Protein AF-A0A8S3ZJU1-F1 (afdb_monomer_lite)

Foldseek 3Di:
DDDDDDDDPDDDPPDPPPPDPDPDDFDDACQVPDDDPVVQDPDDDDPLVDDDPPVDDDPDPVDDQFAQLLLLVCCVPPVSVVSVVVSVVVVVVPDPDAAADEAEFAQQGNRLNVLLSVLVVCCVVVVVHAYHYEHEDQLDDPDPDPLSLLSRLLSNLVSCLRVLVSHLAYEYFYQFQARHPDTHDGNDAPQFAFDSNDPLRGVLVVVQQVVQLCVLQVDPPNRDGPCVVSCQLCPLNQRYWWKWKRVQQAAAVLAAPLCSLCVCPLHDSTDIRHHQFDPPFQFQEKEKGKEQHAQVRHHHDDDVPDDPDCSVPDNGVQSSVVVSCCVNRPNHHYHYHYYNFFDFQDPPHHQGGAQQQELDAYGHPDGHDPRRGRGGGIMMMMIGSALSVLSVLVVSLVSLVPDDVVVVVVNVVSPDDPVNSVVSSVSSVVSSVSRDDPD

Secondary structure (DSSP, 8-state):
----------------------SS------TTT--SGGGG--S---GGG----TT--TT-SSS----HHHHHHHHHSHHHHHHHHHHHHHHHHT-TT--EEEEEEESSSTHHHHHHHHHHHHHHHTTTSEEEEEEE--SS----SHHHHHHHHHHHHHHHHHHHHH-SEEEEE-SBS--SSSPPPBPP-TTB---TT-HHHHHHHHHHHHHHHTGGGG-SSSPPPHHHHHHHHTGGG--B-EEEEESS--PBTT--HHHHHHHTTTS-SSEE-STT--S-S--SEEEEEEES--GGGS-----TT----GGGT--SHHHHHHHHHHHHSTTSEEEEEEESSPEE--TTS---B-TTB-TTS-B-SSPPPTTS---EE-EEEEEEE-TTHHHHHHHHHHHHTT--GGG-HHHHHTT--HHHHHHHHHHHHHHHHTS----

InterPro domains:
  IPR029209 DML1/Misato, tubulin domain [PF14881] (32-218)
  IPR036525 Tubulin/FtsZ, GTPase domain superfamily [G3DSA:3.40.50.1440] (5-237)
  IPR036525 Tubulin/FtsZ, GTPase domain superfamily [SSF52490] (35-218)
  IPR049942 DML1/Misato [PTHR13391] (22-437)

Organism: NCBI:txid100452

pLDDT: mean 87.65, std 16.27, range [26.28, 98.44]

Structure (mmCIF, N/CA/C/O backbone):
data_AF-A0A8S3ZJU1-F1
#
_entry.id   AF-A0A8S3ZJU1-F1
#
loop_
_atom_site.group_PDB
_atom_site.id
_atom_site.type_symbol
_atom_site.label_atom_id
_atom_site.label_alt_id
_atom_site.label_comp_id
_atom_site.label_asym_id
_atom_site.label_entity_id
_atom_site.label_seq_id
_atom_site.pdbx_PDB_ins_code
_atom_site.Cartn_x
_atom_site.Cartn_y
_atom_site.Cartn_z
_atom_site.occupancy
_atom_site.B_iso_or_equiv
_atom_site.auth_seq_id
_atom_site.auth_comp_id
_atom_site.auth_asym_id
_atom_site.auth_atom_id
_atom_site.pdbx_PDB_model_num
ATOM 1 N N . MET A 1 1 ? -56.621 -40.190 -38.533 1.00 34.19 1 MET A N 1
ATOM 2 C CA . MET A 1 1 ? -56.560 -40.111 -40.003 1.00 34.19 1 MET A CA 1
ATOM 3 C C . MET A 1 1 ? -56.691 -38.649 -40.370 1.00 34.19 1 MET A C 1
ATOM 5 O O . MET A 1 1 ? -57.555 -37.989 -39.811 1.00 34.19 1 MET A O 1
ATOM 9 N N . ASP A 1 2 ? -55.789 -38.217 -41.243 1.00 29.23 2 ASP A N 1
ATOM 10 C CA . ASP A 1 2 ? -55.799 -36.991 -42.048 1.00 29.23 2 ASP A CA 1
ATOM 11 C C . ASP A 1 2 ? -55.378 -35.654 -41.414 1.00 29.23 2 ASP A C 1
ATOM 13 O O . ASP A 1 2 ? -56.169 -34.872 -40.898 1.00 29.23 2 ASP A O 1
ATOM 17 N N . VAL A 1 3 ? -54.052 -35.453 -41.483 1.00 34.19 3 VAL A N 1
ATOM 18 C CA . VAL A 1 3 ? -53.332 -34.366 -42.184 1.00 34.19 3 VAL A CA 1
ATOM 19 C C . VAL A 1 3 ? -54.030 -33.004 -42.253 1.00 34.19 3 VAL A C 1
ATOM 21 O O . VAL A 1 3 ? -55.010 -32.840 -42.977 1.00 34.19 3 VAL A O 1
ATOM 24 N N . ARG A 1 4 ? -53.409 -31.988 -41.638 1.00 29.52 4 ARG A N 1
ATOM 25 C CA . ARG A 1 4 ? -53.426 -30.616 -42.162 1.00 29.52 4 ARG A CA 1
ATOM 26 C C . ARG A 1 4 ? -52.050 -29.968 -42.061 1.00 29.52 4 ARG A C 1
ATOM 28 O O . ARG A 1 4 ? -51.385 -30.055 -41.033 1.00 29.52 4 ARG A O 1
ATOM 35 N N . ASP A 1 5 ? -51.695 -29.390 -43.198 1.00 30.09 5 ASP A N 1
ATOM 36 C CA . ASP A 1 5 ? -50.454 -28.743 -43.586 1.00 30.09 5 ASP A CA 1
ATOM 37 C C . ASP A 1 5 ? -50.082 -27.516 -42.755 1.00 30.09 5 ASP A C 1
ATOM 39 O O . ASP A 1 5 ? -50.897 -26.933 -42.038 1.00 30.09 5 ASP A O 1
ATOM 43 N N . GLY A 1 6 ? -48.804 -27.165 -42.894 1.00 30.20 6 GLY A N 1
ATOM 44 C CA . GLY A 1 6 ? -48.125 -26.090 -42.198 1.00 30.20 6 GLY A CA 1
ATOM 45 C C . GLY A 1 6 ? -48.643 -24.694 -42.520 1.00 30.20 6 GLY A C 1
ATOM 46 O O . GLY A 1 6 ? -49.123 -24.417 -43.615 1.00 30.20 6 GLY A O 1
ATOM 47 N N . ASP A 1 7 ? -48.399 -23.800 -41.570 1.00 26.48 7 ASP A N 1
ATOM 48 C CA . ASP A 1 7 ? -47.959 -22.450 -41.888 1.00 26.48 7 ASP A CA 1
ATOM 49 C C . ASP A 1 7 ? -46.951 -22.021 -40.812 1.00 26.48 7 ASP A C 1
ATOM 51 O O . ASP A 1 7 ? -47.300 -21.767 -39.660 1.00 26.48 7 ASP A O 1
ATOM 55 N N . ASN A 1 8 ? -45.668 -22.071 -41.174 1.00 27.52 8 ASN A N 1
ATOM 56 C CA . ASN A 1 8 ? -44.560 -21.556 -40.376 1.00 27.52 8 ASN A CA 1
ATOM 57 C C . ASN A 1 8 ? -44.421 -20.072 -40.724 1.00 27.52 8 ASN A C 1
ATOM 59 O O . ASN A 1 8 ? -43.712 -19.708 -41.664 1.00 27.52 8 ASN A O 1
ATOM 63 N N . THR A 1 9 ? -45.087 -19.207 -39.967 1.00 30.17 9 THR A N 1
ATOM 64 C CA . THR A 1 9 ? -44.798 -17.774 -39.987 1.00 30.17 9 THR A CA 1
ATOM 65 C C . THR A 1 9 ? -43.478 -17.521 -39.266 1.00 30.17 9 THR A C 1
ATOM 67 O O . THR A 1 9 ? -43.378 -17.637 -38.048 1.00 30.17 9 THR A O 1
ATOM 70 N N . LEU A 1 10 ? -42.459 -17.209 -40.065 1.00 29.44 10 LEU A N 1
ATOM 71 C CA . LEU A 1 10 ? -41.170 -16.663 -39.656 1.00 29.44 10 LEU A CA 1
ATOM 72 C C . LEU A 1 10 ? -41.383 -15.309 -38.961 1.00 29.44 10 LEU A C 1
ATOM 74 O O . LEU A 1 10 ? -41.590 -14.299 -39.633 1.00 29.44 10 LEU A O 1
ATOM 78 N N . GLU A 1 11 ? -41.299 -15.278 -37.633 1.00 28.47 11 GLU A N 1
ATOM 79 C CA . GLU A 1 11 ? -40.957 -14.052 -36.912 1.00 28.47 11 GLU A CA 1
ATOM 80 C C . GLU A 1 11 ? -39.438 -13.879 -36.983 1.00 28.47 11 GLU A C 1
ATOM 82 O O . GLU A 1 11 ? -38.651 -14.698 -36.511 1.00 28.47 11 GLU A O 1
ATOM 87 N N . THR A 1 12 ? -39.032 -12.834 -37.694 1.00 26.28 12 THR A N 1
ATOM 88 C CA . THR A 1 12 ? -37.651 -12.396 -37.847 1.00 26.28 12 THR A CA 1
ATOM 89 C C . THR A 1 12 ? -37.145 -11.823 -36.529 1.00 26.28 12 THR A C 1
ATOM 91 O O . THR A 1 12 ? -37.463 -10.682 -36.196 1.00 26.28 12 THR A O 1
ATOM 94 N N . ASP A 1 13 ? -36.337 -12.603 -35.817 1.00 27.33 13 ASP A N 1
ATOM 95 C CA . ASP A 1 13 ? -35.527 -12.145 -34.689 1.00 27.33 13 ASP A CA 1
ATOM 96 C C . ASP A 1 13 ? -34.444 -11.188 -35.215 1.00 27.33 13 ASP A C 1
ATOM 98 O O . ASP A 1 13 ? -33.410 -11.588 -35.762 1.00 27.33 13 ASP A O 1
ATOM 102 N N . SER A 1 14 ? -34.723 -9.889 -35.132 1.00 31.02 14 SER A N 1
ATOM 103 C CA . SER A 1 14 ? -33.787 -8.822 -35.464 1.00 31.02 14 SER A CA 1
ATOM 104 C C . SER A 1 14 ? -32.974 -8.443 -34.228 1.00 31.02 14 SER A C 1
ATOM 106 O O . SER A 1 14 ? -33.186 -7.383 -33.658 1.00 31.02 14 SER A O 1
ATOM 108 N N . ASP A 1 15 ? -32.047 -9.310 -33.833 1.00 29.92 15 ASP A N 1
ATOM 109 C CA . ASP A 1 15 ? -30.919 -8.956 -32.962 1.00 29.92 15 ASP A CA 1
ATOM 110 C C . ASP A 1 15 ? -29.701 -9.809 -33.340 1.00 29.92 15 ASP A C 1
ATOM 112 O O . ASP A 1 15 ? -29.100 -10.547 -32.557 1.00 29.92 15 ASP A O 1
ATOM 116 N N . ALA A 1 16 ? -29.316 -9.703 -34.613 1.00 28.62 16 ALA A N 1
ATOM 117 C CA . ALA A 1 16 ? -28.013 -10.151 -35.067 1.00 28.62 16 ALA A CA 1
ATOM 118 C C . ALA A 1 16 ? -26.953 -9.193 -34.503 1.00 28.62 16 ALA A C 1
ATOM 120 O O . ALA A 1 16 ? -26.563 -8.221 -35.150 1.00 28.62 16 ALA A O 1
ATOM 121 N N . LYS A 1 17 ? -26.473 -9.476 -33.284 1.00 32.22 17 LYS A N 1
ATOM 122 C CA . LYS A 1 17 ? -25.153 -9.017 -32.844 1.00 32.22 17 LYS A CA 1
ATOM 123 C C . LYS A 1 17 ? -24.172 -9.390 -33.950 1.00 32.22 17 LYS A C 1
ATOM 125 O O . LYS A 1 17 ? -24.018 -10.566 -34.271 1.00 32.22 17 LYS A O 1
ATOM 130 N N . THR A 1 18 ? -23.556 -8.387 -34.561 1.00 30.31 18 THR A N 1
ATOM 131 C CA . THR A 1 18 ? -22.530 -8.558 -35.587 1.00 30.31 18 THR A CA 1
ATOM 132 C C . THR A 1 18 ? -21.325 -9.256 -34.956 1.00 30.31 18 THR A C 1
ATOM 134 O O . THR A 1 18 ? -20.409 -8.619 -34.444 1.00 30.31 18 THR A O 1
ATOM 137 N N . GLU A 1 19 ? -21.353 -10.586 -34.922 1.00 35.31 19 GLU A N 1
ATOM 138 C CA . GLU A 1 19 ? -20.250 -11.417 -34.459 1.00 35.31 19 GLU A CA 1
ATOM 139 C C . GLU A 1 19 ? -19.181 -11.482 -35.552 1.00 35.31 19 GLU A C 1
ATOM 141 O O . GLU A 1 19 ? -19.088 -12.437 -36.328 1.00 35.31 19 GLU A O 1
ATOM 146 N N . GLU A 1 20 ? -18.340 -10.451 -35.622 1.00 29.80 20 GLU A N 1
ATOM 147 C CA . GLU A 1 20 ? -17.077 -10.568 -36.338 1.00 29.80 20 GLU A CA 1
ATOM 148 C C . GLU A 1 20 ? -16.160 -11.534 -35.578 1.00 29.80 20 GLU A C 1
ATOM 150 O O . GLU A 1 20 ? -15.638 -11.248 -34.497 1.00 29.80 20 GLU A O 1
ATOM 155 N N . LYS A 1 21 ? -15.945 -12.718 -36.161 1.00 33.91 21 LYS A N 1
ATOM 156 C CA . LYS A 1 21 ? -14.878 -13.638 -35.756 1.00 33.91 21 LYS A CA 1
ATOM 157 C C . LYS A 1 21 ? -13.521 -13.009 -36.080 1.00 33.91 21 LYS A C 1
ATOM 159 O O . LYS A 1 21 ? -12.959 -13.243 -37.147 1.00 33.91 21 LYS A O 1
ATOM 164 N N . VAL A 1 22 ? -12.979 -12.236 -35.145 1.00 35.62 22 VAL A N 1
ATOM 165 C CA . VAL A 1 22 ? -11.602 -11.741 -35.214 1.00 35.62 22 VAL A CA 1
ATOM 166 C C . VAL A 1 22 ? -10.658 -12.855 -34.753 1.00 35.62 22 VAL A C 1
ATOM 168 O O . VAL A 1 22 ? -10.740 -13.330 -33.621 1.00 35.62 22 VAL A O 1
ATOM 171 N N . PHE A 1 23 ? -9.751 -13.293 -35.630 1.00 32.16 23 PHE A N 1
ATOM 172 C CA . PHE A 1 23 ? -8.583 -14.085 -35.237 1.00 32.16 23 PHE A CA 1
ATOM 173 C C . PHE A 1 23 ? -7.698 -13.221 -34.317 1.00 32.16 23 PHE A C 1
ATOM 175 O O . PHE A 1 23 ? -6.916 -12.401 -34.788 1.00 32.16 23 PHE A O 1
ATOM 182 N N . GLY A 1 24 ? -7.855 -13.373 -33.000 1.00 50.09 24 GLY A N 1
ATOM 183 C CA . GLY A 1 24 ? -7.121 -12.627 -31.973 1.00 50.09 24 GLY A CA 1
ATOM 184 C C . GLY A 1 24 ? -7.689 -12.875 -30.571 1.00 50.09 24 GLY A C 1
ATOM 185 O O . GLY A 1 24 ? -8.814 -13.355 -30.431 1.00 50.09 24 GLY A O 1
ATOM 186 N N . LYS A 1 25 ? -6.911 -12.586 -29.514 1.00 54.81 25 LYS A N 1
ATOM 187 C CA . LYS A 1 25 ? -7.426 -12.605 -28.129 1.00 54.81 25 LYS A CA 1
ATOM 188 C C . LYS A 1 25 ? -8.605 -11.627 -28.035 1.00 54.81 25 LYS A C 1
ATOM 190 O O . LYS A 1 25 ? -8.494 -10.499 -28.505 1.00 54.81 25 LYS A O 1
ATOM 195 N N . ARG A 1 26 ? -9.724 -12.058 -27.444 1.00 56.28 26 ARG A N 1
ATOM 196 C CA . ARG A 1 26 ? -10.916 -11.216 -27.254 1.00 56.28 26 ARG A CA 1
ATOM 197 C C . ARG A 1 26 ? -10.573 -10.010 -26.372 1.00 56.28 26 ARG A C 1
ATOM 199 O O . ARG A 1 26 ? -10.012 -10.188 -25.293 1.00 56.28 26 ARG A O 1
ATOM 206 N N . PHE A 1 27 ? -10.914 -8.813 -26.841 1.00 62.38 27 PHE A N 1
ATOM 207 C CA . PHE A 1 27 ? -10.835 -7.574 -26.071 1.00 62.38 27 PHE A CA 1
ATOM 208 C C . PHE A 1 27 ? -12.109 -7.453 -25.225 1.00 62.38 27 PHE A C 1
ATOM 210 O O . PHE A 1 27 ? -13.202 -7.372 -25.783 1.00 62.38 27 PHE A O 1
ATOM 217 N N . TYR A 1 28 ? -11.980 -7.498 -23.898 1.00 67.69 28 TYR A N 1
ATOM 218 C CA . TYR A 1 28 ? -13.099 -7.344 -22.966 1.00 67.69 28 TYR A CA 1
ATOM 219 C C . TYR A 1 28 ? -12.982 -5.975 -22.295 1.00 67.69 28 TYR A C 1
ATOM 221 O O . TYR A 1 28 ? -12.012 -5.730 -21.583 1.00 67.69 28 TYR A O 1
ATOM 229 N N . ASN A 1 29 ? -13.953 -5.089 -22.522 1.00 74.31 29 ASN A N 1
ATOM 230 C CA . ASN A 1 29 ? -14.052 -3.839 -21.775 1.00 74.31 29 ASN A CA 1
ATOM 231 C C . ASN A 1 29 ? -14.938 -4.078 -20.548 1.00 74.31 29 ASN A C 1
ATOM 233 O O . ASN A 1 29 ? -16.151 -4.170 -20.692 1.00 74.31 29 ASN A O 1
ATOM 237 N N . LEU A 1 30 ? -14.316 -4.241 -19.379 1.00 81.62 30 LEU A N 1
ATOM 238 C CA . LEU A 1 30 ? -15.014 -4.542 -18.125 1.00 81.62 30 LEU A CA 1
ATOM 239 C C . LEU A 1 30 ? -15.370 -3.281 -17.322 1.00 81.62 30 LEU A C 1
ATOM 241 O O . LEU A 1 30 ? -16.033 -3.386 -16.293 1.00 81.62 30 LEU A O 1
ATOM 245 N N . ASP A 1 31 ? -14.958 -2.096 -17.781 1.00 81.12 31 ASP A N 1
ATOM 246 C CA . ASP A 1 31 ? -15.059 -0.848 -17.016 1.00 81.12 31 ASP A CA 1
ATOM 247 C C . ASP A 1 31 ? -16.513 -0.472 -16.672 1.00 81.12 31 ASP A C 1
ATOM 249 O O . ASP A 1 31 ? -16.750 0.194 -15.666 1.00 81.12 31 ASP A O 1
ATOM 253 N N . SER A 1 32 ? -17.490 -0.894 -17.487 1.00 79.00 32 SER A N 1
ATOM 254 C CA . SER A 1 32 ? -18.924 -0.656 -17.258 1.00 79.00 32 SER A CA 1
ATOM 255 C C . SER A 1 32 ? -19.634 -1.745 -16.455 1.00 79.00 32 SER A C 1
ATOM 257 O O . SER A 1 32 ? -20.727 -1.498 -15.948 1.00 79.00 32 SER A O 1
ATOM 259 N N . ASP A 1 33 ? -19.046 -2.937 -16.369 1.00 83.19 33 ASP A N 1
ATOM 260 C CA . ASP A 1 33 ? -19.747 -4.144 -15.916 1.00 83.19 33 ASP A CA 1
ATOM 261 C C . ASP A 1 33 ? -19.362 -4.536 -14.484 1.00 83.19 33 ASP A C 1
ATOM 263 O O . ASP A 1 33 ? -20.084 -5.286 -13.831 1.00 83.19 33 ASP A O 1
ATOM 267 N N . ILE A 1 34 ? -18.236 -4.020 -13.985 1.00 86.00 34 ILE A N 1
ATOM 268 C CA . ILE A 1 34 ? -17.722 -4.324 -12.650 1.00 86.00 34 ILE A CA 1
ATOM 269 C C . ILE A 1 34 ? -18.419 -3.462 -11.599 1.00 86.00 34 ILE A C 1
ATOM 271 O O . ILE A 1 34 ? -18.393 -2.232 -11.665 1.00 86.00 34 ILE A O 1
ATOM 275 N N . GLN A 1 35 ? -18.977 -4.118 -10.583 1.00 81.31 35 GLN A N 1
ATOM 276 C CA . GLN A 1 35 ? -19.575 -3.464 -9.419 1.00 81.31 35 GLN A CA 1
ATOM 277 C C . GLN A 1 35 ? -18.837 -3.802 -8.128 1.00 81.31 35 GLN A C 1
ATOM 279 O O . GLN A 1 35 ? -18.709 -2.948 -7.252 1.00 81.31 35 GLN A O 1
ATOM 284 N N . VAL A 1 36 ? -18.347 -5.035 -8.003 1.00 86.12 36 VAL A N 1
ATOM 285 C CA . VAL A 1 36 ? -17.678 -5.529 -6.799 1.00 86.12 36 VAL A CA 1
ATOM 286 C C . VAL A 1 36 ? -16.350 -6.195 -7.139 1.00 86.12 36 VAL A C 1
ATOM 288 O O . VAL A 1 36 ? -16.117 -6.661 -8.252 1.00 86.12 36 VAL A O 1
ATOM 291 N N . TRP A 1 37 ? -15.460 -6.276 -6.150 1.00 87.00 37 TRP A N 1
ATOM 292 C CA . TRP A 1 37 ? -14.127 -6.862 -6.324 1.00 87.00 37 TRP A CA 1
ATOM 293 C C . TRP A 1 37 ? -14.156 -8.330 -6.781 1.00 87.00 37 TRP A C 1
ATOM 295 O O . TRP A 1 37 ? -13.221 -8.798 -7.432 1.00 87.00 37 TRP A O 1
ATOM 305 N N . SER A 1 38 ? -15.232 -9.062 -6.470 1.00 88.44 38 SER A N 1
ATOM 306 C CA . SER A 1 38 ? -15.401 -10.454 -6.887 1.00 88.44 38 SER A CA 1
ATOM 307 C C . SER A 1 38 ? -15.644 -10.612 -8.390 1.00 88.44 38 SER A C 1
ATOM 309 O O . SER A 1 38 ? -15.405 -11.698 -8.909 1.00 88.44 38 SER A O 1
ATOM 311 N N . ASP A 1 39 ? -16.062 -9.558 -9.099 1.00 87.94 39 ASP A N 1
ATOM 312 C CA . ASP A 1 39 ? -16.382 -9.626 -10.535 1.00 87.94 39 ASP A CA 1
ATOM 313 C C . ASP A 1 39 ? -15.129 -9.814 -11.404 1.00 87.94 39 ASP A C 1
ATOM 315 O O . ASP A 1 39 ? -15.183 -10.429 -12.468 1.00 87.94 39 ASP A O 1
ATOM 319 N N . PHE A 1 40 ? -13.980 -9.314 -10.940 1.00 86.75 40 PHE A N 1
ATOM 320 C CA . PHE A 1 40 ? -12.687 -9.435 -11.625 1.00 86.75 40 PHE A CA 1
ATOM 321 C C . PHE A 1 40 ? -11.709 -10.375 -10.907 1.00 86.75 40 PHE A C 1
ATOM 323 O O . PHE A 1 40 ? -10.530 -10.455 -11.267 1.00 86.75 40 PHE A O 1
ATOM 330 N N . LEU A 1 41 ? -12.188 -11.128 -9.916 1.00 87.62 41 LEU A N 1
ATOM 331 C CA . LEU A 1 41 ? -11.404 -12.157 -9.251 1.00 87.62 41 LEU A CA 1
ATOM 332 C C . LEU A 1 41 ? -11.292 -13.400 -10.148 1.00 87.62 41 LEU A C 1
ATOM 334 O O . LEU A 1 41 ? -12.278 -14.072 -10.433 1.00 87.62 41 LEU A O 1
ATOM 338 N N . GLN A 1 42 ? -10.070 -13.758 -10.547 1.00 83.12 42 GLN A N 1
ATOM 339 C CA . GLN A 1 42 ? -9.811 -15.015 -11.267 1.00 83.12 42 GLN A CA 1
ATOM 340 C C . GLN A 1 42 ? -9.378 -16.169 -10.360 1.00 83.12 42 GLN A C 1
ATOM 342 O O . GLN A 1 42 ? -9.479 -17.334 -10.746 1.00 83.12 42 GLN A O 1
ATOM 347 N N . THR A 1 43 ? -8.868 -15.863 -9.169 1.00 86.38 43 THR A N 1
ATOM 348 C CA . THR A 1 43 ? -8.296 -16.870 -8.275 1.00 86.38 43 THR A CA 1
ATOM 349 C C . THR A 1 43 ? -9.395 -17.584 -7.498 1.00 86.38 43 THR A C 1
ATOM 351 O O . THR A 1 43 ? -10.167 -16.957 -6.777 1.00 86.38 43 THR A O 1
ATOM 354 N N . GLY A 1 44 ? -9.434 -18.914 -7.596 1.00 86.69 44 GLY A N 1
ATOM 355 C CA . GLY A 1 44 ? -10.259 -19.741 -6.720 1.00 86.69 44 GLY A CA 1
ATOM 356 C C . GLY A 1 44 ? -9.648 -19.811 -5.323 1.00 86.69 44 GLY A C 1
ATOM 357 O O . GLY A 1 44 ? -8.584 -20.402 -5.144 1.00 86.69 44 GLY A O 1
ATOM 358 N N . PHE A 1 45 ? -10.308 -19.206 -4.340 1.00 90.38 45 PHE A N 1
ATOM 359 C CA . PHE A 1 45 ? -9.887 -19.269 -2.942 1.00 90.38 45 PHE A CA 1
ATOM 360 C C . PHE A 1 45 ? -10.257 -20.605 -2.292 1.00 90.38 45 PHE A C 1
ATOM 362 O O . PHE A 1 45 ? -11.260 -21.234 -2.635 1.00 90.38 45 PHE A O 1
ATOM 369 N N . HIS A 1 46 ? -9.457 -21.027 -1.312 1.00 93.00 46 HIS A N 1
ATOM 370 C CA . HIS A 1 46 ? -9.800 -22.176 -0.485 1.00 93.00 46 HIS A CA 1
ATOM 371 C C . HIS A 1 46 ? -11.013 -21.822 0.400 1.00 93.00 46 HIS A C 1
ATOM 373 O O . HIS A 1 46 ? -11.051 -20.722 0.946 1.00 93.00 46 HIS A O 1
ATOM 379 N N . PRO A 1 47 ? -11.989 -22.717 0.637 1.00 90.25 47 PRO A N 1
ATOM 380 C CA . PRO A 1 47 ? -13.167 -22.377 1.444 1.00 90.25 47 PRO A CA 1
ATOM 381 C C . PRO A 1 47 ? -12.834 -21.859 2.852 1.00 90.25 47 PRO A C 1
ATOM 383 O O . PRO A 1 47 ? -13.527 -20.991 3.364 1.00 90.25 47 PRO A O 1
ATOM 386 N N . ARG A 1 48 ? -11.737 -22.345 3.455 1.00 91.62 48 ARG A N 1
ATOM 387 C CA . ARG A 1 48 ? -11.238 -21.871 4.764 1.00 91.62 48 ARG A CA 1
ATOM 388 C C . ARG A 1 48 ? -10.555 -20.500 4.733 1.00 91.62 48 ARG A C 1
ATOM 390 O O . ARG A 1 48 ? -10.335 -19.927 5.788 1.00 91.62 48 ARG A O 1
ATOM 397 N N . SER A 1 49 ? -10.189 -19.976 3.561 1.00 91.38 49 SER A N 1
ATOM 398 C CA . SER A 1 49 ? -9.611 -18.628 3.465 1.00 91.38 49 SER A CA 1
ATOM 399 C C . SER A 1 49 ? -10.675 -17.533 3.374 1.00 91.38 49 SER A C 1
ATOM 401 O O . SER A 1 49 ? -10.329 -16.360 3.440 1.00 91.38 49 SER A O 1
ATOM 403 N N . ILE A 1 50 ? -11.953 -17.892 3.204 1.00 92.31 50 ILE A N 1
ATOM 404 C CA . ILE A 1 50 ? -13.070 -16.944 3.185 1.00 92.31 50 ILE A CA 1
ATOM 405 C C . ILE A 1 50 ? -13.845 -17.091 4.493 1.00 92.31 50 ILE A C 1
ATOM 407 O O . ILE A 1 50 ? -14.418 -18.142 4.771 1.00 92.31 50 ILE A O 1
ATOM 411 N N . HIS A 1 51 ? -13.906 -16.014 5.269 1.00 91.75 51 HIS A N 1
ATOM 412 C CA . HIS A 1 51 ? -14.748 -15.923 6.455 1.00 91.75 51 HIS A CA 1
ATOM 413 C C . HIS A 1 51 ? -15.827 -14.861 6.222 1.00 91.75 51 HIS A C 1
ATOM 415 O O . HIS A 1 51 ? -15.514 -13.707 5.934 1.00 91.75 51 HIS A O 1
ATOM 421 N N . LEU A 1 52 ? -17.098 -15.264 6.297 1.00 91.50 52 LEU A N 1
ATOM 422 C CA . LEU A 1 52 ? -18.242 -14.391 6.036 1.00 91.50 52 LEU A CA 1
ATOM 423 C C . LEU A 1 52 ? -18.865 -13.921 7.352 1.00 91.50 52 LEU A C 1
ATOM 425 O O . LEU A 1 52 ? -19.372 -14.739 8.118 1.00 91.50 52 LEU A O 1
ATOM 429 N N . LEU A 1 53 ? -18.907 -12.605 7.553 1.00 89.69 53 LEU A N 1
ATOM 430 C CA . LEU A 1 53 ? -19.642 -11.980 8.651 1.00 89.69 53 LEU A CA 1
ATOM 431 C C . LEU A 1 53 ? -21.137 -11.958 8.315 1.00 89.69 53 LEU A C 1
ATOM 433 O O . LEU A 1 53 ? -21.595 -11.112 7.553 1.00 89.69 53 LEU A O 1
ATOM 437 N N . GLN A 1 54 ? -21.891 -12.918 8.847 1.00 85.00 54 GLN A N 1
ATOM 438 C CA . GLN A 1 54 ? -23.298 -13.128 8.476 1.00 85.00 54 GLN A CA 1
ATOM 439 C C . GLN A 1 54 ? -24.237 -12.020 8.972 1.00 85.00 54 GLN A C 1
ATOM 441 O O . GLN A 1 54 ? -25.276 -11.790 8.358 1.00 85.00 54 GLN A O 1
ATOM 446 N N . ASP A 1 55 ? -23.859 -11.324 10.043 1.00 85.12 55 ASP A N 1
ATOM 447 C CA . ASP A 1 55 ? -24.697 -10.308 10.690 1.00 85.12 55 ASP A CA 1
ATOM 448 C C . ASP A 1 55 ? -24.646 -8.936 9.996 1.00 85.12 55 ASP A C 1
ATOM 450 O O . ASP A 1 55 ? -25.363 -8.016 10.392 1.00 85.12 55 ASP A O 1
ATOM 454 N N . TYR A 1 56 ? -23.809 -8.781 8.961 1.00 85.69 56 TYR A N 1
ATOM 455 C CA . TYR A 1 56 ? -23.618 -7.516 8.254 1.00 85.69 56 TYR A CA 1
ATOM 456 C C . TYR A 1 56 ? -23.835 -7.676 6.752 1.00 85.69 56 TYR A C 1
ATOM 458 O O . TYR A 1 56 ? -23.228 -8.515 6.087 1.00 85.69 56 TYR A O 1
ATOM 466 N N . HIS A 1 57 ? -24.675 -6.805 6.196 1.00 83.38 57 HIS A N 1
ATOM 467 C CA . HIS A 1 57 ? -24.913 -6.728 4.760 1.00 83.38 57 HIS A CA 1
ATOM 468 C C . HIS A 1 57 ? -24.073 -5.622 4.118 1.00 83.38 57 HIS A C 1
ATOM 470 O O . HIS A 1 57 ? -23.883 -4.542 4.683 1.00 83.38 57 HIS A O 1
ATOM 476 N N . HIS A 1 58 ? -23.598 -5.881 2.898 1.00 81.12 58 HIS A N 1
ATOM 477 C CA . HIS A 1 58 ? -22.837 -4.906 2.125 1.00 81.12 58 HIS A CA 1
ATOM 478 C C . HIS A 1 58 ? -23.671 -3.641 1.869 1.00 81.12 58 HIS A C 1
ATOM 480 O O . HIS A 1 58 ? -24.783 -3.728 1.351 1.00 81.12 58 HIS A O 1
ATOM 486 N N . ASN A 1 59 ? -23.127 -2.475 2.235 1.00 75.69 59 ASN A N 1
ATOM 487 C CA . ASN A 1 59 ? -23.759 -1.158 2.087 1.00 75.69 59 ASN A CA 1
ATOM 488 C C . ASN A 1 59 ? -25.179 -1.055 2.681 1.00 75.69 59 ASN A C 1
ATOM 490 O O . ASN A 1 59 ? -26.029 -0.348 2.138 1.00 75.69 59 ASN A O 1
ATOM 494 N N . HIS A 1 60 ? -25.447 -1.742 3.798 1.00 79.62 60 HIS A N 1
ATOM 495 C CA . HIS A 1 60 ? -26.734 -1.620 4.481 1.00 79.62 60 HIS A CA 1
ATOM 496 C C . HIS A 1 60 ? -26.903 -0.213 5.090 1.00 79.62 60 HIS A C 1
ATOM 498 O O . HIS A 1 60 ? -26.071 0.184 5.910 1.00 79.62 60 HIS A O 1
ATOM 504 N N . PRO A 1 61 ? -27.970 0.538 4.754 1.00 76.88 61 PRO A N 1
ATOM 505 C CA . PRO A 1 61 ? -28.134 1.924 5.202 1.00 76.88 61 PRO A CA 1
ATOM 506 C C . PRO A 1 61 ? -28.337 2.044 6.719 1.00 76.88 61 PRO A C 1
ATOM 508 O O . PRO A 1 61 ? -27.813 2.967 7.335 1.00 76.88 61 PRO A O 1
ATOM 511 N N . ASP A 1 62 ? -29.055 1.094 7.327 1.00 75.31 62 ASP A N 1
ATOM 512 C CA . ASP A 1 62 ? -29.445 1.182 8.744 1.00 75.31 62 ASP A CA 1
ATOM 513 C C . ASP A 1 62 ? -28.458 0.510 9.717 1.00 75.31 62 ASP A C 1
ATOM 515 O O . ASP A 1 62 ? -28.542 0.721 10.923 1.00 75.31 62 ASP A O 1
ATOM 519 N N . GLN A 1 63 ? -27.516 -0.297 9.212 1.00 79.56 63 GLN A N 1
ATOM 520 C CA . GLN A 1 63 ? -26.523 -1.011 10.029 1.00 79.56 63 GLN A CA 1
ATOM 521 C C . GLN A 1 63 ? -25.158 -0.997 9.324 1.00 79.56 63 GLN A C 1
ATOM 523 O O . GLN A 1 63 ? -24.684 -2.030 8.842 1.00 79.56 63 GLN A O 1
ATOM 528 N N . PRO A 1 64 ? -24.529 0.184 9.199 1.00 84.25 64 PRO A N 1
ATOM 529 C CA . PRO A 1 64 ? -23.259 0.303 8.506 1.00 84.25 64 PRO A CA 1
ATOM 530 C C . PRO A 1 64 ? -22.126 -0.341 9.315 1.00 84.25 64 PRO A C 1
ATOM 532 O O . PRO A 1 64 ? -21.958 -0.086 10.507 1.00 84.25 64 PRO A O 1
ATOM 535 N N . PHE A 1 65 ? -21.288 -1.136 8.649 1.00 91.62 65 PHE A N 1
ATOM 536 C CA . PHE A 1 65 ? -20.065 -1.692 9.235 1.00 91.62 65 PHE A CA 1
ATOM 537 C C . PHE A 1 65 ? -18.901 -0.697 9.092 1.00 91.62 65 PHE A C 1
ATOM 539 O O . PHE A 1 65 ? -17.948 -0.903 8.340 1.00 91.62 65 PHE A O 1
ATOM 546 N N . ASN A 1 66 ? -19.016 0.455 9.758 1.00 91.69 66 ASN A N 1
ATOM 547 C CA . ASN A 1 66 ? -18.147 1.609 9.517 1.00 91.69 66 ASN A CA 1
ATOM 548 C C . ASN A 1 66 ? -17.411 2.146 10.750 1.00 91.69 66 ASN A C 1
ATOM 550 O O . ASN A 1 66 ? -16.636 3.077 10.578 1.00 91.69 66 ASN A O 1
ATOM 554 N N . ILE A 1 67 ? -17.609 1.608 11.955 1.00 95.44 67 ILE A N 1
ATOM 555 C CA . ILE A 1 67 ? -16.936 2.071 13.182 1.00 95.44 67 ILE A CA 1
ATOM 556 C C . ILE A 1 67 ? -15.930 1.028 13.672 1.00 95.44 67 ILE A C 1
ATOM 558 O O . ILE A 1 67 ? -16.280 -0.137 13.831 1.00 95.44 67 ILE A O 1
ATOM 562 N N . PHE A 1 68 ? -14.700 1.454 13.964 1.00 96.56 68 PHE A N 1
ATOM 563 C CA . PHE A 1 68 ? -13.596 0.591 14.401 1.00 96.56 68 PHE A CA 1
ATOM 564 C C . PHE A 1 68 ? -13.975 -0.366 15.548 1.00 96.56 68 PHE A C 1
ATOM 566 O O . PHE A 1 68 ? -13.790 -1.574 15.416 1.00 96.56 68 PHE A O 1
ATOM 573 N N . GLY A 1 69 ? -14.579 0.145 16.627 1.00 95.69 69 GLY A N 1
ATOM 574 C CA . GLY A 1 69 ? -14.951 -0.672 17.792 1.00 95.69 69 GLY A CA 1
ATOM 575 C C . GLY A 1 69 ? -15.962 -1.783 17.476 1.00 95.69 69 GLY A C 1
ATOM 576 O O . GLY A 1 69 ? -15.877 -2.873 18.031 1.00 95.69 69 GLY A O 1
ATOM 577 N N . VAL A 1 70 ? -16.852 -1.579 16.495 1.00 94.88 70 VAL A N 1
ATOM 578 C CA . VAL A 1 70 ? -17.790 -2.625 16.041 1.00 94.88 70 VAL A CA 1
ATOM 579 C C . VAL A 1 70 ? -17.027 -3.813 15.447 1.00 94.88 70 VAL A C 1
ATOM 581 O O . VAL A 1 70 ? -17.391 -4.962 15.678 1.00 94.88 70 VAL A O 1
ATOM 584 N N . GLY A 1 71 ? -15.924 -3.558 14.737 1.00 94.56 71 GLY A N 1
ATOM 585 C CA . GLY A 1 71 ? -15.048 -4.617 14.236 1.00 94.56 71 GLY A CA 1
ATOM 586 C C . GLY A 1 71 ? -14.390 -5.433 15.348 1.00 94.56 71 GLY A C 1
ATOM 587 O O . GLY A 1 71 ? -14.337 -6.656 15.260 1.00 94.56 71 GLY A O 1
ATOM 588 N N . GLN A 1 72 ? -13.951 -4.782 16.428 1.00 94.62 72 GLN A N 1
ATOM 589 C CA . GLN A 1 72 ? -13.396 -5.481 17.595 1.00 94.62 72 GLN A CA 1
ATOM 590 C C . GLN A 1 72 ? -14.459 -6.304 18.335 1.00 94.62 72 GLN A C 1
ATOM 592 O O . GLN A 1 72 ? -14.178 -7.404 18.813 1.00 94.62 72 GLN A O 1
ATOM 597 N N . GLN A 1 73 ? -15.698 -5.808 18.403 1.00 93.75 73 GLN A N 1
ATOM 598 C CA . GLN A 1 73 ? -16.818 -6.541 18.998 1.00 93.75 73 GLN A CA 1
ATOM 599 C C . GLN A 1 73 ? -17.125 -7.837 18.237 1.00 93.75 73 GLN A C 1
ATOM 601 O O . GLN A 1 73 ? -17.377 -8.859 18.872 1.00 93.75 73 GLN A O 1
ATOM 606 N N . VAL A 1 74 ? -17.027 -7.834 16.901 1.00 92.44 74 VAL A N 1
ATOM 607 C CA . VAL A 1 74 ? -17.164 -9.058 16.086 1.00 92.44 74 VAL A CA 1
ATOM 608 C C . VAL A 1 74 ? -16.129 -10.108 16.492 1.00 92.44 74 VAL A C 1
ATOM 610 O O . VAL A 1 74 ? -16.472 -11.272 16.679 1.00 92.44 74 VAL A O 1
ATOM 613 N N . CYS A 1 75 ? -14.876 -9.698 16.694 1.00 92.00 75 CYS A N 1
ATOM 614 C CA . CYS A 1 75 ? -13.810 -10.591 17.153 1.00 92.00 75 CYS A CA 1
ATOM 615 C C . CYS A 1 75 ? -13.912 -10.957 18.644 1.00 92.00 75 CYS A C 1
ATOM 617 O O . CYS A 1 75 ? -13.252 -11.892 19.083 1.00 92.00 75 CYS A O 1
ATOM 619 N N . SER A 1 76 ? -14.738 -10.253 19.423 1.00 91.56 76 SER A N 1
ATOM 620 C CA . SER A 1 76 ? -15.004 -10.586 20.828 1.00 91.56 76 SER A CA 1
ATOM 621 C C . SER A 1 76 ? -16.029 -11.718 20.976 1.00 91.56 76 SER A C 1
ATOM 623 O O . SER A 1 76 ? -16.077 -12.369 22.023 1.00 91.56 76 SER A O 1
ATOM 625 N N . ASP A 1 77 ? -16.844 -11.990 19.946 1.00 93.25 77 ASP A N 1
ATOM 626 C CA . ASP A 1 77 ? -17.661 -13.203 19.913 1.00 93.25 77 ASP A CA 1
ATOM 627 C C . ASP A 1 77 ? -16.757 -14.420 19.716 1.00 93.25 77 ASP A C 1
ATOM 629 O O . ASP A 1 77 ? -16.230 -14.678 18.632 1.00 93.25 77 ASP A O 1
ATOM 633 N N . LYS A 1 78 ? -16.647 -15.217 20.780 1.00 92.56 78 LYS A N 1
ATOM 634 C CA . LYS A 1 78 ? -15.852 -16.439 20.804 1.00 92.56 78 LYS A CA 1
ATOM 635 C C . LYS A 1 78 ? -16.159 -17.375 19.633 1.00 92.56 78 LYS A C 1
ATOM 637 O O . LYS A 1 78 ? -15.247 -17.993 19.105 1.00 92.56 78 LYS A O 1
ATOM 642 N N . ARG A 1 79 ? -17.417 -17.478 19.192 1.00 91.31 79 ARG A N 1
ATOM 643 C CA . ARG A 1 79 ? -17.769 -18.377 18.080 1.00 91.31 79 ARG A CA 1
ATOM 644 C C . ARG A 1 79 ? -17.158 -17.929 16.759 1.00 91.31 79 ARG A C 1
ATOM 646 O O . ARG A 1 79 ? -16.714 -18.775 15.990 1.00 91.31 79 ARG A O 1
ATOM 653 N N . GLN A 1 80 ? -17.170 -16.625 16.491 1.00 91.19 80 GLN A N 1
ATOM 654 C CA . GLN A 1 80 ? -16.558 -16.066 15.286 1.00 91.19 80 GLN A CA 1
ATOM 655 C C . GLN A 1 80 ? -15.038 -16.148 15.381 1.00 91.19 80 GLN A C 1
ATOM 657 O O . GLN A 1 80 ? -14.377 -16.573 14.434 1.00 91.19 80 GLN A O 1
ATOM 662 N N . TRP A 1 81 ? -14.499 -15.806 16.551 1.00 94.62 81 TRP A N 1
ATOM 663 C CA . TRP A 1 81 ? -13.069 -15.828 16.799 1.00 94.62 81 TRP A CA 1
ATOM 664 C C . TRP A 1 81 ? -12.457 -17.222 16.658 1.00 94.62 81 TRP A C 1
ATOM 666 O O . TRP A 1 81 ? -11.480 -17.364 15.926 1.00 94.62 81 TRP A O 1
ATOM 676 N N . ASP A 1 82 ? -13.065 -18.251 17.261 1.00 95.00 82 ASP A N 1
ATOM 677 C CA . ASP A 1 82 ? -12.579 -19.637 17.188 1.00 95.00 82 ASP A CA 1
ATOM 678 C C . ASP A 1 82 ? -12.407 -20.079 15.714 1.00 95.00 82 ASP A C 1
ATOM 680 O O . ASP A 1 82 ? -11.421 -20.722 15.360 1.00 95.00 82 ASP A O 1
ATOM 684 N N . ILE A 1 83 ? -13.313 -19.666 14.814 1.00 93.94 83 ILE A N 1
ATOM 685 C CA . ILE A 1 83 ? -13.227 -19.972 13.375 1.00 93.94 83 ILE A CA 1
ATOM 686 C C . ILE A 1 83 ? -12.060 -19.233 12.706 1.00 93.94 83 ILE A C 1
ATOM 688 O O . ILE A 1 83 ? -11.348 -19.814 11.885 1.00 93.94 83 ILE A O 1
ATOM 692 N N . ILE A 1 84 ? -11.889 -17.941 12.998 1.00 93.88 84 ILE A N 1
ATOM 693 C CA . ILE A 1 84 ? -10.804 -17.126 12.431 1.00 93.88 84 ILE A CA 1
ATOM 694 C C . ILE A 1 84 ? -9.451 -17.685 12.881 1.00 93.88 84 ILE A C 1
ATOM 696 O O . ILE A 1 84 ? -8.569 -17.906 12.048 1.00 93.88 84 ILE A O 1
ATOM 700 N N . GLU A 1 85 ? -9.319 -17.967 14.175 1.00 95.31 85 GLU A N 1
ATOM 701 C CA . GLU A 1 85 ? -8.128 -18.537 14.794 1.00 95.31 85 GLU A CA 1
ATOM 702 C C . GLU A 1 85 ? -7.759 -19.887 14.169 1.00 95.31 85 GLU A C 1
ATOM 704 O O . GLU A 1 85 ? -6.633 -20.067 13.697 1.00 95.31 85 GLU A O 1
ATOM 709 N N . ASP A 1 86 ? -8.717 -20.815 14.092 1.00 95.94 86 ASP A N 1
ATOM 710 C CA . ASP A 1 86 ? -8.494 -22.144 13.522 1.00 95.94 86 ASP A CA 1
ATOM 711 C C . ASP A 1 86 ? -8.085 -22.078 12.045 1.00 95.94 86 ASP A C 1
ATOM 713 O O . ASP A 1 86 ? -7.221 -22.839 11.605 1.00 95.94 86 ASP A O 1
ATOM 717 N N . ASN A 1 87 ? -8.651 -21.149 11.269 1.00 95.75 87 ASN A N 1
ATOM 718 C CA . ASN A 1 87 ? -8.271 -20.963 9.869 1.00 95.75 87 ASN A CA 1
ATOM 719 C C . ASN A 1 87 ? -6.848 -20.404 9.726 1.00 95.75 87 ASN A C 1
ATOM 721 O O . ASN A 1 87 ? -6.097 -20.875 8.869 1.00 95.75 87 ASN A O 1
ATOM 725 N N . ILE A 1 88 ? -6.455 -19.432 10.557 1.00 95.94 88 ILE A N 1
ATOM 726 C CA . ILE A 1 88 ? -5.085 -18.892 10.562 1.00 95.94 88 ILE A CA 1
ATOM 727 C C . ILE A 1 88 ? -4.093 -19.992 10.944 1.00 95.94 88 ILE A C 1
ATOM 729 O O . ILE A 1 88 ? -3.103 -20.197 10.237 1.00 95.94 88 ILE A O 1
ATOM 733 N N . ARG A 1 89 ? -4.379 -20.729 12.024 1.00 96.06 89 ARG A N 1
ATOM 734 C CA . ARG A 1 89 ? -3.554 -21.846 12.494 1.00 96.06 89 ARG A CA 1
ATOM 735 C C . ARG A 1 89 ? -3.404 -22.912 11.415 1.00 96.06 89 ARG A C 1
ATOM 737 O O . ARG A 1 89 ? -2.284 -23.321 11.133 1.00 96.06 89 ARG A O 1
ATOM 744 N N . TYR A 1 90 ? -4.500 -23.279 10.752 1.00 96.31 90 TYR A N 1
ATOM 745 C CA . TYR A 1 90 ? -4.485 -24.248 9.661 1.00 96.31 90 TYR A CA 1
ATOM 746 C C . TYR A 1 90 ? -3.479 -23.871 8.563 1.00 96.31 90 TYR A C 1
ATOM 748 O O . TYR A 1 90 ? -2.629 -24.680 8.211 1.00 96.31 90 TYR A O 1
ATOM 756 N N . PHE A 1 91 ? -3.511 -22.636 8.050 1.00 95.81 91 PHE A N 1
ATOM 757 C CA . PHE A 1 91 ? -2.557 -22.224 7.010 1.00 95.81 91 PHE A CA 1
ATOM 758 C C . PHE A 1 91 ? -1.126 -22.057 7.533 1.00 95.81 91 PHE A C 1
ATOM 760 O O . PHE A 1 91 ? -0.173 -22.282 6.785 1.00 95.81 91 PHE A O 1
ATOM 767 N N . ALA A 1 92 ? -0.958 -21.672 8.798 1.00 96.12 92 ALA A N 1
ATOM 768 C CA . ALA A 1 92 ? 0.356 -21.565 9.420 1.00 96.12 92 ALA A CA 1
ATOM 769 C C . ALA A 1 92 ? 1.028 -22.938 9.601 1.00 96.12 92 ALA A C 1
ATOM 771 O O . ALA A 1 92 ? 2.233 -23.050 9.385 1.00 96.12 92 ALA A O 1
ATOM 772 N N . GLU A 1 93 ? 0.262 -23.970 9.963 1.00 95.56 93 GLU A N 1
ATOM 773 C CA . GLU A 1 93 ? 0.742 -25.345 10.164 1.00 95.56 93 GLU A CA 1
ATOM 774 C C . GLU A 1 93 ? 1.073 -26.064 8.848 1.00 95.56 93 GLU A C 1
ATOM 776 O O . GLU A 1 93 ? 1.987 -26.884 8.817 1.00 95.56 93 GLU A O 1
ATOM 781 N N . GLU A 1 94 ? 0.399 -25.716 7.747 1.00 95.75 94 GLU A N 1
ATOM 782 C CA . GLU A 1 94 ? 0.713 -26.233 6.404 1.00 95.75 94 GLU A CA 1
ATOM 783 C C . GLU A 1 94 ? 2.026 -25.659 5.826 1.00 95.75 94 GLU A C 1
ATOM 785 O O . GLU A 1 94 ? 2.511 -26.115 4.790 1.00 95.75 94 GLU A O 1
ATOM 790 N N . CYS A 1 95 ? 2.620 -24.645 6.466 1.00 95.31 95 CYS A N 1
ATOM 791 C CA . CYS A 1 95 ? 3.882 -24.055 6.028 1.00 95.31 95 CYS A CA 1
ATOM 792 C C . CYS A 1 95 ? 5.089 -24.791 6.631 1.00 95.31 95 CYS A C 1
ATOM 794 O O . CYS A 1 95 ? 5.311 -24.719 7.837 1.00 95.31 95 CYS A O 1
ATOM 796 N N . ASP A 1 96 ? 5.977 -25.339 5.791 1.00 93.94 96 ASP A N 1
ATOM 797 C CA . ASP A 1 96 ? 7.263 -25.900 6.254 1.00 93.94 96 ASP A CA 1
ATOM 798 C C . ASP A 1 96 ? 8.115 -24.859 7.005 1.00 93.94 96 ASP A C 1
ATOM 800 O O . ASP A 1 96 ? 8.709 -25.128 8.050 1.00 93.94 96 ASP A O 1
ATOM 804 N N . PHE A 1 97 ? 8.179 -23.639 6.457 1.00 90.88 97 PHE A N 1
ATOM 805 C CA . PHE A 1 97 ? 8.947 -22.523 7.009 1.00 90.88 97 PHE A CA 1
ATOM 806 C C . PHE A 1 97 ? 8.176 -21.210 6.884 1.00 90.88 97 PHE A C 1
ATOM 808 O O . PHE A 1 97 ? 8.429 -20.394 5.994 1.00 90.88 97 PHE A O 1
ATOM 815 N N . LEU A 1 98 ? 7.253 -20.977 7.817 1.00 95.50 98 LEU A N 1
ATOM 816 C CA . LEU A 1 98 ? 6.522 -19.715 7.897 1.00 95.50 98 LEU A CA 1
ATOM 817 C C . LEU A 1 98 ? 7.485 -18.536 8.133 1.00 95.50 98 LEU A C 1
ATOM 819 O O . LEU A 1 98 ? 8.142 -18.462 9.179 1.00 95.50 98 LEU A O 1
ATOM 823 N N . GLN A 1 99 ? 7.561 -17.608 7.172 1.00 94.50 99 GLN A N 1
ATOM 824 C CA . GLN A 1 99 ? 8.381 -16.391 7.281 1.00 94.50 99 GLN A CA 1
ATOM 825 C C . GLN A 1 99 ? 7.664 -15.251 8.012 1.00 94.50 99 GLN A C 1
ATOM 827 O O . GLN A 1 99 ? 8.292 -14.486 8.744 1.00 94.50 99 GLN A O 1
ATOM 832 N N . GLY A 1 100 ? 6.360 -15.122 7.792 1.00 96.19 100 GLY A N 1
ATOM 833 C CA . GLY A 1 100 ? 5.587 -13.968 8.215 1.00 96.19 100 GLY A CA 1
ATOM 834 C C . GLY A 1 100 ? 4.248 -13.886 7.507 1.00 96.19 100 GLY A C 1
ATOM 835 O O . GLY A 1 100 ? 3.887 -14.766 6.727 1.00 96.19 100 GLY A O 1
ATOM 836 N N . PHE A 1 101 ? 3.545 -12.797 7.777 1.00 97.75 101 PHE A N 1
ATOM 837 C CA . PHE A 1 101 ? 2.216 -12.504 7.274 1.00 97.75 101 PHE A CA 1
ATOM 838 C C . PHE A 1 101 ? 2.264 -11.202 6.477 1.00 97.75 101 PHE A C 1
ATOM 840 O O . PHE A 1 101 ? 2.855 -10.214 6.921 1.00 97.75 101 PHE A O 1
ATOM 847 N N . GLN A 1 102 ? 1.636 -11.208 5.303 1.00 97.19 102 GLN A N 1
ATOM 848 C CA . GLN A 1 102 ? 1.299 -9.993 4.565 1.00 97.19 102 GLN A CA 1
ATOM 849 C C . GLN A 1 102 ? -0.179 -9.710 4.816 1.00 97.19 102 GLN A C 1
ATOM 851 O O . GLN A 1 102 ? -1.021 -10.540 4.479 1.00 97.19 102 GLN A O 1
ATOM 856 N N . ILE A 1 103 ? -0.489 -8.573 5.433 1.00 97.62 103 ILE A N 1
ATOM 857 C CA . ILE A 1 103 ? -1.851 -8.216 5.828 1.00 97.62 103 ILE A CA 1
ATOM 858 C C . ILE A 1 103 ? -2.297 -7.050 4.958 1.00 97.62 103 ILE A C 1
ATOM 860 O O . ILE A 1 103 ? -1.715 -5.976 5.035 1.00 97.62 103 ILE A O 1
ATOM 864 N N . LEU A 1 104 ? -3.321 -7.245 4.132 1.00 97.56 104 LEU A N 1
ATOM 865 C CA . LEU A 1 104 ? -4.010 -6.145 3.460 1.00 97.56 104 LEU A CA 1
ATOM 866 C C . LEU A 1 104 ? -5.254 -5.823 4.283 1.00 97.56 104 LEU A C 1
ATOM 868 O O . LEU A 1 104 ? -6.047 -6.721 4.559 1.00 97.56 104 LEU A O 1
ATOM 872 N N . LEU A 1 105 ? -5.401 -4.567 4.696 1.00 96.56 105 LEU A N 1
ATOM 873 C CA . LEU A 1 105 ? -6.500 -4.148 5.559 1.00 96.56 105 LEU A CA 1
ATOM 874 C C . LEU A 1 105 ? -7.066 -2.790 5.148 1.00 96.56 105 LEU A C 1
ATOM 876 O O . LEU A 1 105 ? -6.329 -1.883 4.759 1.00 96.56 105 LEU A O 1
ATOM 880 N N . ASP A 1 106 ? -8.374 -2.641 5.313 1.00 94.69 106 ASP A N 1
ATOM 881 C CA . ASP A 1 106 ? -9.041 -1.347 5.263 1.00 94.69 106 ASP A CA 1
ATOM 882 C C . ASP A 1 106 ? -8.856 -0.648 6.610 1.00 94.69 106 ASP A C 1
ATOM 884 O O . ASP A 1 106 ? -9.306 -1.130 7.646 1.00 94.69 106 ASP A O 1
ATOM 888 N N . ASN A 1 107 ? -8.206 0.511 6.619 1.00 94.19 107 ASN A N 1
ATOM 889 C CA . ASN A 1 107 ? -7.952 1.269 7.851 1.00 94.19 107 ASN A CA 1
ATOM 890 C C . ASN A 1 107 ? -9.019 2.334 8.155 1.00 94.19 107 ASN A C 1
ATOM 892 O O . ASN A 1 107 ? -8.892 3.075 9.124 1.00 94.19 107 ASN A O 1
ATOM 896 N N . TYR A 1 108 ? -10.043 2.467 7.314 1.00 94.31 108 TYR A N 1
ATOM 897 C CA . TYR A 1 108 ? -10.967 3.603 7.331 1.00 94.31 108 TYR A CA 1
ATOM 898 C C . TYR A 1 108 ? -12.387 3.258 7.806 1.00 94.31 108 TYR A C 1
ATOM 900 O O . TYR A 1 108 ? -13.214 4.159 7.957 1.00 94.31 108 TYR A O 1
ATOM 908 N N . ASN A 1 109 ? -12.685 1.984 8.055 1.00 94.38 109 ASN A N 1
ATOM 909 C CA . ASN A 1 109 ? -14.003 1.476 8.446 1.00 94.38 109 ASN A CA 1
ATOM 910 C C . ASN A 1 109 ? -13.870 0.454 9.601 1.00 94.38 109 ASN A C 1
ATOM 912 O O . ASN A 1 109 ? -12.815 0.357 10.231 1.00 94.38 109 ASN A O 1
ATOM 916 N N . ALA A 1 110 ? -14.931 -0.307 9.892 1.00 95.50 110 ALA A N 1
ATOM 917 C CA . ALA A 1 110 ? -14.921 -1.294 10.973 1.00 95.50 110 ALA A CA 1
ATOM 918 C C . ALA A 1 110 ? -13.963 -2.477 10.727 1.00 95.50 110 ALA A C 1
ATOM 920 O O . ALA A 1 110 ? -13.503 -3.086 11.692 1.00 95.50 110 ALA A O 1
ATOM 921 N N . PHE A 1 111 ? -13.583 -2.776 9.478 1.00 95.62 111 PHE A N 1
ATOM 922 C CA . PHE A 1 111 ? -12.583 -3.813 9.197 1.00 95.62 111 PHE A CA 1
ATOM 923 C C . PHE A 1 111 ? -11.208 -3.476 9.783 1.00 95.62 111 PHE A C 1
ATOM 925 O O . PHE A 1 111 ? -10.454 -4.396 10.085 1.00 95.62 111 PHE A O 1
ATOM 932 N N . GLY A 1 112 ? -10.910 -2.198 10.042 1.00 96.44 112 GLY A N 1
ATOM 933 C CA . GLY A 1 112 ? -9.712 -1.804 10.785 1.00 96.44 112 GLY A CA 1
ATOM 934 C C . GLY A 1 112 ? -9.685 -2.386 12.203 1.00 96.44 112 GLY A C 1
ATOM 935 O O . GLY A 1 112 ? -8.630 -2.801 12.674 1.00 96.44 112 GLY A O 1
ATOM 936 N N . GLY A 1 113 ? -10.848 -2.497 12.856 1.00 96.50 113 GLY A N 1
ATOM 937 C CA . GLY A 1 113 ? -10.980 -3.122 14.175 1.00 96.50 113 GLY A CA 1
ATOM 938 C C . GLY A 1 113 ? -10.78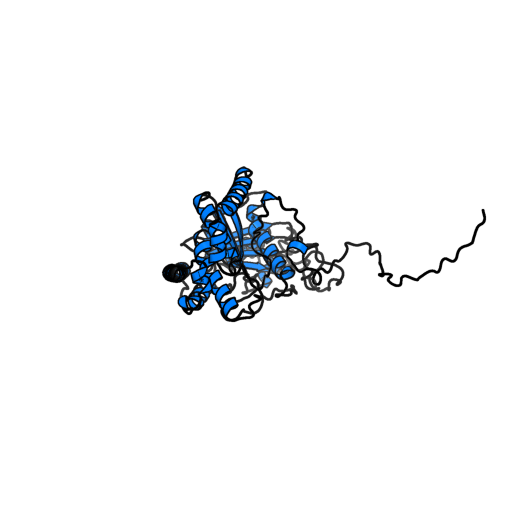7 -4.636 14.131 1.00 96.50 113 GLY A C 1
ATOM 939 O O . GLY A 1 113 ? -10.068 -5.187 14.960 1.00 96.50 113 GLY A O 1
ATOM 940 N N . VAL A 1 114 ? -11.348 -5.298 13.112 1.00 96.38 114 VAL A N 1
ATOM 941 C CA . VAL A 1 114 ? -11.112 -6.733 12.861 1.00 96.38 114 VAL A CA 1
ATOM 942 C C . VAL A 1 114 ? -9.624 -6.989 12.610 1.00 96.38 114 VAL A C 1
ATOM 944 O O . VAL A 1 114 ? -9.033 -7.895 13.196 1.00 96.38 114 VAL A O 1
ATOM 947 N N . ALA A 1 115 ? -8.996 -6.163 11.768 1.00 97.44 115 ALA A N 1
ATOM 948 C CA . ALA A 1 115 ? -7.574 -6.254 11.465 1.00 97.44 115 ALA A CA 1
ATOM 949 C C . ALA A 1 115 ? -6.708 -6.040 12.712 1.00 97.44 115 ALA A C 1
ATOM 951 O O . ALA A 1 115 ? -5.720 -6.751 12.875 1.00 97.44 115 ALA A O 1
ATOM 952 N N . ALA A 1 116 ? -7.090 -5.124 13.608 1.00 97.81 116 ALA A N 1
ATOM 953 C CA . ALA A 1 116 ? -6.404 -4.916 14.880 1.00 97.81 116 ALA A CA 1
ATOM 954 C C . ALA A 1 116 ? -6.470 -6.164 15.774 1.00 97.81 116 ALA A C 1
ATOM 956 O O . ALA A 1 116 ? -5.435 -6.612 16.257 1.00 97.81 116 ALA A O 1
ATOM 957 N N . SER A 1 117 ? -7.647 -6.779 15.935 1.00 97.31 117 SER A N 1
ATOM 958 C CA . SER A 1 117 ? -7.790 -8.021 16.711 1.00 97.31 117 SER A CA 1
ATOM 959 C C . SER A 1 117 ? -6.970 -9.175 16.123 1.00 97.31 117 SER A C 1
ATOM 961 O O . SER A 1 117 ? -6.284 -9.885 16.856 1.00 97.31 117 SER A O 1
ATOM 963 N N . VAL A 1 118 ? -6.978 -9.337 14.795 1.00 97.38 118 VAL A N 1
ATOM 964 C CA . VAL A 1 118 ? -6.158 -10.354 14.118 1.00 97.38 118 VAL A CA 1
ATOM 965 C C . VAL A 1 118 ? -4.664 -10.064 14.281 1.00 97.38 118 VAL A C 1
ATOM 967 O O . VAL A 1 118 ? -3.896 -10.978 14.562 1.00 97.38 118 VAL A O 1
ATOM 970 N N . LEU A 1 119 ? -4.226 -8.813 14.128 1.00 98.00 119 LEU A N 1
ATOM 971 C CA . LEU A 1 119 ? -2.817 -8.443 14.276 1.00 98.00 119 LEU A CA 1
ATOM 972 C C . LEU A 1 119 ? -2.306 -8.637 15.704 1.00 98.00 119 LEU A C 1
ATOM 974 O O . LEU A 1 119 ? -1.195 -9.140 15.849 1.00 98.00 119 LEU A O 1
ATOM 978 N N . SER A 1 120 ? -3.116 -8.312 16.713 1.00 97.50 120 SER A N 1
ATOM 979 C CA . SER A 1 120 ? -2.809 -8.561 18.125 1.00 97.50 120 SER A CA 1
ATOM 980 C C . SER A 1 120 ? -2.637 -10.060 18.403 1.00 97.50 120 SER A C 1
ATOM 982 O O . SER A 1 120 ? -1.631 -10.488 18.968 1.00 97.50 120 SER A O 1
ATOM 984 N N . TYR A 1 121 ? -3.535 -10.900 17.884 1.00 97.75 121 TYR A N 1
ATOM 985 C CA . TYR A 1 121 ? -3.362 -12.352 17.955 1.00 97.75 121 TYR A CA 1
ATOM 986 C C . TYR A 1 121 ? -2.073 -12.827 17.268 1.00 97.75 121 TYR A C 1
ATOM 988 O O . TYR A 1 121 ? -1.312 -13.624 17.818 1.00 97.75 121 TYR A O 1
ATOM 996 N N . LEU A 1 122 ? -1.787 -12.312 16.066 1.00 97.88 122 LEU A N 1
ATOM 997 C CA . LEU A 1 122 ? -0.572 -12.662 15.334 1.00 97.88 122 LEU A CA 1
ATOM 998 C C . LEU A 1 122 ? 0.703 -12.168 16.034 1.00 97.88 122 LEU A C 1
ATOM 1000 O O . LEU A 1 122 ? 1.758 -12.785 15.871 1.00 97.88 122 LEU A O 1
ATOM 1004 N N . SER A 1 123 ? 0.654 -11.055 16.770 1.00 96.81 123 SER A N 1
ATOM 1005 C CA . SER A 1 123 ? 1.799 -10.587 17.551 1.00 96.81 123 SER A CA 1
ATOM 1006 C C . SER A 1 123 ? 2.072 -11.462 18.764 1.00 96.81 123 SER A C 1
ATOM 1008 O O . SER A 1 123 ? 3.244 -11.640 19.095 1.00 96.81 123 SER A O 1
ATOM 1010 N N . ASP A 1 124 ? 1.034 -12.046 19.357 1.00 96.81 124 ASP A N 1
ATOM 1011 C CA . ASP A 1 124 ? 1.153 -12.893 20.541 1.00 96.81 124 ASP A CA 1
ATOM 1012 C C . ASP A 1 124 ? 1.587 -14.319 20.168 1.00 96.81 124 ASP A C 1
ATOM 1014 O O . ASP A 1 124 ? 2.643 -14.786 20.603 1.00 96.81 124 ASP A O 1
ATOM 1018 N N . GLU A 1 125 ? 0.844 -14.990 19.282 1.00 97.00 125 GLU A N 1
ATOM 1019 C CA . GLU A 1 125 ? 1.105 -16.392 18.917 1.00 97.00 125 GLU A CA 1
ATOM 1020 C C . GLU A 1 125 ? 2.283 -16.546 17.945 1.00 97.00 125 GLU A C 1
ATOM 1022 O O . GLU A 1 125 ? 3.032 -17.525 17.986 1.00 97.00 125 GLU A O 1
ATOM 1027 N N . PHE A 1 126 ? 2.495 -15.555 17.073 1.00 96.44 126 PHE A N 1
ATOM 1028 C CA . PHE A 1 126 ? 3.548 -15.572 16.057 1.00 96.44 126 PHE A CA 1
ATOM 1029 C C . PHE A 1 126 ? 4.562 -14.440 16.257 1.00 96.44 126 PHE A C 1
ATOM 1031 O O . PHE A 1 126 ? 5.067 -13.864 15.290 1.00 96.44 126 PHE A O 1
ATOM 1038 N N . ALA A 1 127 ? 4.930 -14.157 17.510 1.00 93.31 127 ALA A N 1
ATOM 1039 C CA . ALA A 1 127 ? 5.833 -13.063 17.886 1.00 93.31 127 ALA A CA 1
ATOM 1040 C C . ALA A 1 127 ? 7.160 -13.029 17.101 1.00 93.31 127 ALA A C 1
ATOM 1042 O O . ALA A 1 127 ? 7.667 -11.958 16.767 1.00 93.31 127 ALA A O 1
ATOM 1043 N N . SER A 1 128 ? 7.714 -14.200 16.763 1.00 93.31 128 SER A N 1
ATOM 1044 C CA . SER A 1 128 ? 8.970 -14.332 16.001 1.00 93.31 128 SER A CA 1
ATOM 1045 C C . SER A 1 128 ? 8.839 -14.072 14.494 1.00 93.31 128 SER A C 1
ATOM 1047 O O . SER A 1 128 ? 9.848 -14.048 13.786 1.00 93.31 128 SER A O 1
ATOM 1049 N N . LYS A 1 129 ? 7.614 -13.936 13.983 1.00 96.44 129 LYS A N 1
ATOM 1050 C CA . LYS A 1 129 ? 7.311 -13.810 12.556 1.00 96.44 129 LYS A CA 1
ATOM 1051 C C . LYS A 1 129 ? 7.054 -12.355 12.196 1.00 96.44 129 LYS A C 1
ATOM 1053 O O . LYS A 1 129 ? 6.485 -11.602 12.982 1.00 96.44 129 LYS A O 1
ATOM 1058 N N . SER A 1 130 ? 7.453 -11.964 10.990 1.00 96.69 130 SER A N 1
ATOM 1059 C CA . SER A 1 130 ? 7.187 -10.610 10.508 1.00 96.69 130 SER A CA 1
ATOM 1060 C C . SER A 1 130 ? 5.724 -10.422 10.145 1.00 96.69 130 SER A C 1
ATOM 1062 O O . SER A 1 130 ? 5.100 -11.312 9.574 1.00 96.69 130 SER A O 1
ATOM 1064 N N . ARG A 1 131 ? 5.196 -9.234 10.429 1.00 97.88 131 ARG A N 1
ATOM 1065 C CA . ARG A 1 131 ? 3.852 -8.793 10.041 1.00 97.88 131 ARG A CA 1
ATOM 1066 C C . ARG A 1 131 ? 3.996 -7.525 9.209 1.00 97.88 131 ARG A C 1
ATOM 1068 O O . ARG A 1 131 ? 4.298 -6.460 9.750 1.00 97.88 131 ARG A O 1
ATOM 1075 N N . LEU A 1 132 ? 3.874 -7.672 7.893 1.00 98.00 132 LEU A N 1
ATOM 1076 C CA . LEU A 1 132 ? 3.936 -6.576 6.931 1.00 98.00 132 LEU A CA 1
ATOM 1077 C C . LEU A 1 132 ? 2.509 -6.177 6.556 1.00 98.00 132 LEU A C 1
ATOM 1079 O O . LEU A 1 132 ? 1.829 -6.908 5.836 1.00 98.00 132 LEU A O 1
ATOM 1083 N N . SER A 1 133 ? 2.071 -5.029 7.057 1.00 98.38 133 SER A N 1
ATOM 1084 C CA . SER A 1 133 ? 0.689 -4.574 6.928 1.00 98.38 133 SER A CA 1
ATOM 1085 C C . SER A 1 133 ? 0.574 -3.448 5.911 1.00 98.38 133 SER A C 1
ATOM 1087 O O . SER A 1 133 ? 1.266 -2.436 6.006 1.00 98.38 133 SER A O 1
ATOM 1089 N N . PHE A 1 134 ? -0.334 -3.612 4.960 1.00 98.44 134 PHE A N 1
ATOM 1090 C CA . PHE A 1 134 ? -0.690 -2.654 3.929 1.00 98.44 134 PHE A CA 1
ATOM 1091 C C . PHE A 1 134 ? -2.086 -2.117 4.227 1.00 98.44 134 PHE A C 1
ATOM 1093 O O . PHE A 1 134 ? -3.084 -2.821 4.070 1.00 98.44 134 PHE A O 1
ATOM 1100 N N . ALA A 1 135 ? -2.147 -0.870 4.679 1.00 97.75 135 ALA A N 1
ATOM 1101 C CA . ALA A 1 135 ? -3.399 -0.201 4.995 1.00 97.75 135 ALA A CA 1
ATOM 1102 C C . ALA A 1 135 ? -3.902 0.564 3.779 1.00 97.75 135 ALA A C 1
ATOM 1104 O O . ALA A 1 135 ? -3.286 1.547 3.374 1.00 97.75 135 ALA A O 1
ATOM 1105 N N . VAL A 1 136 ? -5.007 0.110 3.200 1.00 96.50 136 VAL A N 1
ATOM 1106 C CA . VAL A 1 136 ? -5.535 0.639 1.946 1.00 96.50 136 VAL A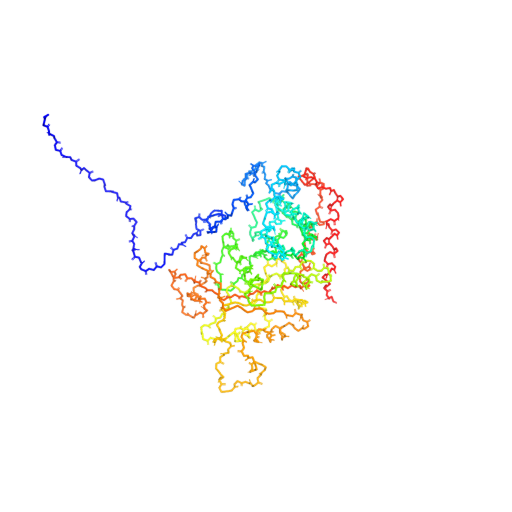 CA 1
ATOM 1107 C C . VAL A 1 136 ? -6.685 1.599 2.234 1.00 96.50 136 VAL A C 1
ATOM 1109 O O . VAL A 1 136 ? -7.605 1.288 2.987 1.00 96.50 136 VAL A O 1
ATOM 1112 N N . THR A 1 137 ? -6.638 2.782 1.622 1.00 94.94 137 THR A N 1
ATOM 1113 C CA . THR A 1 137 ? -7.736 3.753 1.647 1.00 94.94 137 THR A CA 1
ATOM 1114 C C . THR A 1 137 ? -8.140 4.132 0.216 1.00 94.94 137 THR A C 1
ATOM 1116 O O . THR A 1 137 ? -7.260 4.493 -0.579 1.00 94.94 137 THR A O 1
ATOM 1119 N N . PRO A 1 138 ? -9.446 4.129 -0.120 1.00 93.25 138 PRO A N 1
ATOM 1120 C CA . PRO A 1 138 ? -9.940 4.534 -1.430 1.00 93.25 138 PRO A CA 1
ATOM 1121 C C . PRO A 1 138 ? -9.432 5.913 -1.847 1.00 93.25 138 PRO A C 1
ATOM 1123 O O . PRO A 1 138 ? -9.343 6.835 -1.034 1.00 93.25 138 PRO A O 1
ATOM 1126 N N . ALA A 1 139 ? -9.125 6.064 -3.134 1.00 91.62 139 ALA A N 1
ATOM 1127 C CA . ALA A 1 139 ? -8.665 7.335 -3.692 1.00 91.62 139 ALA A CA 1
ATOM 1128 C C . ALA A 1 139 ? -9.778 8.394 -3.719 1.00 91.62 139 ALA A C 1
ATOM 1130 O O . ALA A 1 139 ? -9.517 9.587 -3.588 1.00 91.62 139 ALA A O 1
ATOM 1131 N N . SER A 1 140 ? -11.025 7.939 -3.853 1.00 90.25 140 SER A N 1
ATOM 1132 C CA . SER A 1 140 ? -12.229 8.761 -3.754 1.00 90.25 140 SER A CA 1
ATOM 1133 C C . SER A 1 140 ? -13.161 8.159 -2.696 1.00 90.25 140 SER A C 1
ATOM 1135 O O . SER A 1 140 ? -14.053 7.393 -3.050 1.00 90.25 140 SER A O 1
ATOM 1137 N N . PRO A 1 141 ? -12.958 8.445 -1.396 1.00 86.62 141 PRO A N 1
ATOM 1138 C CA . PRO A 1 141 ? -13.858 7.969 -0.351 1.00 86.62 141 PRO A CA 1
ATOM 1139 C C . PRO A 1 141 ? -15.293 8.451 -0.594 1.00 86.62 141 PRO A C 1
ATOM 1141 O O . PRO A 1 141 ? -15.510 9.630 -0.878 1.00 86.62 141 PRO A O 1
ATOM 1144 N N . CYS A 1 142 ? -16.273 7.566 -0.418 1.00 80.81 142 CYS A N 1
ATOM 1145 C CA . CYS A 1 142 ? -17.699 7.854 -0.608 1.00 80.81 142 CYS A CA 1
ATOM 1146 C C . CYS A 1 142 ? -18.331 8.674 0.538 1.00 80.81 142 CYS A C 1
ATOM 1148 O O . CYS A 1 142 ? -19.519 8.521 0.811 1.00 80.81 142 CYS A O 1
ATOM 1150 N N . ASP A 1 143 ? -17.567 9.536 1.220 1.00 84.75 143 ASP A N 1
ATOM 1151 C CA . ASP A 1 143 ? -18.071 10.347 2.334 1.00 84.75 143 ASP A CA 1
ATOM 1152 C C . ASP A 1 143 ? -19.088 11.383 1.813 1.00 84.75 143 ASP A C 1
ATOM 1154 O O . ASP A 1 143 ? -18.710 12.388 1.199 1.00 84.75 143 ASP A O 1
ATOM 1158 N N . GLN A 1 144 ? -20.375 11.194 2.096 1.00 84.25 144 GLN A N 1
ATOM 1159 C CA . GLN A 1 144 ? -21.432 12.135 1.711 1.00 84.25 144 GLN A CA 1
ATOM 1160 C C . GLN A 1 144 ? -21.642 13.205 2.788 1.00 84.25 144 GLN A C 1
ATOM 1162 O O . GLN A 1 144 ? -22.012 14.346 2.497 1.00 84.25 144 GLN A O 1
ATOM 1167 N N . THR A 1 145 ? -21.368 12.859 4.046 1.00 89.38 145 THR A N 1
ATOM 1168 C CA . THR A 1 145 ? -21.623 13.699 5.218 1.00 89.38 145 THR A CA 1
ATOM 1169 C C . THR A 1 145 ? -20.348 14.033 5.995 1.00 89.38 145 THR A C 1
ATOM 1171 O O . THR A 1 145 ? -19.313 13.372 5.899 1.00 89.38 145 THR A O 1
ATOM 1174 N N . ALA A 1 146 ? -20.413 15.084 6.821 1.00 89.81 146 ALA A N 1
ATOM 1175 C CA . ALA A 1 146 ? -19.321 15.414 7.738 1.00 89.81 146 ALA A CA 1
ATOM 1176 C C . ALA A 1 146 ? -19.085 14.305 8.779 1.00 89.81 146 ALA A C 1
ATOM 1178 O O . ALA A 1 146 ? -17.945 14.085 9.178 1.00 89.81 146 ALA A O 1
ATOM 1179 N N . THR A 1 147 ? -20.145 13.601 9.186 1.00 90.12 147 THR A N 1
ATOM 1180 C CA . THR A 1 147 ? -20.079 12.499 10.152 1.00 90.12 147 THR A CA 1
ATOM 1181 C C . THR A 1 147 ? -19.311 11.307 9.591 1.00 90.12 147 THR A C 1
ATOM 1183 O O . THR A 1 147 ? -18.410 10.817 10.263 1.00 90.12 147 THR A O 1
ATOM 1186 N N . GLU A 1 148 ? -19.596 10.888 8.354 1.00 91.06 148 GLU A N 1
ATOM 1187 C CA . GLU A 1 148 ? -18.864 9.799 7.682 1.00 91.06 148 GLU A CA 1
ATOM 1188 C C . GLU A 1 148 ? -17.386 10.144 7.509 1.00 91.06 148 GLU A C 1
ATOM 1190 O O . GLU A 1 148 ? -16.514 9.345 7.847 1.00 91.06 148 GLU A O 1
ATOM 1195 N N . ARG A 1 149 ? -17.091 11.384 7.096 1.00 93.38 149 ARG A N 1
ATOM 1196 C CA . ARG A 1 149 ? -15.710 11.868 6.992 1.00 93.38 149 ARG A CA 1
ATOM 1197 C C . ARG A 1 149 ? -14.988 11.832 8.336 1.00 93.38 149 ARG A C 1
ATOM 1199 O O . ARG A 1 149 ? -13.834 11.417 8.406 1.00 93.38 149 ARG A O 1
ATOM 1206 N N . SER A 1 150 ? -15.645 12.280 9.405 1.00 94.06 150 SER A N 1
ATOM 1207 C CA . SER A 1 150 ? -15.095 12.197 10.758 1.00 94.06 150 SER A CA 1
ATOM 1208 C C . SER A 1 150 ? -14.857 10.753 11.188 1.00 94.06 150 SER A C 1
ATOM 1210 O O . SER A 1 150 ? -13.782 10.467 11.706 1.00 94.06 150 SER A O 1
ATOM 1212 N N . ALA A 1 151 ? -15.811 9.850 10.941 1.00 94.38 151 ALA A N 1
ATOM 1213 C CA . ALA A 1 151 ? -15.677 8.436 11.272 1.00 94.38 151 ALA A CA 1
ATOM 1214 C C . ALA A 1 151 ? -14.476 7.814 10.556 1.00 94.38 151 ALA A C 1
ATOM 1216 O O . ALA A 1 151 ? -13.630 7.211 11.205 1.00 94.38 151 ALA A O 1
ATOM 1217 N N . ARG A 1 152 ? -14.315 8.072 9.254 1.00 95.25 152 ARG A N 1
ATOM 1218 C CA . ARG A 1 152 ? -13.153 7.620 8.484 1.00 95.25 152 ARG A CA 1
ATOM 1219 C C . ARG A 1 152 ? -11.822 8.083 9.077 1.00 95.25 152 ARG A C 1
ATOM 1221 O O . ARG A 1 152 ? -10.896 7.282 9.204 1.00 95.25 152 ARG A O 1
ATOM 1228 N N . ILE A 1 153 ? -11.705 9.364 9.430 1.00 96.44 153 ILE A N 1
ATOM 1229 C CA . ILE A 1 153 ? -10.464 9.917 9.998 1.00 96.44 153 ILE A CA 1
ATOM 1230 C C . ILE A 1 153 ? -10.182 9.302 11.379 1.00 96.44 153 ILE A C 1
ATOM 1232 O O . ILE A 1 153 ? -9.044 8.921 11.648 1.00 96.44 153 ILE A O 1
ATOM 1236 N N . LEU A 1 154 ? -11.207 9.160 12.227 1.00 96.88 154 LEU A N 1
ATOM 1237 C CA . LEU A 1 154 ? -11.091 8.526 13.545 1.00 96.88 154 LEU A CA 1
ATOM 1238 C C . LEU A 1 154 ? -10.696 7.046 13.431 1.00 96.88 154 LEU A C 1
ATOM 1240 O O . LEU A 1 154 ? -9.741 6.626 14.077 1.00 96.88 154 LEU A O 1
ATOM 1244 N N . ASN A 1 155 ? -11.343 6.281 12.549 1.00 97.19 155 ASN A N 1
ATOM 1245 C CA . ASN A 1 155 ? -10.977 4.890 12.268 1.00 97.19 155 ASN A CA 1
ATOM 1246 C C . ASN A 1 155 ? -9.540 4.770 11.763 1.00 97.19 155 ASN A C 1
ATOM 1248 O O . ASN A 1 155 ? -8.836 3.848 12.159 1.00 97.19 155 ASN A O 1
ATOM 1252 N N . THR A 1 156 ? -9.086 5.710 10.926 1.00 97.38 156 THR A N 1
ATOM 1253 C CA . THR A 1 156 ? -7.707 5.708 10.415 1.00 97.38 156 THR A CA 1
ATOM 1254 C C . THR A 1 156 ? -6.697 5.924 11.538 1.00 97.38 156 THR A C 1
ATOM 1256 O O . THR A 1 156 ? -5.651 5.278 11.550 1.00 97.38 156 THR A O 1
ATOM 1259 N N . ALA A 1 157 ? -7.015 6.796 12.497 1.00 97.88 157 ALA A N 1
ATOM 1260 C CA . ALA A 1 157 ? -6.187 7.041 13.674 1.00 97.88 157 ALA A CA 1
ATOM 1261 C C . ALA A 1 157 ? -6.105 5.811 14.585 1.00 97.88 157 ALA A C 1
ATOM 1263 O O . ALA A 1 157 ? -5.004 5.388 14.931 1.00 97.88 157 ALA A O 1
ATOM 1264 N N . LEU A 1 158 ? -7.257 5.209 14.897 1.00 98.00 158 LEU A N 1
ATOM 1265 C CA . LEU A 1 158 ? -7.348 3.980 15.688 1.00 98.00 158 LEU A CA 1
ATOM 1266 C C . LEU A 1 158 ? -6.600 2.832 15.004 1.00 98.00 158 LEU A C 1
ATOM 1268 O O . LEU A 1 158 ? -5.748 2.190 15.611 1.00 98.00 158 LEU A O 1
ATOM 1272 N N . SER A 1 159 ? -6.827 2.636 13.705 1.00 97.81 159 SER A N 1
ATOM 1273 C CA . SER A 1 159 ? -6.144 1.604 12.924 1.00 97.81 159 SER A CA 1
ATOM 1274 C C . SER A 1 159 ? -4.634 1.826 12.895 1.00 97.81 159 SER A C 1
ATOM 1276 O O . SER A 1 159 ? -3.881 0.881 13.092 1.00 97.81 159 SER A O 1
ATOM 1278 N N . LEU A 1 160 ? -4.156 3.058 12.694 1.00 97.94 160 LEU A N 1
ATOM 1279 C CA . LEU A 1 160 ? -2.718 3.332 12.721 1.00 97.94 160 LEU A CA 1
ATOM 1280 C C . LEU A 1 160 ? -2.110 3.058 14.103 1.00 97.94 160 LEU A C 1
ATOM 1282 O O . LEU A 1 160 ? -1.008 2.521 14.173 1.00 97.94 160 LEU A O 1
ATOM 1286 N N . HIS A 1 161 ? -2.815 3.403 15.180 1.00 97.88 161 HIS A N 1
ATOM 1287 C CA . HIS A 1 161 ? -2.352 3.151 16.541 1.00 97.88 161 HIS A CA 1
ATOM 1288 C C . HIS A 1 161 ? -2.295 1.648 16.856 1.00 97.88 161 HIS A C 1
ATOM 1290 O O . HIS A 1 161 ? -1.213 1.132 17.131 1.00 97.88 161 HIS A O 1
ATOM 1296 N N . HIS A 1 162 ? -3.416 0.930 16.736 1.00 97.69 162 HIS A N 1
ATOM 1297 C CA . HIS A 1 162 ? -3.487 -0.492 17.086 1.00 97.69 162 HIS A CA 1
ATOM 1298 C C . HIS A 1 162 ? -2.796 -1.380 16.042 1.00 97.69 162 HIS A C 1
ATOM 1300 O O . HIS A 1 162 ? -1.831 -2.076 16.352 1.00 97.69 162 HIS A O 1
ATOM 1306 N N . CYS A 1 163 ? -3.204 -1.309 14.768 1.00 97.88 163 CYS A N 1
ATOM 1307 C CA . CYS A 1 163 ? -2.618 -2.159 13.725 1.00 97.88 163 CYS A CA 1
ATOM 1308 C C . CYS A 1 163 ? -1.142 -1.814 13.493 1.00 97.88 163 CYS A C 1
ATOM 1310 O O . CYS A 1 163 ? -0.319 -2.709 13.303 1.00 97.88 163 CYS A O 1
ATOM 1312 N N . GLY A 1 164 ? -0.784 -0.526 13.497 1.00 96.62 164 GLY A N 1
ATOM 1313 C CA . GLY A 1 164 ? 0.612 -0.101 13.366 1.00 96.62 164 GLY A CA 1
ATOM 1314 C C . GLY A 1 164 ? 1.465 -0.493 14.574 1.00 96.62 164 GLY A C 1
ATOM 1315 O O . GLY A 1 164 ? 2.645 -0.799 14.404 1.00 96.62 164 GLY A O 1
ATOM 1316 N N . GLY A 1 165 ? 0.874 -0.542 15.772 1.00 95.56 165 GLY A N 1
ATOM 1317 C CA . GLY A 1 165 ? 1.498 -1.046 16.993 1.00 95.56 165 GLY A CA 1
ATOM 1318 C C . GLY A 1 165 ? 1.914 -2.513 16.881 1.00 95.56 165 GLY A C 1
ATOM 1319 O O . GLY A 1 165 ? 3.079 -2.832 17.136 1.00 95.56 165 GLY A O 1
ATOM 1320 N N . ASP A 1 166 ? 1.014 -3.371 16.408 1.00 97.12 166 ASP A N 1
ATOM 1321 C CA . ASP A 1 166 ? 1.248 -4.821 16.354 1.00 97.12 166 ASP A CA 1
ATOM 1322 C C . ASP A 1 166 ? 1.990 -5.273 15.087 1.00 97.12 166 ASP A C 1
ATOM 1324 O O . ASP A 1 166 ? 2.589 -6.353 15.044 1.00 97.12 166 ASP A O 1
ATOM 1328 N N . SER A 1 167 ? 2.032 -4.430 14.054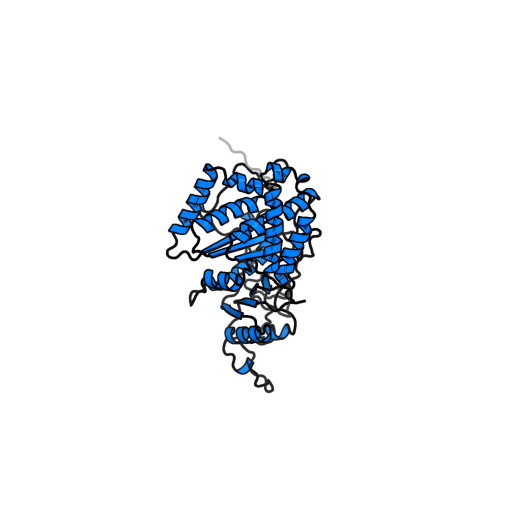 1.00 97.69 167 SER A N 1
ATOM 1329 C CA . SER A 1 167 ? 2.776 -4.694 12.818 1.00 97.69 167 SER A CA 1
ATOM 1330 C C . SER A 1 167 ? 4.292 -4.565 13.007 1.00 97.69 167 SER A C 1
ATOM 1332 O O . SER A 1 167 ? 4.788 -3.690 13.717 1.00 97.69 167 SER A O 1
ATOM 1334 N N . SER A 1 168 ? 5.061 -5.400 12.300 1.00 97.44 168 SER A N 1
ATOM 1335 C CA . SER A 1 168 ? 6.514 -5.206 12.164 1.00 97.44 168 SER A CA 1
ATOM 1336 C C . SER A 1 168 ? 6.825 -4.011 11.265 1.00 97.44 168 SER A C 1
ATOM 1338 O O . SER A 1 168 ? 7.774 -3.275 11.516 1.00 97.44 168 SER A O 1
ATOM 1340 N N . LEU A 1 169 ? 6.015 -3.820 10.221 1.00 98.00 169 LEU A N 1
ATOM 1341 C CA . LEU A 1 169 ? 6.060 -2.654 9.351 1.00 98.00 169 LEU A CA 1
ATOM 1342 C C . LEU A 1 169 ? 4.657 -2.349 8.823 1.00 98.00 169 LEU A C 1
ATOM 1344 O O . LEU A 1 169 ? 3.954 -3.255 8.375 1.00 98.00 169 LEU A O 1
ATOM 1348 N N . PHE A 1 170 ? 4.271 -1.079 8.854 1.00 98.38 170 PHE A N 1
ATOM 1349 C CA . PHE A 1 170 ? 2.972 -0.587 8.415 1.00 98.38 170 PHE A CA 1
ATOM 1350 C C . PHE A 1 170 ? 3.137 0.359 7.221 1.00 98.38 170 PHE A C 1
ATOM 1352 O O . PHE A 1 170 ? 3.912 1.315 7.268 1.00 98.38 170 PHE A O 1
ATOM 1359 N N . VAL A 1 171 ? 2.416 0.106 6.135 1.00 98.38 171 VAL A N 1
ATOM 1360 C CA . VAL A 1 171 ? 2.532 0.852 4.878 1.00 98.38 171 VAL A CA 1
ATOM 1361 C C . VAL A 1 171 ? 1.149 1.374 4.485 1.00 98.38 171 VAL A C 1
ATOM 1363 O O . VAL A 1 171 ? 0.312 0.596 4.025 1.00 98.38 171 VAL A O 1
ATOM 1366 N N . PRO A 1 172 ? 0.872 2.677 4.667 1.00 97.81 172 PRO A N 1
ATOM 1367 C CA . PRO A 1 172 ? -0.366 3.289 4.205 1.00 97.81 172 PRO A CA 1
ATOM 1368 C C . PRO A 1 172 ? -0.342 3.450 2.683 1.00 97.81 172 PRO A C 1
ATOM 1370 O O . PRO A 1 172 ? 0.650 3.922 2.122 1.00 97.81 172 PRO A O 1
ATOM 1373 N N . LEU A 1 173 ? -1.443 3.094 2.026 1.00 97.81 173 LEU A N 1
ATOM 1374 C CA . LEU A 1 173 ? -1.600 3.080 0.577 1.00 97.81 173 LEU A CA 1
ATOM 1375 C C . LEU A 1 173 ? -2.903 3.760 0.161 1.00 97.81 173 LEU A C 1
ATOM 1377 O O . LEU A 1 173 ? -3.987 3.424 0.634 1.00 97.81 173 LEU A O 1
ATOM 1381 N N . SER A 1 174 ? -2.802 4.695 -0.774 1.00 96.81 174 SER A N 1
ATOM 1382 C CA . SER A 1 174 ? -3.937 5.296 -1.460 1.00 96.81 174 SER A CA 1
ATOM 1383 C C . SER A 1 174 ? -3.479 5.908 -2.779 1.00 96.81 174 SER A C 1
ATOM 1385 O O . SER A 1 174 ? -2.337 6.342 -2.908 1.00 96.81 174 SER A O 1
ATOM 1387 N N . LEU A 1 175 ? -4.383 6.010 -3.756 1.00 96.38 175 LEU A N 1
ATOM 1388 C CA . LEU A 1 175 ? -4.134 6.851 -4.929 1.00 96.38 175 LEU A CA 1
ATOM 1389 C C . LEU A 1 175 ? -4.537 8.315 -4.716 1.00 96.38 175 LEU A C 1
ATOM 1391 O O . LEU A 1 175 ? -4.374 9.120 -5.627 1.00 96.38 175 LEU A O 1
ATOM 1395 N N . ALA A 1 176 ? -5.022 8.690 -3.529 1.00 95.44 176 ALA A N 1
ATOM 1396 C CA . ALA A 1 176 ? -5.202 10.086 -3.147 1.00 95.44 176 ALA A CA 1
ATOM 1397 C C . ALA A 1 176 ? -3.914 10.664 -2.549 1.00 95.44 176 ALA A C 1
ATOM 1399 O O . ALA A 1 176 ? -3.300 10.084 -1.656 1.00 95.44 176 ALA A O 1
ATOM 1400 N N . SER A 1 177 ? -3.547 11.873 -2.970 1.00 93.69 177 SER A N 1
ATOM 1401 C CA . SER A 1 177 ? -2.377 12.577 -2.420 1.00 93.69 177 SER A CA 1
ATOM 1402 C C . SER A 1 177 ? -2.550 13.046 -0.966 1.00 93.69 177 SER A C 1
ATOM 1404 O O . SER A 1 177 ? -1.559 13.281 -0.275 1.00 93.69 177 SER A O 1
ATOM 1406 N N . ALA A 1 178 ? -3.788 13.189 -0.488 1.00 93.38 178 ALA A N 1
ATOM 1407 C CA . ALA A 1 178 ? -4.128 13.550 0.888 1.00 93.38 178 ALA A CA 1
ATOM 1408 C C . ALA A 1 178 ? -5.500 12.973 1.267 1.00 93.38 178 ALA A C 1
ATOM 1410 O O . ALA A 1 178 ? -6.372 12.883 0.405 1.00 93.38 178 ALA A O 1
ATOM 1411 N N . LEU A 1 179 ? -5.718 12.621 2.539 1.00 91.38 179 LEU A N 1
ATOM 1412 C CA . LEU A 1 179 ? -6.921 11.894 2.971 1.00 91.38 179 LEU A CA 1
ATOM 1413 C C . LEU A 1 179 ? -7.789 12.610 4.014 1.00 91.38 179 LEU A C 1
ATOM 1415 O O . LEU A 1 179 ? -8.931 12.207 4.203 1.00 91.38 179 LEU A O 1
ATOM 1419 N N . TRP A 1 180 ? -7.317 13.644 4.711 1.00 89.56 180 TRP A N 1
ATOM 1420 C CA . TRP A 1 180 ? -8.016 14.126 5.915 1.00 89.56 180 TRP A CA 1
ATOM 1421 C C . TRP A 1 180 ? -9.230 15.025 5.627 1.00 89.56 180 TRP A C 1
ATOM 1423 O O . TRP A 1 180 ? -10.303 14.559 5.249 1.00 89.56 180 TRP A O 1
ATOM 1433 N N . LYS A 1 181 ? -9.101 16.339 5.843 1.00 80.88 181 LYS A N 1
ATOM 1434 C CA . LYS A 1 181 ? -10.234 17.275 5.766 1.00 80.88 181 LYS A CA 1
ATOM 1435 C C . LYS A 1 181 ? -10.737 17.489 4.336 1.00 80.88 181 LYS A C 1
ATOM 1437 O O . LYS A 1 181 ? -11.942 17.585 4.122 1.00 80.88 181 LYS A O 1
ATOM 1442 N N . SER A 1 182 ? -9.809 17.598 3.391 1.00 84.25 182 SER A N 1
ATOM 1443 C CA . SER A 1 182 ? -10.067 17.599 1.954 1.00 84.25 182 SER A CA 1
ATOM 1444 C C . SER A 1 182 ? -9.257 16.461 1.373 1.00 84.25 182 SER A C 1
ATOM 1446 O O . SER A 1 182 ? -8.045 16.414 1.591 1.00 84.25 182 SER A O 1
ATOM 1448 N N . VAL A 1 183 ? -9.921 15.570 0.644 1.00 90.44 183 VAL A N 1
ATOM 1449 C CA . VAL A 1 183 ? -9.223 14.557 -0.144 1.00 90.44 183 VAL A CA 1
ATOM 1450 C C . VAL A 1 183 ? -8.428 15.301 -1.219 1.00 90.44 183 VAL A C 1
ATOM 1452 O O . VAL A 1 183 ? -8.941 16.226 -1.853 1.00 90.44 183 VAL A O 1
ATOM 1455 N N . GLY A 1 184 ? -7.138 14.994 -1.318 1.00 91.12 184 GLY A N 1
ATOM 1456 C CA . GLY A 1 184 ? -6.249 15.579 -2.316 1.00 91.12 184 GLY A CA 1
ATOM 1457 C C . GLY A 1 184 ? -6.562 15.044 -3.714 1.00 91.12 184 GLY A C 1
ATOM 1458 O O . GLY A 1 184 ? -7.267 14.043 -3.842 1.00 91.12 184 GLY A O 1
ATOM 1459 N N . PRO A 1 185 ? -6.033 15.670 -4.778 1.00 93.69 185 PRO A N 1
ATOM 1460 C CA . PRO A 1 185 ? -6.191 15.132 -6.122 1.00 93.69 185 PRO A CA 1
ATOM 1461 C C . PRO A 1 185 ? -5.620 13.703 -6.218 1.00 93.69 185 PRO A C 1
ATOM 1463 O O . PRO A 1 185 ? -4.634 13.399 -5.523 1.00 93.69 185 PRO A O 1
ATOM 1466 N N . PRO A 1 186 ? -6.196 12.848 -7.085 1.00 94.56 186 PRO A N 1
ATOM 1467 C CA . PRO A 1 186 ? -5.615 11.557 -7.422 1.00 94.56 186 PRO A CA 1
ATOM 1468 C C . PRO A 1 186 ? -4.190 11.697 -7.962 1.00 94.56 186 PRO A C 1
ATOM 1470 O O . PRO A 1 186 ? -3.854 12.686 -8.620 1.00 94.56 186 PRO A O 1
ATOM 1473 N N . ILE A 1 187 ? -3.347 10.704 -7.697 1.00 94.25 187 ILE A N 1
ATOM 1474 C CA . ILE A 1 187 ? -1.965 10.678 -8.169 1.00 94.25 187 ILE A CA 1
ATOM 1475 C C . ILE A 1 187 ? -1.961 10.544 -9.689 1.00 94.25 187 ILE A C 1
ATOM 1477 O O . ILE A 1 187 ? -2.443 9.558 -10.245 1.00 94.25 187 ILE A O 1
ATOM 1481 N N . HIS A 1 188 ? -1.379 11.525 -10.369 1.00 92.38 188 HIS A N 1
ATOM 1482 C CA . HIS A 1 188 ? -1.153 11.444 -11.803 1.00 92.38 188 HIS A CA 1
ATOM 1483 C C . HIS A 1 188 ? 0.056 10.544 -12.088 1.00 92.38 188 HIS A C 1
ATOM 1485 O O . HIS A 1 188 ? 1.168 10.843 -11.648 1.00 92.38 188 HIS A O 1
ATOM 1491 N N . MET A 1 189 ? -0.155 9.467 -12.845 1.00 91.75 189 MET A N 1
ATOM 1492 C CA . MET A 1 189 ? 0.905 8.560 -13.285 1.00 91.75 189 MET A CA 1
ATOM 1493 C C . MET A 1 189 ? 1.163 8.749 -14.784 1.00 91.75 189 MET A C 1
ATOM 1495 O O . MET A 1 189 ? 0.216 8.696 -15.571 1.00 91.75 189 MET A O 1
ATOM 1499 N N . PRO A 1 190 ? 2.419 8.970 -15.211 1.00 91.44 190 PRO A N 1
ATOM 1500 C CA . PRO A 1 190 ? 2.741 9.074 -16.628 1.00 91.44 190 PRO A CA 1
ATOM 1501 C C . PRO A 1 190 ? 2.291 7.831 -17.403 1.00 91.44 190 PRO A C 1
ATOM 1503 O O . PRO A 1 190 ? 2.505 6.705 -16.964 1.00 91.44 190 PRO A O 1
ATOM 1506 N N . HIS A 1 191 ? 1.708 8.044 -18.584 1.00 93.44 191 HIS A N 1
ATOM 1507 C CA . HIS A 1 191 ? 1.271 6.980 -19.500 1.00 93.44 191 HIS A CA 1
ATOM 1508 C C . HIS A 1 191 ? 0.140 6.077 -18.984 1.00 93.44 191 HIS A C 1
ATOM 1510 O O . HIS A 1 191 ? -0.131 5.044 -19.608 1.00 93.44 191 HIS A O 1
ATOM 1516 N N . LEU A 1 192 ? -0.538 6.481 -17.907 1.00 94.62 192 LEU A N 1
ATOM 1517 C CA . LEU A 1 192 ? -1.655 5.764 -17.309 1.00 94.62 192 LEU A CA 1
ATOM 1518 C C . LEU A 1 192 ? -2.905 6.655 -17.256 1.00 94.62 192 LEU A C 1
ATOM 1520 O O . LEU A 1 192 ? -2.892 7.744 -16.689 1.00 94.62 192 LEU A O 1
ATOM 1524 N N . GLU A 1 193 ? -3.996 6.170 -17.833 1.00 94.25 193 GLU A N 1
ATOM 1525 C CA . GLU A 1 193 ? -5.297 6.827 -17.929 1.00 94.25 193 GLU A CA 1
ATOM 1526 C C . GLU A 1 193 ? -6.302 6.004 -17.120 1.00 94.25 193 GLU A C 1
ATOM 1528 O O . GLU A 1 193 ? -6.894 5.048 -17.616 1.00 94.25 193 GLU A O 1
ATOM 1533 N N . TYR A 1 194 ? -6.455 6.329 -15.834 1.00 94.62 194 TYR A N 1
ATOM 1534 C CA . TYR A 1 194 ? -7.292 5.561 -14.914 1.00 94.62 194 TYR A CA 1
ATOM 1535 C C . TYR A 1 194 ? -8.376 6.423 -14.258 1.00 94.62 194 TYR A C 1
ATOM 1537 O O . TYR A 1 194 ? -8.201 7.624 -14.050 1.00 94.62 194 TYR A O 1
ATOM 1545 N N . ASN A 1 195 ? -9.504 5.800 -13.906 1.00 93.94 195 ASN A N 1
ATOM 1546 C CA . ASN A 1 195 ? -10.572 6.445 -13.156 1.00 93.94 195 ASN A CA 1
ATOM 1547 C C . ASN A 1 195 ? -10.334 6.258 -11.650 1.00 93.94 195 ASN A C 1
ATOM 1549 O O . ASN A 1 195 ? -10.454 5.151 -11.131 1.00 93.94 195 ASN A O 1
ATOM 1553 N N . ALA A 1 196 ? -10.031 7.345 -10.939 1.00 92.81 196 ALA A N 1
ATOM 1554 C CA . ALA A 1 196 ? -9.773 7.322 -9.498 1.00 92.81 196 ALA A CA 1
ATOM 1555 C C . ALA A 1 196 ? -11.014 7.042 -8.628 1.00 92.81 196 ALA A C 1
ATOM 1557 O O . ALA A 1 196 ? -10.880 6.845 -7.421 1.00 92.81 196 ALA A O 1
ATOM 1558 N N . SER A 1 197 ? -12.213 7.046 -9.213 1.00 91.88 197 SER A N 1
ATOM 1559 C CA . SER A 1 197 ? -13.453 6.633 -8.547 1.00 91.88 197 SER A CA 1
ATOM 1560 C C . SER A 1 197 ? -13.798 5.161 -8.792 1.00 91.88 197 SER A C 1
ATOM 1562 O O . SER A 1 197 ? -14.769 4.675 -8.228 1.00 91.88 197 SER A O 1
ATOM 1564 N N . SER A 1 198 ? -13.036 4.456 -9.637 1.00 92.38 198 SER A N 1
ATOM 1565 C CA . SER A 1 198 ? -13.235 3.032 -9.908 1.00 92.38 198 SER A CA 1
ATOM 1566 C C . SER A 1 198 ? -12.280 2.190 -9.067 1.00 92.38 198 SER A C 1
ATOM 1568 O O . SER A 1 198 ? -11.060 2.233 -9.256 1.00 92.38 198 SER A O 1
ATOM 1570 N N . ASP A 1 199 ? -12.829 1.378 -8.166 1.00 90.88 199 ASP A N 1
ATOM 1571 C CA . ASP A 1 199 ? -12.044 0.441 -7.357 1.00 90.88 199 ASP A CA 1
ATOM 1572 C C . ASP A 1 199 ? -11.315 -0.586 -8.227 1.00 90.88 199 ASP A C 1
ATOM 1574 O O . ASP A 1 199 ? -10.191 -0.971 -7.920 1.00 90.88 199 ASP A O 1
ATOM 1578 N N . TYR A 1 200 ? -11.886 -0.956 -9.374 1.00 93.44 200 TYR A N 1
ATOM 1579 C CA . TYR A 1 200 ? -11.239 -1.829 -10.352 1.00 93.44 200 TYR A CA 1
ATOM 1580 C C . TYR A 1 200 ? -9.921 -1.242 -10.879 1.00 93.44 200 TYR A C 1
ATOM 1582 O O . TYR A 1 200 ? -8.902 -1.928 -10.942 1.00 93.44 200 TYR A O 1
ATOM 1590 N N . HIS A 1 201 ? -9.907 0.054 -11.196 1.00 94.81 201 HIS A N 1
ATOM 1591 C CA . HIS A 1 201 ? -8.715 0.717 -11.726 1.00 94.81 201 HIS A CA 1
ATOM 1592 C C . HIS A 1 201 ? -7.690 0.967 -10.621 1.00 94.81 201 HIS A C 1
ATOM 1594 O O . HIS A 1 201 ? -6.498 0.711 -10.794 1.00 94.81 201 HIS A O 1
ATOM 1600 N N . THR A 1 202 ? -8.152 1.478 -9.480 1.00 95.12 202 THR A N 1
ATOM 1601 C CA . THR A 1 202 ? -7.265 1.867 -8.382 1.00 95.12 202 THR A CA 1
ATOM 1602 C C . THR A 1 202 ? -6.623 0.651 -7.709 1.00 95.12 202 THR A C 1
ATOM 1604 O O . THR A 1 202 ? -5.411 0.652 -7.481 1.00 95.12 202 THR A O 1
ATOM 1607 N N . SER A 1 203 ? -7.386 -0.424 -7.477 1.00 94.75 203 SER A N 1
ATOM 1608 C CA . SER A 1 203 ? -6.862 -1.675 -6.917 1.00 94.75 203 SER A CA 1
ATOM 1609 C C . SER A 1 203 ? -5.863 -2.357 -7.848 1.00 94.75 203 SER A C 1
ATOM 1611 O O . SER A 1 203 ? -4.863 -2.874 -7.360 1.00 94.75 203 SER A O 1
ATOM 1613 N N . ALA A 1 204 ? -6.052 -2.300 -9.172 1.00 95.25 204 ALA A N 1
ATOM 1614 C CA . ALA A 1 204 ? -5.111 -2.875 -10.132 1.00 95.25 204 ALA A CA 1
ATOM 1615 C C . ALA A 1 204 ? -3.720 -2.227 -10.050 1.00 95.25 204 ALA A C 1
ATOM 1617 O O . ALA A 1 204 ? -2.706 -2.923 -10.110 1.00 95.25 204 ALA A O 1
ATOM 1618 N N . ILE A 1 205 ? -3.664 -0.905 -9.864 1.00 96.94 205 ILE A N 1
ATOM 1619 C CA . ILE A 1 205 ? -2.408 -0.163 -9.698 1.00 96.94 205 ILE A CA 1
ATOM 1620 C C . ILE A 1 205 ? -1.746 -0.530 -8.368 1.00 96.94 205 ILE A C 1
ATOM 1622 O O . ILE A 1 205 ? -0.571 -0.889 -8.347 1.00 96.94 205 ILE A O 1
ATOM 1626 N N . LEU A 1 206 ? -2.498 -0.496 -7.262 1.00 97.12 206 LEU A N 1
ATOM 1627 C CA . LEU A 1 206 ? -1.964 -0.860 -5.947 1.00 97.12 206 LEU A CA 1
ATOM 1628 C C . LEU A 1 206 ? -1.476 -2.318 -5.924 1.00 97.12 206 LEU A C 1
ATOM 1630 O O . LEU A 1 206 ? -0.376 -2.589 -5.447 1.00 97.12 206 LEU A O 1
ATOM 1634 N N . ALA A 1 207 ? -2.240 -3.246 -6.504 1.00 95.94 207 ALA A N 1
ATOM 1635 C CA . ALA A 1 207 ? -1.872 -4.653 -6.621 1.00 95.94 207 ALA A CA 1
ATOM 1636 C C . ALA A 1 207 ? -0.629 -4.857 -7.501 1.00 95.94 207 ALA A C 1
ATOM 1638 O O . ALA A 1 207 ? 0.243 -5.641 -7.139 1.00 95.94 207 ALA A O 1
ATOM 1639 N N . ALA A 1 208 ? -0.496 -4.126 -8.614 1.00 97.06 208 ALA A N 1
ATOM 1640 C CA . ALA A 1 208 ? 0.697 -4.149 -9.465 1.00 97.06 208 ALA A CA 1
ATOM 1641 C C . ALA A 1 208 ? 1.961 -3.707 -8.707 1.00 97.06 208 ALA A C 1
ATOM 1643 O O . ALA A 1 208 ? 3.032 -4.320 -8.834 1.00 97.06 208 ALA A O 1
ATOM 1644 N N . SER A 1 209 ? 1.836 -2.658 -7.893 1.00 97.88 209 SER A N 1
ATOM 1645 C CA . SER A 1 209 ? 2.922 -2.163 -7.051 1.00 97.88 209 SER A CA 1
ATOM 1646 C C . SER A 1 209 ? 3.250 -3.136 -5.915 1.00 97.88 209 SER A C 1
ATOM 1648 O O . SER A 1 209 ? 4.423 -3.409 -5.678 1.00 97.88 209 SER A O 1
ATOM 1650 N N . LEU A 1 210 ? 2.250 -3.729 -5.258 1.00 97.44 210 LEU A N 1
ATOM 1651 C CA . LEU A 1 210 ? 2.461 -4.740 -4.215 1.00 97.44 210 LEU A CA 1
ATOM 1652 C C . LEU A 1 210 ? 3.084 -6.028 -4.764 1.00 97.44 210 LEU A C 1
ATOM 1654 O O . LEU A 1 210 ? 4.027 -6.555 -4.172 1.00 97.44 210 LEU A O 1
ATOM 1658 N N . ASP A 1 211 ? 2.626 -6.512 -5.920 1.00 96.25 211 ASP A N 1
ATOM 1659 C CA . ASP A 1 211 ? 3.218 -7.673 -6.589 1.00 96.25 211 ASP A CA 1
ATOM 1660 C C . ASP A 1 211 ? 4.695 -7.405 -6.901 1.00 96.25 211 ASP A C 1
ATOM 1662 O O . ASP A 1 211 ? 5.549 -8.236 -6.606 1.00 96.25 211 ASP A O 1
ATOM 1666 N N . THR A 1 212 ? 5.027 -6.217 -7.413 1.00 97.12 212 THR A N 1
ATOM 1667 C CA . THR A 1 212 ? 6.419 -5.846 -7.707 1.00 97.12 212 THR A CA 1
ATOM 1668 C C . THR A 1 212 ? 7.261 -5.711 -6.435 1.00 97.12 212 THR A C 1
ATOM 1670 O O . THR A 1 212 ? 8.337 -6.302 -6.366 1.00 97.12 212 THR A O 1
ATOM 1673 N N . MET A 1 213 ? 6.768 -5.022 -5.403 1.00 96.50 213 MET A N 1
ATOM 1674 C CA . MET A 1 213 ? 7.495 -4.806 -4.144 1.00 96.50 213 MET A CA 1
ATOM 1675 C C . MET A 1 213 ? 7.778 -6.109 -3.385 1.00 96.50 213 MET A C 1
ATOM 1677 O O . MET A 1 213 ? 8.829 -6.244 -2.767 1.00 96.50 213 MET A O 1
ATOM 1681 N N . THR A 1 214 ? 6.881 -7.091 -3.467 1.00 96.00 214 THR A N 1
ATOM 1682 C CA . THR A 1 214 ? 7.010 -8.379 -2.761 1.00 96.00 214 THR A CA 1
ATOM 1683 C C . THR A 1 214 ? 7.771 -9.449 -3.554 1.00 96.00 214 THR A C 1
ATOM 1685 O O . THR A 1 214 ? 7.942 -10.570 -3.071 1.00 96.00 214 THR A O 1
ATOM 1688 N N . MET A 1 215 ? 8.260 -9.141 -4.763 1.00 95.00 215 MET A N 1
ATOM 1689 C CA . MET A 1 215 ? 9.082 -10.072 -5.554 1.00 95.00 215 MET A CA 1
ATOM 1690 C C . MET A 1 215 ? 10.336 -10.601 -4.841 1.00 95.00 215 MET A C 1
ATOM 1692 O O . MET A 1 215 ? 10.617 -11.790 -5.010 1.00 95.00 215 MET A O 1
ATOM 1696 N N . PRO A 1 216 ? 11.083 -9.811 -4.038 1.00 94.38 216 PRO A N 1
ATOM 1697 C CA . PRO A 1 216 ? 12.267 -10.310 -3.338 1.00 94.38 216 PRO A CA 1
ATOM 1698 C C . PRO A 1 216 ? 11.985 -11.531 -2.451 1.00 94.38 216 PRO A C 1
ATOM 1700 O O . PRO A 1 216 ? 12.839 -12.405 -2.334 1.00 94.38 216 PRO A O 1
ATOM 1703 N N . PHE A 1 217 ? 10.770 -11.640 -1.900 1.00 93.75 217 PHE A N 1
ATOM 1704 C CA . PHE A 1 217 ? 10.347 -12.769 -1.062 1.00 93.75 217 PHE A CA 1
ATOM 1705 C C . PHE A 1 217 ? 10.032 -14.040 -1.864 1.00 93.75 217 PHE A C 1
ATOM 1707 O O . PHE A 1 217 ? 10.006 -15.134 -1.308 1.00 93.75 217 PHE A O 1
ATOM 1714 N N . ARG A 1 218 ? 9.770 -13.906 -3.170 1.00 91.38 218 ARG A N 1
ATOM 1715 C CA . ARG A 1 218 ? 9.311 -14.986 -4.065 1.00 91.38 218 ARG A CA 1
ATOM 1716 C C . ARG A 1 218 ? 10.363 -15.412 -5.087 1.00 91.38 218 ARG A C 1
ATOM 1718 O O . ARG A 1 218 ? 10.075 -16.190 -5.995 1.00 91.38 218 ARG A O 1
ATOM 1725 N N . LYS A 1 219 ? 11.578 -14.880 -4.979 1.00 87.81 219 LYS A N 1
ATOM 1726 C CA . LYS A 1 219 ? 12.669 -15.184 -5.899 1.00 87.81 219 LYS A CA 1
ATOM 1727 C C . LYS A 1 219 ? 13.194 -16.601 -5.658 1.00 87.81 219 LYS A C 1
ATOM 1729 O O . LYS A 1 219 ? 13.464 -16.986 -4.527 1.00 87.81 219 LYS A O 1
ATOM 1734 N N . GLU A 1 220 ? 13.406 -17.352 -6.737 1.00 85.25 220 GLU A N 1
ATOM 1735 C CA . GLU A 1 220 ? 13.952 -18.717 -6.672 1.00 85.25 220 GLU A CA 1
ATOM 1736 C C . GLU A 1 220 ? 15.394 -18.742 -6.137 1.00 85.25 220 GLU A C 1
ATOM 1738 O O . GLU A 1 220 ? 15.787 -19.633 -5.389 1.00 85.25 220 GLU A O 1
ATOM 1743 N N . THR A 1 221 ? 16.190 -17.730 -6.494 1.00 84.50 221 THR A N 1
ATOM 1744 C CA . THR A 1 221 ? 17.602 -17.621 -6.116 1.00 84.50 221 THR A CA 1
ATOM 1745 C C . THR A 1 221 ? 17.812 -16.507 -5.099 1.00 84.50 221 THR A C 1
ATOM 1747 O O . THR A 1 221 ? 17.596 -15.334 -5.403 1.00 84.50 221 THR A O 1
ATOM 1750 N N . HIS A 1 222 ? 18.289 -16.874 -3.907 1.00 84.06 222 HIS A N 1
ATOM 1751 C CA . HIS A 1 222 ? 18.549 -15.952 -2.795 1.00 84.06 222 HIS A CA 1
ATOM 1752 C C . HIS A 1 222 ? 17.347 -15.040 -2.476 1.00 84.06 222 HIS A C 1
ATOM 1754 O O . HIS A 1 222 ? 17.462 -13.822 -2.628 1.00 84.06 222 HIS A O 1
ATOM 1760 N N . PRO A 1 223 ? 16.191 -15.606 -2.073 1.00 90.31 223 PRO A N 1
ATOM 1761 C CA . PRO A 1 223 ? 15.073 -14.794 -1.614 1.00 90.31 223 PRO A CA 1
ATOM 1762 C C . PRO A 1 223 ? 15.480 -13.974 -0.388 1.00 90.31 223 PRO A C 1
ATOM 1764 O O . PRO A 1 223 ? 16.172 -14.469 0.508 1.00 90.31 223 PRO A O 1
ATOM 1767 N N . GLU A 1 224 ? 15.028 -12.726 -0.344 1.00 92.06 224 GLU A N 1
ATOM 1768 C CA . GLU A 1 224 ? 15.140 -11.902 0.856 1.00 92.06 224 GLU A CA 1
ATOM 1769 C C . GLU A 1 224 ? 14.127 -12.397 1.890 1.00 92.06 224 GLU A C 1
ATOM 1771 O O . GLU A 1 224 ? 13.018 -12.808 1.540 1.00 92.06 224 GLU A O 1
ATOM 1776 N N . LYS A 1 225 ? 14.489 -12.382 3.175 1.00 93.69 225 LYS A N 1
ATOM 1777 C CA . LYS A 1 225 ? 13.531 -12.724 4.228 1.00 93.69 225 LYS A CA 1
ATOM 1778 C C . LYS A 1 225 ? 12.717 -11.492 4.576 1.00 93.69 225 LYS A C 1
ATOM 1780 O O . LYS A 1 225 ? 13.266 -10.403 4.738 1.00 93.69 225 LYS A O 1
ATOM 1785 N N . MET A 1 226 ? 11.419 -11.684 4.794 1.00 95.50 226 MET A N 1
ATOM 1786 C CA . MET A 1 226 ? 10.532 -10.597 5.217 1.00 95.50 226 MET A CA 1
ATOM 1787 C C . MET A 1 226 ? 11.051 -9.876 6.470 1.00 95.50 226 MET A C 1
ATOM 1789 O O . MET A 1 226 ? 11.004 -8.652 6.524 1.00 95.50 226 MET A O 1
ATOM 1793 N N . VAL A 1 227 ? 11.617 -10.618 7.429 1.00 95.38 227 VAL A N 1
ATOM 1794 C CA . VAL A 1 227 ? 12.193 -10.056 8.662 1.00 95.38 227 VAL A CA 1
ATOM 1795 C C . VAL A 1 227 ? 13.349 -9.101 8.422 1.00 95.38 227 VAL A C 1
ATOM 1797 O O . VAL A 1 227 ? 13.414 -8.067 9.087 1.00 95.38 227 VAL A O 1
ATOM 1800 N N . ASP A 1 228 ? 14.202 -9.381 7.440 1.00 94.44 228 ASP A N 1
ATOM 1801 C CA . ASP A 1 228 ? 15.348 -8.532 7.126 1.00 94.44 228 ASP A CA 1
ATOM 1802 C C . ASP A 1 228 ? 14.855 -7.191 6.564 1.00 94.44 228 ASP A C 1
ATOM 1804 O O . ASP A 1 228 ? 15.262 -6.132 7.034 1.00 94.44 228 ASP A O 1
ATOM 1808 N N . VAL A 1 229 ? 13.879 -7.227 5.649 1.00 94.69 229 VAL A N 1
ATOM 1809 C CA . VAL A 1 229 ? 13.271 -6.017 5.074 1.00 94.69 229 VAL A CA 1
ATOM 1810 C C . VAL A 1 229 ? 12.503 -5.221 6.131 1.00 94.69 229 VAL A C 1
ATOM 1812 O O . VAL A 1 229 ? 12.702 -4.011 6.252 1.00 94.69 229 VAL A O 1
ATOM 1815 N N . THR A 1 230 ? 11.651 -5.877 6.930 1.00 96.06 230 THR A N 1
ATOM 1816 C CA . THR A 1 230 ? 10.848 -5.177 7.945 1.00 96.06 230 THR A CA 1
ATOM 1817 C C . THR A 1 230 ? 11.719 -4.568 9.037 1.00 96.06 230 THR A C 1
ATOM 1819 O O . THR A 1 230 ? 11.505 -3.413 9.378 1.00 96.06 230 THR A O 1
ATOM 1822 N N . SER A 1 231 ? 12.725 -5.293 9.543 1.00 94.62 231 SER A N 1
ATOM 1823 C CA . SER A 1 231 ? 13.594 -4.806 10.627 1.00 94.62 231 SER A CA 1
ATOM 1824 C C . SER A 1 231 ? 14.496 -3.652 10.187 1.00 94.62 231 SER A C 1
ATOM 1826 O O . SER A 1 231 ? 14.704 -2.697 10.940 1.00 94.62 231 SER A O 1
ATOM 1828 N N . LEU A 1 232 ? 14.988 -3.705 8.947 1.00 94.31 232 LEU A N 1
ATOM 1829 C CA . LEU A 1 232 ? 15.767 -2.631 8.350 1.00 94.31 232 LEU A CA 1
ATOM 1830 C C . LEU A 1 232 ? 14.941 -1.342 8.282 1.00 94.31 232 LEU A C 1
ATOM 1832 O O . LEU A 1 232 ? 15.344 -0.313 8.819 1.00 94.31 232 LEU A O 1
ATOM 1836 N N . LEU A 1 233 ? 13.745 -1.409 7.694 1.00 95.19 233 LEU A N 1
ATOM 1837 C CA . LEU A 1 233 ? 12.871 -0.247 7.523 1.00 95.19 233 LEU A CA 1
ATOM 1838 C C . LEU A 1 233 ? 12.295 0.273 8.848 1.00 95.19 233 LEU A C 1
ATOM 1840 O O . LEU A 1 233 ? 12.114 1.486 8.986 1.00 95.19 233 LEU A O 1
ATOM 1844 N N . SER A 1 234 ? 12.068 -0.621 9.821 1.00 95.00 234 SER A N 1
ATOM 1845 C CA . SER A 1 234 ? 11.513 -0.300 11.142 1.00 95.00 234 SER A CA 1
ATOM 1846 C C . SER A 1 234 ? 12.542 0.143 12.185 1.00 95.00 234 SER A C 1
ATOM 1848 O O . SER A 1 234 ? 12.214 0.309 13.365 1.00 95.00 234 SER A O 1
ATOM 1850 N N . SER A 1 235 ? 13.802 0.312 11.781 1.00 92.25 235 SER A N 1
ATOM 1851 C CA . SER A 1 235 ? 14.882 0.741 12.669 1.00 92.25 235 SER A CA 1
ATOM 1852 C C . SER A 1 235 ? 14.573 2.089 13.336 1.00 92.25 235 SER A C 1
ATOM 1854 O O . SER A 1 235 ? 13.850 2.926 12.796 1.00 92.25 235 SER A O 1
ATOM 1856 N N . TYR A 1 236 ? 15.118 2.311 14.536 1.00 91.44 236 TYR A N 1
ATOM 1857 C CA . TYR A 1 236 ? 14.874 3.521 15.344 1.00 91.44 236 TYR A CA 1
ATOM 1858 C C . TYR A 1 236 ? 13.397 3.759 15.723 1.00 91.44 236 TYR A C 1
ATOM 1860 O O . TYR A 1 236 ? 12.994 4.893 15.974 1.00 91.44 236 TYR A O 1
ATOM 1868 N N . GLY A 1 237 ? 12.582 2.699 15.764 1.00 91.44 237 GLY A N 1
ATOM 1869 C CA . GLY A 1 237 ? 11.156 2.785 16.102 1.00 91.44 237 GLY A CA 1
ATOM 1870 C C . GLY A 1 237 ? 10.260 3.250 14.948 1.00 91.44 237 GLY A C 1
ATOM 1871 O O . GLY A 1 237 ? 9.071 3.485 15.154 1.00 91.44 237 GLY A O 1
ATOM 1872 N N . ARG A 1 238 ? 10.799 3.367 13.727 1.00 94.19 238 ARG A N 1
ATOM 1873 C CA . ARG A 1 238 ? 10.084 3.837 12.530 1.00 94.19 238 ARG A CA 1
ATOM 1874 C C . ARG A 1 238 ? 9.136 2.783 11.957 1.00 94.19 238 ARG A C 1
ATOM 1876 O O . ARG A 1 238 ? 9.397 2.202 10.914 1.00 94.19 238 ARG A O 1
ATOM 1883 N N . LYS A 1 239 ? 8.005 2.533 12.612 1.00 95.38 239 LYS A N 1
ATOM 1884 C CA . LYS A 1 239 ? 7.073 1.469 12.191 1.00 95.38 239 LYS A CA 1
ATOM 1885 C C . LYS A 1 239 ? 6.341 1.718 10.868 1.00 95.38 239 LYS A C 1
ATOM 1887 O O . LYS A 1 239 ? 5.778 0.781 10.315 1.00 95.38 239 LYS A O 1
ATOM 1892 N N . VAL A 1 240 ? 6.344 2.943 10.349 1.00 97.62 240 VAL A N 1
ATOM 1893 C CA . VAL A 1 240 ? 5.649 3.332 9.114 1.00 97.62 240 VAL A CA 1
ATOM 1894 C C . VAL A 1 240 ? 6.635 3.546 7.960 1.00 97.62 240 VAL A C 1
ATOM 1896 O O . VAL A 1 240 ? 7.662 4.208 8.116 1.00 97.62 240 VAL A O 1
ATOM 1899 N N . SER A 1 241 ? 6.335 3.008 6.782 1.00 97.00 241 SER A N 1
ATOM 1900 C CA . SER A 1 241 ? 7.127 3.232 5.562 1.00 97.00 241 SER A CA 1
ATOM 1901 C C . SER A 1 241 ? 6.262 3.707 4.404 1.00 97.00 241 SER A C 1
ATOM 1903 O O . SER A 1 241 ? 5.053 3.483 4.388 1.00 97.00 241 SER A O 1
ATOM 1905 N N . ALA A 1 242 ? 6.900 4.369 3.440 1.00 97.56 242 ALA A N 1
ATOM 1906 C CA . ALA A 1 242 ? 6.258 4.840 2.224 1.00 97.56 242 ALA A CA 1
ATOM 1907 C C . ALA A 1 242 ? 6.539 3.889 1.058 1.00 97.56 242 ALA A C 1
ATOM 1909 O O . ALA A 1 242 ? 7.692 3.509 0.837 1.00 97.56 242 ALA A O 1
ATOM 1910 N N . LEU A 1 243 ? 5.503 3.523 0.304 1.00 98.06 243 LEU A N 1
ATOM 1911 C CA . LEU A 1 243 ? 5.659 2.768 -0.938 1.00 98.06 243 LEU A CA 1
ATOM 1912 C C . LEU A 1 243 ? 5.565 3.713 -2.132 1.00 98.06 243 LEU A C 1
ATOM 1914 O O . LEU A 1 243 ? 4.552 4.380 -2.320 1.00 98.06 243 LEU A O 1
ATOM 1918 N N . ASN A 1 244 ? 6.588 3.703 -2.979 1.00 97.50 244 ASN A N 1
ATOM 1919 C CA . ASN A 1 244 ? 6.623 4.467 -4.219 1.00 97.50 244 ASN A CA 1
ATOM 1920 C C . ASN A 1 244 ? 6.586 3.530 -5.427 1.00 97.50 244 ASN A C 1
ATOM 1922 O O . ASN A 1 244 ? 7.102 2.409 -5.370 1.00 97.50 244 ASN A O 1
ATOM 1926 N N . THR A 1 245 ? 6.013 3.990 -6.539 1.00 97.12 245 THR A N 1
ATOM 1927 C CA . THR A 1 245 ? 5.906 3.199 -7.769 1.00 97.12 245 THR A CA 1
ATOM 1928 C C . THR A 1 245 ? 6.141 4.016 -9.039 1.00 97.12 245 THR A C 1
ATOM 1930 O O . THR A 1 245 ? 5.754 5.179 -9.140 1.00 97.12 245 THR A O 1
ATOM 1933 N N . SER A 1 246 ? 6.766 3.374 -10.022 1.00 96.25 246 SER A N 1
ATOM 1934 C CA . SER A 1 246 ? 6.847 3.785 -11.420 1.00 96.25 246 SER A CA 1
ATOM 1935 C C . SER A 1 246 ? 6.159 2.706 -12.249 1.00 96.25 246 SER A C 1
ATOM 1937 O O . SER A 1 246 ? 6.690 1.600 -12.419 1.00 96.25 246 SER A O 1
ATOM 1939 N N . PHE A 1 247 ? 4.933 2.992 -12.680 1.00 95.38 247 PHE A N 1
ATOM 1940 C CA . PHE A 1 247 ? 4.068 2.027 -13.344 1.00 95.38 247 PHE A CA 1
ATOM 1941 C C . PHE A 1 247 ? 3.236 2.694 -14.457 1.00 95.38 247 PHE A C 1
ATOM 1943 O O . PHE A 1 247 ? 2.340 3.478 -14.144 1.00 95.38 247 PHE A O 1
ATOM 1950 N N . PRO A 1 248 ? 3.495 2.375 -15.742 1.00 94.88 248 PRO A N 1
ATOM 1951 C CA . PRO A 1 248 ? 4.636 1.595 -16.235 1.00 94.88 248 PRO A CA 1
ATOM 1952 C C . PRO A 1 248 ? 5.964 2.360 -16.081 1.00 94.88 248 PRO A C 1
ATOM 1954 O O . PRO A 1 248 ? 5.991 3.589 -16.098 1.00 94.88 248 PRO A O 1
ATOM 1957 N N . LEU A 1 249 ? 7.082 1.637 -15.989 1.00 94.62 249 LEU A N 1
ATOM 1958 C CA . LEU A 1 249 ? 8.410 2.242 -16.126 1.00 94.62 249 LEU A CA 1
ATOM 1959 C C . LEU A 1 249 ? 8.591 2.701 -17.592 1.00 94.62 249 LEU A C 1
ATOM 1961 O O . LEU A 1 249 ? 8.405 1.874 -18.491 1.00 94.62 249 LEU A O 1
ATOM 1965 N N . PRO A 1 250 ? 8.954 3.970 -17.873 1.00 93.25 250 PRO A N 1
ATOM 1966 C CA . PRO A 1 250 ? 8.892 4.564 -19.214 1.00 93.25 250 PRO A CA 1
ATOM 1967 C C . PRO A 1 250 ? 10.072 4.159 -20.123 1.00 93.25 250 PRO A C 1
ATOM 1969 O O . PRO A 1 250 ? 10.788 4.997 -20.671 1.00 93.25 250 PRO A O 1
ATOM 1972 N N . LEU A 1 251 ? 10.275 2.854 -20.314 1.00 92.69 251 LEU A N 1
ATOM 1973 C CA . LEU A 1 251 ? 11.311 2.306 -21.192 1.00 92.69 251 LEU A CA 1
ATOM 1974 C C . LEU A 1 251 ? 10.935 2.484 -22.663 1.00 92.69 251 LEU A C 1
ATOM 1976 O O . LEU A 1 251 ? 9.896 1.993 -23.106 1.00 92.69 251 LEU A O 1
ATOM 1980 N N . LYS A 1 252 ? 11.808 3.118 -23.449 1.00 92.00 252 LYS A N 1
ATOM 1981 C CA . LYS A 1 252 ? 11.629 3.250 -24.902 1.00 92.00 252 LYS A CA 1
ATOM 1982 C C . LYS A 1 252 ? 12.208 2.048 -25.637 1.00 92.00 252 LYS A C 1
ATOM 1984 O O . LYS A 1 252 ? 13.256 1.518 -25.256 1.00 92.00 252 LYS A O 1
ATOM 1989 N N . LEU A 1 253 ? 11.569 1.657 -26.738 1.00 86.00 253 LEU A N 1
ATOM 1990 C CA . LEU A 1 253 ? 12.093 0.602 -27.605 1.00 86.00 253 LEU A CA 1
ATOM 1991 C C . LEU A 1 253 ? 13.477 0.997 -28.155 1.00 86.00 253 LEU A C 1
ATOM 1993 O O . LEU A 1 253 ? 13.623 2.047 -28.774 1.00 86.00 253 LEU A O 1
ATOM 1997 N N . GLY A 1 254 ? 14.489 0.158 -27.919 1.00 83.12 254 GLY A N 1
ATOM 1998 C CA . GLY A 1 254 ? 15.873 0.411 -28.346 1.00 83.12 254 GLY A CA 1
ATOM 1999 C C . GLY A 1 254 ? 16.694 1.314 -27.416 1.00 83.12 254 GLY A C 1
ATOM 2000 O O . GLY A 1 254 ? 17.858 1.556 -27.715 1.00 83.12 254 GLY A O 1
ATOM 2001 N N . SER A 1 255 ? 16.124 1.787 -26.301 1.00 86.88 255 SER A N 1
ATOM 2002 C CA . SER A 1 255 ? 16.873 2.491 -25.248 1.00 86.88 255 SER A CA 1
ATOM 2003 C C . SER A 1 255 ? 17.375 1.531 -24.169 1.00 86.88 255 SER A C 1
ATOM 2005 O O . SER A 1 255 ? 16.911 0.389 -24.075 1.00 86.88 255 SER A O 1
ATOM 2007 N N . SER A 1 256 ? 18.308 1.999 -23.338 1.00 89.44 256 SER A N 1
ATOM 2008 C CA . SER A 1 256 ? 18.764 1.254 -22.168 1.00 89.44 256 SER A CA 1
ATOM 2009 C C . SER A 1 256 ? 18.100 1.721 -20.874 1.00 89.44 256 SER A C 1
ATOM 2011 O O . SER A 1 256 ? 17.608 2.846 -20.767 1.00 89.44 256 SER A O 1
ATOM 2013 N N . ILE A 1 257 ? 18.129 0.868 -19.848 1.00 91.12 257 ILE A N 1
ATOM 2014 C CA . ILE A 1 257 ? 17.699 1.242 -18.494 1.00 91.12 257 ILE A CA 1
ATOM 2015 C C . ILE A 1 257 ? 18.531 2.400 -17.935 1.00 91.12 257 ILE A C 1
ATOM 2017 O O . ILE A 1 257 ? 17.994 3.236 -17.216 1.00 91.12 257 ILE A O 1
ATOM 2021 N N . ALA A 1 258 ? 19.815 2.490 -18.300 1.00 89.94 258 ALA A N 1
ATOM 2022 C CA . ALA A 1 258 ? 20.660 3.614 -17.917 1.00 89.94 258 ALA A CA 1
ATOM 2023 C C . ALA A 1 258 ? 20.114 4.930 -18.489 1.00 89.94 258 ALA A C 1
ATOM 2025 O O . ALA A 1 258 ? 19.955 5.889 -17.743 1.00 89.94 258 ALA A O 1
ATOM 2026 N N . ASP A 1 259 ? 19.747 4.957 -19.773 1.00 89.06 259 ASP A N 1
ATOM 2027 C CA . ASP A 1 259 ? 19.174 6.154 -20.405 1.00 89.06 259 ASP A CA 1
ATOM 2028 C C . ASP A 1 259 ? 17.822 6.527 -19.791 1.00 89.06 259 ASP A C 1
ATOM 2030 O O . ASP A 1 259 ? 17.542 7.704 -19.575 1.00 89.06 259 ASP A O 1
ATOM 2034 N N . CYS A 1 260 ? 16.995 5.525 -19.472 1.00 90.88 260 CYS A N 1
ATOM 2035 C CA . CYS A 1 260 ? 15.720 5.740 -18.792 1.00 90.88 260 CYS A CA 1
ATOM 2036 C C . CYS A 1 260 ? 15.921 6.386 -17.415 1.00 90.88 260 CYS A C 1
ATOM 2038 O O . CYS A 1 260 ? 15.253 7.367 -17.105 1.00 90.88 260 CYS A O 1
ATOM 2040 N N . LEU A 1 261 ? 16.841 5.854 -16.604 1.00 91.38 261 LEU A N 1
ATOM 2041 C CA . LEU A 1 261 ? 17.110 6.357 -15.256 1.00 91.38 261 LEU A CA 1
ATOM 2042 C C . LEU A 1 261 ? 17.748 7.753 -15.278 1.00 91.38 261 LEU A C 1
ATOM 2044 O O . LEU A 1 261 ? 17.357 8.623 -14.504 1.00 91.38 261 LEU A O 1
ATOM 2048 N N . LEU A 1 262 ? 18.680 7.997 -16.204 1.00 88.19 262 LEU A N 1
ATOM 2049 C CA . LEU A 1 262 ? 19.281 9.318 -16.411 1.00 88.19 262 LEU A CA 1
ATOM 2050 C C . LEU A 1 262 ? 18.267 10.345 -16.932 1.00 88.19 262 LEU A C 1
ATOM 2052 O O . LEU A 1 262 ? 18.381 11.530 -16.623 1.00 88.19 262 LEU A O 1
ATOM 2056 N N . GLY A 1 263 ? 17.264 9.900 -17.693 1.00 87.19 263 GLY A N 1
ATOM 2057 C CA . GLY A 1 263 ? 16.201 10.748 -18.227 1.00 87.19 263 GLY A CA 1
ATOM 2058 C C . GLY A 1 263 ? 15.325 11.412 -17.160 1.00 87.19 263 GLY A C 1
ATOM 2059 O O . GLY A 1 263 ? 14.730 12.448 -17.450 1.00 87.19 263 GLY A O 1
ATOM 2060 N N . PHE A 1 264 ? 15.274 10.872 -15.936 1.00 86.88 264 PHE A N 1
ATOM 2061 C CA . PHE A 1 264 ? 14.562 11.500 -14.815 1.00 86.88 264 PHE A CA 1
ATOM 2062 C C . PHE A 1 264 ? 15.299 12.719 -14.232 1.00 86.88 264 PHE A C 1
ATOM 2064 O O . PHE A 1 264 ? 14.678 13.550 -13.568 1.00 86.88 264 PHE A O 1
ATOM 2071 N N . GLY A 1 265 ? 16.602 12.875 -14.498 1.00 85.19 265 GLY A N 1
ATOM 2072 C CA . GLY A 1 265 ? 17.388 14.011 -14.013 1.00 85.19 265 GLY A CA 1
ATOM 2073 C C . GLY A 1 265 ? 17.373 14.129 -12.485 1.00 85.19 265 GLY A C 1
ATOM 2074 O O . GLY A 1 265 ? 17.752 13.194 -11.788 1.00 85.19 265 GLY A O 1
ATOM 2075 N N . GLU A 1 266 ? 16.942 15.287 -11.978 1.00 81.31 266 GLU A N 1
ATOM 2076 C CA . GLU A 1 266 ? 16.838 15.581 -10.537 1.00 81.31 266 GLU A CA 1
ATOM 2077 C C . GLU A 1 266 ? 15.509 15.125 -9.907 1.00 81.31 266 GLU A C 1
ATOM 2079 O O . GLU A 1 266 ? 15.297 15.316 -8.712 1.00 81.31 266 GLU A O 1
ATOM 2084 N N . THR A 1 267 ? 14.592 14.556 -10.694 1.00 85.56 267 THR A N 1
ATOM 2085 C CA . THR A 1 267 ? 13.301 14.074 -10.184 1.00 85.56 267 THR A CA 1
ATOM 2086 C C . THR A 1 267 ? 13.364 12.599 -9.814 1.00 85.56 267 THR A C 1
ATOM 2088 O O . THR A 1 267 ? 14.079 11.821 -10.448 1.00 85.56 267 THR A O 1
ATOM 2091 N N . ASP A 1 268 ? 12.596 12.202 -8.798 1.00 87.75 268 ASP A N 1
ATOM 2092 C CA . ASP A 1 268 ? 12.449 10.789 -8.461 1.00 87.75 268 ASP A CA 1
ATOM 2093 C C . ASP A 1 268 ? 11.820 10.008 -9.624 1.00 87.75 268 ASP A C 1
ATOM 2095 O O . ASP A 1 268 ? 10.894 10.496 -10.280 1.00 87.75 268 ASP A O 1
ATOM 2099 N N . PRO A 1 269 ? 12.238 8.752 -9.850 1.00 91.38 269 PRO A N 1
ATOM 2100 C CA . PRO A 1 269 ? 11.720 7.937 -10.944 1.00 91.38 269 PRO A CA 1
ATOM 2101 C C . PRO A 1 269 ? 10.312 7.378 -10.664 1.00 91.38 269 PRO A C 1
ATOM 2103 O O . PRO A 1 269 ? 9.794 6.589 -11.457 1.00 91.38 269 PRO A O 1
ATOM 2106 N N . TRP A 1 270 ? 9.694 7.736 -9.533 1.00 93.69 270 TRP A N 1
ATOM 2107 C CA . TRP A 1 270 ? 8.453 7.161 -9.012 1.00 93.69 270 TRP A CA 1
ATOM 2108 C C . TRP A 1 270 ? 7.554 8.194 -8.326 1.00 93.69 270 TRP A C 1
ATOM 2110 O O . TRP A 1 270 ? 7.987 9.273 -7.935 1.00 93.69 270 TRP A O 1
ATOM 2120 N N . MET A 1 271 ? 6.296 7.805 -8.115 1.00 94.31 271 MET A N 1
ATOM 2121 C CA . MET A 1 271 ? 5.304 8.540 -7.330 1.00 94.31 271 MET A CA 1
ATOM 2122 C C . MET A 1 271 ? 5.007 7.799 -6.023 1.00 94.31 271 MET A C 1
ATOM 2124 O O . MET A 1 271 ? 4.915 6.570 -6.020 1.00 94.31 271 MET A O 1
ATOM 2128 N N . SER A 1 272 ? 4.822 8.530 -4.921 1.00 96.06 272 SER A N 1
ATOM 2129 C CA . SER A 1 272 ? 4.422 7.941 -3.634 1.00 96.06 272 SER A CA 1
ATOM 2130 C C . SER A 1 272 ? 2.967 7.493 -3.667 1.00 96.06 272 SER A C 1
ATOM 2132 O O . SER A 1 272 ? 2.090 8.311 -3.916 1.00 96.06 272 SER A O 1
ATOM 2134 N N . LEU A 1 273 ? 2.715 6.222 -3.353 1.00 97.19 273 LEU A N 1
ATOM 2135 C CA . LEU A 1 273 ? 1.387 5.666 -3.069 1.00 97.19 273 LEU A CA 1
ATOM 2136 C C . LEU A 1 273 ? 0.974 5.880 -1.613 1.00 97.19 273 LEU A C 1
ATOM 2138 O O . LEU A 1 273 ? -0.143 5.553 -1.222 1.00 97.19 273 LEU A O 1
ATOM 2142 N N . THR A 1 274 ? 1.878 6.392 -0.784 1.00 97.00 274 THR A N 1
ATOM 2143 C CA . THR A 1 274 ? 1.565 6.750 0.590 1.00 97.00 274 THR A CA 1
ATOM 2144 C C . THR A 1 274 ? 1.066 8.197 0.617 1.00 97.00 274 THR A C 1
ATOM 2146 O O . THR A 1 274 ? 1.788 9.107 0.190 1.00 97.00 274 THR A O 1
ATOM 2149 N N . PRO A 1 275 ? -0.167 8.441 1.091 1.00 95.06 275 PRO A N 1
ATOM 2150 C CA . PRO A 1 275 ? -0.761 9.774 1.110 1.00 95.06 275 PRO A CA 1
ATOM 2151 C C . PRO A 1 275 ? 0.054 10.715 2.005 1.00 95.06 275 PRO A C 1
ATOM 2153 O O . PRO A 1 275 ? 0.680 10.286 2.971 1.00 95.06 275 PRO A O 1
ATOM 2156 N N . HIS A 1 276 ? 0.035 12.015 1.703 1.00 94.38 276 HIS A N 1
ATOM 2157 C CA . HIS A 1 276 ? 0.809 13.069 2.379 1.00 94.38 276 HIS A CA 1
ATOM 2158 C C . HIS A 1 276 ? 2.340 12.976 2.251 1.00 94.38 276 HIS A C 1
ATOM 2160 O O . HIS A 1 276 ? 3.033 13.885 2.711 1.00 94.38 276 HIS A O 1
ATOM 2166 N N . VAL A 1 277 ? 2.873 11.948 1.589 1.00 93.31 277 VAL A N 1
ATOM 2167 C CA . VAL A 1 277 ? 4.307 11.795 1.336 1.00 93.31 277 VAL A CA 1
ATOM 2168 C C . VAL A 1 277 ? 4.643 12.339 -0.050 1.00 93.31 277 VAL A C 1
ATOM 2170 O O . VAL A 1 277 ? 4.063 11.944 -1.059 1.00 93.31 277 VAL A O 1
ATOM 2173 N N . LYS A 1 278 ? 5.597 13.267 -0.094 1.00 83.75 278 LYS A N 1
ATOM 2174 C CA . LYS A 1 278 ? 6.245 13.762 -1.311 1.00 83.75 278 LYS A CA 1
ATOM 2175 C C . LYS A 1 278 ? 7.701 13.363 -1.145 1.00 83.75 278 LYS A C 1
ATOM 2177 O O . LYS A 1 278 ? 8.246 13.761 -0.129 1.00 83.75 278 LYS A O 1
ATOM 2182 N N . CYS A 1 279 ? 8.277 12.568 -2.046 1.00 84.75 279 CYS A N 1
ATOM 2183 C CA . CYS A 1 279 ? 9.621 11.965 -1.951 1.00 84.75 279 CYS A CA 1
ATOM 2184 C C . CYS A 1 279 ? 10.788 12.986 -1.938 1.00 84.75 279 CYS A C 1
ATOM 2186 O O . CYS A 1 279 ? 11.827 12.765 -2.535 1.00 84.75 279 CYS A O 1
ATOM 2188 N N . SER A 1 280 ? 10.626 14.135 -1.285 1.00 83.94 280 SER A N 1
ATOM 2189 C CA . SER A 1 280 ? 11.562 15.254 -1.280 1.00 83.94 280 SER A CA 1
ATOM 2190 C C . SER A 1 280 ? 12.797 15.025 -0.419 1.00 83.94 280 SER A C 1
ATOM 2192 O O . SER A 1 280 ? 13.799 15.709 -0.613 1.00 83.94 280 SER A O 1
ATOM 2194 N N . SER A 1 281 ? 12.721 14.121 0.557 1.00 87.62 281 SER A N 1
ATOM 2195 C CA . SER A 1 281 ? 13.810 13.875 1.496 1.00 87.62 281 SER A CA 1
ATOM 2196 C C . SER A 1 281 ? 14.533 12.574 1.173 1.00 87.62 281 SER A C 1
ATOM 2198 O O . SER A 1 281 ? 13.917 11.572 0.809 1.00 87.62 281 SER A O 1
ATOM 2200 N N . LEU A 1 282 ? 15.849 12.557 1.399 1.00 90.88 282 LEU A N 1
ATOM 2201 C CA . LEU A 1 282 ? 16.640 11.337 1.274 1.00 90.88 282 LEU A CA 1
ATOM 2202 C C . LEU A 1 282 ? 16.159 10.290 2.295 1.00 90.88 282 LEU A C 1
ATOM 2204 O O . LEU A 1 282 ? 16.148 10.570 3.501 1.00 90.88 282 LEU A O 1
ATOM 2208 N N . PRO A 1 283 ? 15.760 9.084 1.852 1.00 93.19 283 PRO A N 1
ATOM 2209 C CA . PRO A 1 283 ? 15.316 8.041 2.761 1.00 93.19 283 PRO A CA 1
ATOM 2210 C C . PRO A 1 283 ? 16.499 7.496 3.563 1.00 93.19 283 PRO A C 1
ATOM 2212 O O . PRO A 1 283 ? 17.627 7.458 3.083 1.00 93.19 283 PRO A O 1
ATOM 2215 N N . LEU A 1 284 ? 16.265 7.017 4.782 1.00 93.19 284 LEU A N 1
ATOM 2216 C CA . LEU A 1 284 ? 17.320 6.341 5.544 1.00 93.19 284 LEU A CA 1
ATOM 2217 C C . LEU A 1 284 ? 17.594 4.944 4.970 1.00 93.19 284 LEU A C 1
ATOM 2219 O O . LEU A 1 284 ? 18.741 4.534 4.797 1.00 93.19 284 LEU A O 1
ATOM 2223 N N . PHE A 1 285 ? 16.512 4.245 4.636 1.00 94.69 285 PHE A N 1
ATOM 2224 C CA . PHE A 1 285 ? 16.516 2.914 4.047 1.00 94.69 285 PHE A CA 1
ATOM 2225 C C . PHE A 1 285 ? 15.634 2.913 2.809 1.00 94.69 285 PHE A C 1
ATOM 2227 O O . PHE A 1 285 ? 14.537 3.479 2.832 1.00 94.69 285 PHE A O 1
ATOM 2234 N N . ASN A 1 286 ? 16.106 2.258 1.757 1.00 94.75 286 ASN A N 1
ATOM 2235 C CA . ASN A 1 286 ? 15.417 2.166 0.484 1.00 94.75 286 ASN A CA 1
ATOM 2236 C C . ASN A 1 286 ? 15.545 0.747 -0.072 1.00 94.75 286 ASN A C 1
ATOM 2238 O O . ASN A 1 286 ? 16.653 0.294 -0.353 1.00 94.75 286 ASN A O 1
ATOM 2242 N N . SER A 1 287 ? 14.416 0.063 -0.238 1.00 95.81 287 SER A N 1
ATOM 2243 C CA . SER A 1 287 ? 14.345 -1.233 -0.907 1.00 95.81 287 SER A CA 1
ATOM 2244 C C . SER A 1 287 ? 13.686 -1.070 -2.268 1.00 95.81 287 SER A C 1
ATOM 2246 O O . SER A 1 287 ? 12.473 -0.875 -2.374 1.00 95.81 287 SER A O 1
ATOM 2248 N N . CYS A 1 288 ? 14.507 -1.120 -3.315 1.00 96.75 288 CYS A N 1
ATOM 2249 C CA . CYS A 1 288 ? 14.083 -0.900 -4.686 1.00 96.75 288 CYS A CA 1
ATOM 2250 C C . CYS A 1 288 ? 13.962 -2.222 -5.446 1.00 96.75 288 CYS A C 1
ATOM 2252 O O . CYS A 1 288 ? 14.882 -3.040 -5.458 1.00 96.75 288 CYS A O 1
ATOM 2254 N N . VAL A 1 289 ? 12.858 -2.393 -6.169 1.00 97.06 289 VAL A N 1
ATOM 2255 C CA . VAL A 1 289 ? 12.622 -3.541 -7.045 1.00 97.06 289 VAL A CA 1
ATOM 2256 C C . VAL A 1 289 ? 12.332 -3.049 -8.455 1.00 97.06 289 VAL A C 1
ATOM 2258 O O . VAL A 1 289 ? 11.442 -2.228 -8.652 1.00 97.06 289 VAL A O 1
ATOM 2261 N N . VAL A 1 290 ? 13.069 -3.559 -9.439 1.00 96.56 290 VAL A N 1
ATOM 2262 C CA . VAL A 1 290 ? 12.838 -3.319 -10.870 1.00 96.56 290 VAL A CA 1
ATOM 2263 C C . VAL A 1 290 ? 12.505 -4.638 -11.543 1.00 96.56 290 VAL A C 1
ATOM 2265 O O . VAL A 1 290 ? 13.164 -5.650 -11.305 1.00 96.56 290 VAL A O 1
ATOM 2268 N N . ARG A 1 291 ? 11.511 -4.639 -12.431 1.00 95.19 291 ARG A N 1
ATOM 2269 C CA . ARG A 1 291 ? 11.161 -5.824 -13.215 1.00 95.19 291 ARG A CA 1
ATOM 2270 C C . ARG A 1 291 ? 10.841 -5.519 -14.668 1.00 95.19 291 ARG A C 1
ATOM 2272 O O . ARG A 1 291 ? 10.411 -4.416 -14.996 1.00 95.19 291 ARG A O 1
ATOM 2279 N N . GLY A 1 292 ? 10.983 -6.530 -15.522 1.00 93.50 292 GLY A N 1
ATOM 2280 C CA . GLY A 1 292 ? 10.621 -6.433 -16.938 1.00 93.50 292 GLY A CA 1
ATOM 2281 C C . GLY A 1 292 ? 11.651 -5.714 -17.798 1.00 93.50 292 GLY A C 1
ATOM 2282 O O . GLY A 1 292 ? 11.297 -5.204 -18.855 1.00 93.50 292 GLY A O 1
ATOM 2283 N N . VAL A 1 293 ? 12.911 -5.675 -17.356 1.00 92.31 293 VAL A N 1
ATOM 2284 C CA . VAL A 1 293 ? 14.029 -5.099 -18.113 1.00 92.31 293 VAL A CA 1
ATOM 2285 C C . VAL A 1 293 ? 14.881 -6.238 -18.682 1.00 92.31 293 VAL A C 1
ATOM 2287 O O . VAL A 1 293 ? 15.551 -6.940 -17.918 1.00 92.31 293 VAL A O 1
ATOM 2290 N N . PRO A 1 294 ? 14.883 -6.462 -20.009 1.00 88.88 294 PRO A N 1
ATOM 2291 C CA . PRO A 1 294 ? 15.740 -7.467 -20.627 1.00 88.88 294 PRO A CA 1
ATOM 2292 C C . PRO A 1 294 ? 17.225 -7.143 -20.435 1.00 88.88 294 PRO A C 1
ATOM 2294 O O . PRO A 1 294 ? 17.630 -5.987 -20.530 1.00 88.88 294 PRO A O 1
ATOM 2297 N N . ALA A 1 295 ? 18.071 -8.167 -20.279 1.00 85.31 295 ALA A N 1
ATOM 2298 C CA . ALA A 1 295 ? 19.522 -7.980 -20.148 1.00 85.31 295 ALA A CA 1
ATOM 2299 C C . ALA A 1 295 ? 20.149 -7.252 -21.357 1.00 85.31 295 ALA A C 1
ATOM 2301 O O . ALA A 1 295 ? 21.114 -6.508 -21.198 1.00 85.31 295 ALA A O 1
ATOM 2302 N N . ALA A 1 296 ? 19.562 -7.405 -22.549 1.00 84.06 296 ALA A N 1
ATOM 2303 C CA . ALA A 1 296 ? 19.975 -6.689 -23.756 1.00 84.06 296 ALA A CA 1
ATOM 2304 C C . ALA A 1 296 ? 19.787 -5.161 -23.658 1.00 84.06 296 ALA A C 1
ATOM 2306 O O . ALA A 1 296 ? 20.464 -4.425 -24.361 1.00 84.06 296 ALA A O 1
ATOM 2307 N N . MET A 1 297 ? 18.910 -4.678 -22.771 1.00 83.12 297 MET A N 1
ATOM 2308 C CA . MET A 1 297 ? 18.654 -3.252 -22.533 1.00 83.12 297 MET A CA 1
ATOM 2309 C C . MET A 1 297 ? 19.474 -2.695 -21.358 1.00 83.12 297 MET A C 1
ATOM 2311 O O . MET A 1 297 ? 19.148 -1.643 -20.814 1.00 83.12 297 MET A O 1
ATOM 2315 N N . THR A 1 298 ? 20.542 -3.383 -20.937 1.00 81.12 298 THR A N 1
ATOM 2316 C CA . THR A 1 298 ? 21.409 -2.896 -19.848 1.00 81.12 298 THR A CA 1
ATOM 2317 C C . THR A 1 298 ? 22.152 -1.618 -20.251 1.00 81.12 298 THR A C 1
ATOM 2319 O O . THR A 1 298 ? 22.221 -0.680 -19.461 1.00 81.12 298 THR A O 1
ATOM 2322 N N . LYS A 1 299 ? 22.688 -1.567 -21.478 1.00 70.62 299 LYS A N 1
ATOM 2323 C CA . LYS A 1 299 ? 23.395 -0.409 -22.047 1.00 70.62 299 LYS A CA 1
ATOM 2324 C C . LYS A 1 299 ? 23.072 -0.261 -23.525 1.00 70.62 299 LYS A C 1
ATOM 2326 O O . LYS A 1 299 ? 22.886 -1.267 -24.203 1.00 70.62 299 LYS A O 1
ATOM 2331 N N . CYS A 1 300 ? 23.080 0.972 -24.018 1.00 60.00 300 CYS A N 1
ATOM 2332 C CA . CYS A 1 300 ? 23.204 1.222 -25.448 1.00 60.00 300 CYS A CA 1
ATOM 2333 C C . CYS A 1 300 ? 24.647 0.947 -25.887 1.00 60.00 300 CYS A C 1
ATOM 2335 O O . CYS A 1 300 ? 25.587 1.194 -25.122 1.00 60.00 300 CYS A O 1
ATOM 2337 N N . ASP A 1 301 ? 24.822 0.435 -27.108 1.00 56.34 301 ASP A N 1
ATOM 2338 C CA . ASP A 1 301 ? 26.147 0.271 -27.705 1.00 56.34 301 ASP A CA 1
ATOM 2339 C C . ASP A 1 301 ? 26.917 1.600 -27.634 1.00 56.34 301 ASP A C 1
ATOM 2341 O O . ASP A 1 301 ? 26.334 2.666 -27.864 1.00 56.34 301 ASP A O 1
ATOM 2345 N N . PRO A 1 302 ? 28.216 1.581 -27.288 1.00 53.75 302 PRO A N 1
ATOM 2346 C CA . PRO A 1 302 ? 28.977 2.804 -27.101 1.00 53.75 302 PRO A CA 1
ATOM 2347 C C . PRO A 1 302 ? 29.020 3.600 -28.409 1.00 53.75 302 PRO A C 1
ATOM 2349 O O . PRO A 1 302 ? 29.712 3.234 -29.359 1.00 53.75 302 PRO A O 1
ATOM 2352 N N . HIS A 1 303 ? 28.308 4.728 -28.454 1.00 51.56 303 HIS A N 1
ATOM 2353 C CA . HIS A 1 303 ? 28.539 5.729 -29.486 1.00 51.56 303 HIS A CA 1
ATOM 2354 C C . HIS A 1 303 ? 29.985 6.245 -29.362 1.00 51.56 303 HIS A C 1
ATOM 2356 O O . HIS A 1 303 ? 30.443 6.510 -28.241 1.00 51.56 303 HIS A O 1
ATOM 2362 N N . PRO A 1 304 ? 30.724 6.402 -30.478 1.00 41.06 304 PRO A N 1
ATOM 2363 C CA . PRO A 1 304 ? 32.085 6.925 -30.450 1.00 41.06 304 PRO A CA 1
ATOM 2364 C C . PRO A 1 304 ? 32.054 8.373 -29.937 1.00 41.06 304 PRO A C 1
ATOM 2366 O O . PRO A 1 304 ? 31.668 9.287 -30.660 1.00 41.06 304 PRO A O 1
ATOM 2369 N N . GLY A 1 305 ? 32.404 8.562 -28.660 1.00 52.16 305 GLY A N 1
ATOM 2370 C CA . GLY A 1 305 ? 32.330 9.846 -27.951 1.00 52.16 305 GLY A CA 1
ATOM 2371 C C . GLY A 1 305 ? 31.718 9.788 -26.544 1.00 52.16 305 GLY A C 1
ATOM 2372 O O . GLY A 1 305 ? 31.782 10.784 -25.829 1.00 52.16 305 GLY A O 1
ATOM 2373 N N . SER A 1 306 ? 31.154 8.650 -26.119 1.00 50.62 306 SER A N 1
ATOM 2374 C CA . SER A 1 306 ? 30.648 8.483 -24.748 1.00 50.62 306 SER A CA 1
ATOM 2375 C C . SER A 1 306 ? 31.797 8.429 -23.728 1.00 50.62 306 SER A C 1
ATOM 2377 O O . SER A 1 306 ? 32.763 7.684 -23.905 1.00 50.62 306 SER A O 1
ATOM 2379 N N . LEU A 1 307 ? 31.707 9.253 -22.678 1.00 44.88 307 LEU A N 1
ATOM 2380 C CA . LEU A 1 307 ? 32.694 9.365 -21.598 1.00 44.88 307 LEU A CA 1
ATOM 2381 C C . LEU A 1 307 ? 32.996 7.993 -20.957 1.00 44.88 307 LEU A C 1
ATOM 2383 O O . LEU A 1 307 ? 32.064 7.228 -20.696 1.00 44.88 307 LEU A O 1
ATOM 2387 N N . PRO A 1 308 ? 34.260 7.694 -20.594 1.00 48.16 308 PRO A N 1
ATOM 2388 C CA . PRO A 1 308 ? 34.585 6.560 -19.734 1.00 48.16 308 PRO A CA 1
ATOM 2389 C C . PRO A 1 308 ? 34.122 6.867 -18.297 1.00 48.16 308 PRO A C 1
ATOM 2391 O O . PRO A 1 308 ? 34.906 7.268 -17.443 1.00 48.16 308 PRO A O 1
ATOM 2394 N N . GLY A 1 309 ? 32.815 6.768 -18.046 1.00 62.91 309 GLY A N 1
ATOM 2395 C CA . GLY A 1 309 ? 32.193 6.990 -16.734 1.00 62.91 309 GLY A CA 1
ATOM 2396 C C . GLY A 1 309 ? 32.001 5.697 -15.935 1.00 62.91 309 GLY A C 1
ATOM 2397 O O . GLY A 1 309 ? 32.199 4.606 -16.469 1.00 62.91 309 GLY A O 1
ATOM 2398 N N . LEU A 1 310 ? 31.538 5.792 -14.678 1.00 65.88 310 LEU A N 1
ATOM 2399 C CA . LEU A 1 310 ? 31.170 4.624 -13.850 1.00 65.88 310 LEU A CA 1
ATOM 2400 C C . LEU A 1 310 ? 30.148 3.696 -14.533 1.00 65.88 310 LEU A C 1
ATOM 2402 O O . LEU A 1 310 ? 30.161 2.494 -14.305 1.00 65.88 310 LEU A O 1
ATOM 2406 N N . LEU A 1 311 ? 29.317 4.215 -15.438 1.00 73.88 311 LEU A N 1
ATOM 2407 C CA . LEU A 1 311 ? 28.395 3.401 -16.236 1.00 73.88 311 LEU A CA 1
ATOM 2408 C C . LEU A 1 311 ? 29.117 2.417 -17.171 1.00 73.88 311 LEU A C 1
ATOM 2410 O O . LEU A 1 311 ? 28.546 1.398 -17.553 1.00 73.88 311 LEU A O 1
ATOM 2414 N N . SER A 1 312 ? 30.381 2.668 -17.532 1.00 70.50 312 SER A N 1
ATOM 2415 C CA . SER A 1 312 ? 31.178 1.752 -18.358 1.00 70.50 312 SER A CA 1
ATOM 2416 C C . SER A 1 312 ? 31.514 0.441 -17.636 1.00 70.50 312 SER A C 1
ATOM 2418 O O . SER A 1 312 ? 31.598 -0.587 -18.306 1.00 70.50 312 SER A O 1
ATOM 2420 N N . SER A 1 313 ? 31.586 0.429 -16.298 1.00 78.19 313 SER A N 1
ATOM 2421 C CA . SER A 1 313 ? 31.880 -0.776 -15.509 1.00 78.19 313 SER A CA 1
ATOM 2422 C C . SER A 1 313 ? 30.655 -1.637 -15.187 1.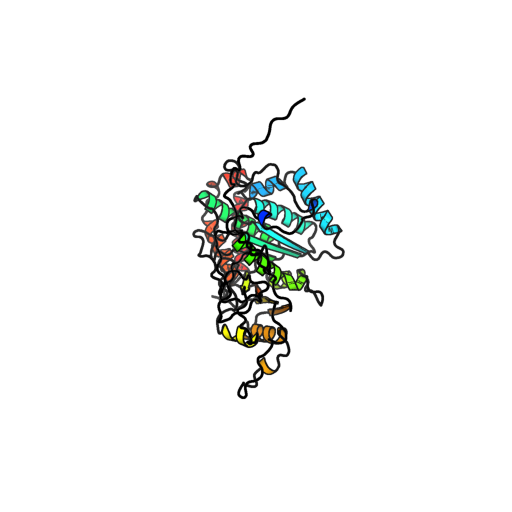00 78.19 313 SER A C 1
ATOM 2424 O O . SER A 1 313 ? 30.821 -2.804 -14.845 1.00 78.19 313 SER A O 1
ATOM 2426 N N . CYS A 1 314 ? 29.432 -1.113 -15.328 1.00 83.69 314 CYS A N 1
ATOM 2427 C CA . CYS A 1 314 ? 28.212 -1.897 -15.118 1.00 83.69 314 CYS A CA 1
ATOM 2428 C C . CYS A 1 314 ? 28.127 -3.052 -16.133 1.00 83.69 314 CYS A C 1
ATOM 2430 O O . CYS A 1 314 ? 28.421 -2.868 -17.306 1.00 83.69 314 CYS A O 1
ATOM 2432 N N . SER A 1 315 ? 27.710 -4.246 -15.738 1.00 85.31 315 SER A N 1
ATOM 2433 C CA . SER A 1 315 ? 27.564 -5.396 -16.652 1.00 85.31 315 SER A CA 1
ATOM 2434 C C . SER A 1 315 ? 26.137 -5.938 -16.696 1.00 85.31 315 SER A C 1
ATOM 2436 O O . SER A 1 315 ? 25.757 -6.636 -17.634 1.00 85.31 315 SER A O 1
ATOM 2438 N N . SER A 1 316 ? 25.332 -5.566 -15.705 1.00 91.06 316 SER A N 1
ATOM 2439 C CA . SER A 1 316 ? 23.958 -6.007 -15.526 1.00 91.06 316 SER A CA 1
ATOM 2440 C C . SER A 1 316 ? 23.029 -4.840 -15.185 1.00 91.06 316 SER A C 1
ATOM 2442 O O . SER A 1 316 ? 23.467 -3.778 -14.738 1.00 91.06 316 SER A O 1
ATOM 2444 N N . VAL A 1 317 ? 21.721 -5.055 -15.350 1.00 91.44 317 VAL A N 1
ATOM 2445 C CA . VAL A 1 317 ? 20.680 -4.117 -14.893 1.00 91.44 317 VAL A CA 1
ATOM 2446 C C . VAL A 1 317 ? 20.809 -3.845 -13.388 1.00 91.44 317 VAL A C 1
ATOM 2448 O O . VAL A 1 317 ? 20.583 -2.721 -12.952 1.00 91.44 317 VAL A O 1
ATOM 2451 N N . ALA A 1 318 ? 21.224 -4.845 -12.602 1.00 92.19 318 ALA A N 1
ATOM 2452 C CA . ALA A 1 318 ? 21.458 -4.692 -11.168 1.00 92.19 318 ALA A CA 1
ATOM 2453 C C . ALA A 1 318 ? 22.626 -3.739 -10.870 1.00 92.19 318 ALA A C 1
ATOM 2455 O O . ALA A 1 318 ? 22.504 -2.910 -9.974 1.00 92.19 318 ALA A O 1
ATOM 2456 N N . ASP A 1 319 ? 23.710 -3.791 -11.652 1.00 91.50 319 ASP A N 1
ATOM 2457 C CA . ASP A 1 319 ? 24.843 -2.870 -11.489 1.00 91.50 319 ASP A CA 1
ATOM 2458 C C . ASP A 1 319 ? 24.442 -1.428 -11.816 1.00 91.50 319 ASP A C 1
ATOM 2460 O O . ASP A 1 319 ? 24.837 -0.501 -11.112 1.00 91.50 319 ASP A O 1
ATOM 2464 N N . VAL A 1 320 ? 23.652 -1.236 -12.881 1.00 92.25 320 VAL A N 1
ATOM 2465 C CA . VAL A 1 320 ? 23.146 0.091 -13.270 1.00 92.25 320 VAL A CA 1
ATOM 2466 C C . VAL A 1 320 ? 22.212 0.637 -12.194 1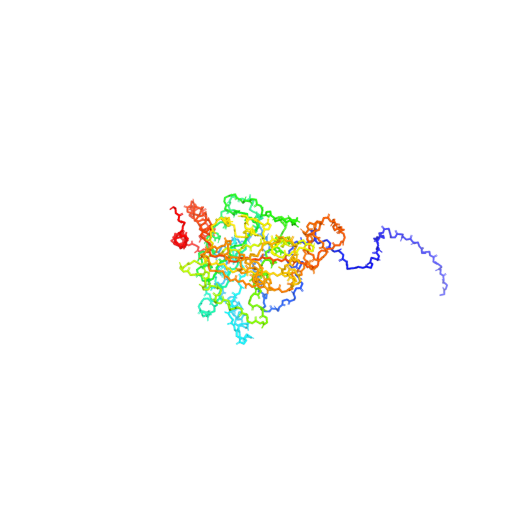.00 92.25 320 VAL A C 1
ATOM 2468 O O . VAL A 1 320 ? 22.361 1.786 -11.784 1.00 92.25 320 VAL A O 1
ATOM 2471 N N . LEU A 1 321 ? 21.286 -0.190 -11.703 1.00 93.50 321 LEU A N 1
ATOM 2472 C CA . LEU A 1 321 ? 20.357 0.194 -10.646 1.00 93.50 321 LEU A CA 1
ATOM 2473 C C . LEU A 1 321 ? 21.094 0.524 -9.343 1.00 93.50 321 LEU A C 1
ATOM 2475 O O . LEU A 1 321 ? 20.836 1.561 -8.743 1.00 93.50 321 LEU A O 1
ATOM 2479 N N . GLY A 1 322 ? 22.036 -0.321 -8.922 1.00 92.94 322 GLY A N 1
ATOM 2480 C CA . GLY A 1 322 ? 22.825 -0.095 -7.713 1.00 92.94 322 GLY A CA 1
ATOM 2481 C C . GLY A 1 322 ? 23.666 1.179 -7.792 1.00 92.94 322 GLY A C 1
ATOM 2482 O O . GLY A 1 322 ? 23.737 1.927 -6.818 1.00 92.94 322 GLY A O 1
ATOM 2483 N N . LEU A 1 323 ? 24.254 1.462 -8.960 1.00 91.81 323 LEU A N 1
ATOM 2484 C CA . LEU A 1 323 ? 24.958 2.718 -9.198 1.00 91.81 323 LEU A CA 1
ATOM 2485 C C . LEU A 1 323 ? 23.998 3.911 -9.117 1.00 91.81 323 LEU A C 1
ATOM 2487 O O . LEU A 1 323 ? 24.273 4.837 -8.363 1.00 91.81 323 LEU A O 1
ATOM 2491 N N . TYR A 1 324 ? 22.867 3.867 -9.826 1.00 92.00 324 TYR A N 1
ATOM 2492 C CA . TYR A 1 324 ? 21.863 4.934 -9.802 1.00 92.00 324 TYR A CA 1
ATOM 2493 C C . TYR A 1 324 ? 21.399 5.244 -8.375 1.00 92.00 324 TYR A C 1
ATOM 2495 O O . TYR A 1 324 ? 21.490 6.383 -7.938 1.00 92.00 324 TYR A O 1
ATOM 2503 N N . LEU A 1 325 ? 20.997 4.228 -7.604 1.00 93.25 325 LEU A N 1
ATOM 2504 C CA . LEU A 1 325 ? 20.520 4.424 -6.233 1.00 93.25 325 LEU A CA 1
ATOM 2505 C C . LEU A 1 325 ? 21.583 5.043 -5.321 1.00 93.25 325 LEU A C 1
ATOM 2507 O O . LEU A 1 325 ? 21.254 5.860 -4.468 1.00 93.25 325 LEU A O 1
ATOM 2511 N N . ARG A 1 326 ? 22.856 4.677 -5.500 1.00 91.81 326 ARG A N 1
ATOM 2512 C CA . ARG A 1 326 ? 23.955 5.230 -4.703 1.00 91.81 326 ARG A CA 1
ATOM 2513 C C . ARG A 1 326 ? 24.231 6.699 -5.022 1.00 91.81 326 ARG A C 1
ATOM 2515 O O . ARG A 1 326 ? 24.564 7.448 -4.109 1.00 91.81 326 ARG A O 1
ATOM 2522 N N . GLU A 1 327 ? 24.128 7.090 -6.291 1.00 89.94 327 GLU A N 1
ATOM 2523 C CA . GLU A 1 327 ? 24.356 8.476 -6.717 1.00 89.94 327 GLU A CA 1
ATOM 2524 C C . GLU A 1 327 ? 23.137 9.370 -6.418 1.00 89.94 327 GLU A C 1
ATOM 2526 O O . GLU A 1 327 ? 23.310 10.496 -5.960 1.00 89.94 327 GLU A O 1
ATOM 2531 N N . THR A 1 328 ? 21.912 8.870 -6.621 1.00 89.94 328 THR A N 1
ATOM 2532 C CA . THR A 1 328 ? 20.663 9.618 -6.381 1.00 89.94 328 THR A CA 1
ATOM 2533 C C . THR A 1 328 ? 20.313 9.713 -4.897 1.00 89.94 328 THR A C 1
ATOM 2535 O O . THR A 1 328 ? 19.833 10.752 -4.449 1.00 89.94 328 THR A O 1
ATOM 2538 N N . TYR A 1 329 ? 20.584 8.661 -4.115 1.00 91.25 329 TYR A N 1
ATOM 2539 C CA . TYR A 1 329 ? 20.285 8.607 -2.681 1.00 91.25 329 TYR A CA 1
ATOM 2540 C C . TYR A 1 329 ? 21.561 8.392 -1.850 1.00 91.25 329 TYR A C 1
ATOM 2542 O O . TYR A 1 329 ? 21.771 7.313 -1.277 1.00 91.25 329 TYR A O 1
ATOM 2550 N N . PRO A 1 330 ? 22.456 9.398 -1.791 1.00 90.94 330 PRO A N 1
ATOM 2551 C CA . PRO A 1 330 ? 23.699 9.291 -1.042 1.00 90.94 330 PRO A CA 1
ATOM 2552 C C . PRO A 1 330 ? 23.422 9.221 0.465 1.00 90.94 330 PRO A C 1
ATOM 2554 O O . PRO A 1 330 ? 22.620 9.973 1.010 1.00 90.94 330 PRO A O 1
ATOM 2557 N N . GLY A 1 331 ? 24.113 8.317 1.161 1.00 89.62 331 GLY A N 1
ATOM 2558 C CA . GLY A 1 331 ? 23.949 8.114 2.608 1.00 89.62 331 GLY A CA 1
ATOM 2559 C C . GLY A 1 331 ? 22.757 7.235 3.001 1.00 89.62 331 GLY A C 1
ATOM 2560 O O . GLY A 1 331 ? 22.708 6.772 4.140 1.00 89.62 331 GLY A O 1
ATOM 2561 N N . SER A 1 332 ? 21.851 6.938 2.069 1.00 92.75 332 SER A N 1
ATOM 2562 C CA . SER A 1 332 ? 20.798 5.940 2.245 1.00 92.75 332 SER A CA 1
ATOM 2563 C C . SER A 1 332 ? 21.373 4.527 2.172 1.00 92.75 332 SER A C 1
ATOM 2565 O O . SER A 1 332 ? 22.243 4.227 1.347 1.00 92.75 332 SER A O 1
ATOM 2567 N N . TYR A 1 333 ? 20.852 3.618 2.991 1.00 93.94 333 TYR A N 1
ATOM 2568 C CA . TYR A 1 333 ? 21.102 2.194 2.802 1.00 93.94 333 TYR A CA 1
ATOM 2569 C C . TYR A 1 333 ? 20.154 1.666 1.719 1.00 93.94 333 TYR A C 1
ATOM 2571 O O . TYR A 1 333 ? 18.947 1.533 1.938 1.00 93.94 333 TYR A O 1
ATOM 2579 N N . ASN A 1 334 ? 20.712 1.410 0.538 1.00 93.75 334 ASN A N 1
ATOM 2580 C CA . ASN A 1 334 ? 19.970 1.006 -0.651 1.00 93.75 334 ASN A CA 1
ATOM 2581 C C . ASN A 1 334 ? 20.080 -0.511 -0.873 1.00 93.75 334 ASN A C 1
ATOM 2583 O O . ASN A 1 334 ? 21.187 -1.040 -0.981 1.00 93.75 334 ASN A O 1
ATOM 2587 N N . THR A 1 335 ? 18.943 -1.193 -1.011 1.00 93.44 335 THR A N 1
ATOM 2588 C CA . THR A 1 335 ? 18.858 -2.558 -1.545 1.00 93.44 335 THR A CA 1
ATOM 2589 C C . THR A 1 335 ? 18.199 -2.540 -2.920 1.00 93.44 335 THR A C 1
ATOM 2591 O O . THR A 1 335 ? 17.343 -1.702 -3.213 1.00 93.44 335 THR A O 1
ATOM 2594 N N . ALA A 1 336 ? 18.643 -3.439 -3.796 1.00 93.06 336 ALA A N 1
ATOM 2595 C CA . ALA A 1 336 ? 18.207 -3.496 -5.182 1.00 93.06 336 ALA A CA 1
ATOM 2596 C C . ALA A 1 336 ? 17.894 -4.940 -5.577 1.00 93.06 336 ALA A C 1
ATOM 2598 O O . ALA A 1 336 ? 18.763 -5.811 -5.525 1.00 93.06 336 ALA A O 1
ATOM 2599 N N . CYS A 1 337 ? 16.668 -5.178 -6.034 1.00 94.06 337 CYS A N 1
ATOM 2600 C CA . CYS A 1 337 ? 16.236 -6.446 -6.600 1.00 94.06 337 CYS A CA 1
ATOM 2601 C C . CYS A 1 337 ? 15.825 -6.243 -8.060 1.00 94.06 337 CYS A C 1
ATOM 2603 O O . CYS A 1 337 ? 15.076 -5.324 -8.391 1.00 94.06 337 CYS A O 1
ATOM 2605 N N . VAL A 1 338 ? 16.324 -7.104 -8.946 1.00 94.25 338 VAL A N 1
ATOM 2606 C CA . VAL A 1 338 ? 16.004 -7.062 -10.374 1.00 94.25 338 VAL A CA 1
ATOM 2607 C C . VAL A 1 338 ? 15.376 -8.377 -10.803 1.00 94.25 338 VAL A C 1
ATOM 2609 O O . VAL A 1 338 ? 15.957 -9.446 -10.605 1.00 94.25 338 VAL A O 1
ATOM 2612 N N . MET A 1 339 ? 14.215 -8.283 -11.446 1.00 92.94 339 MET A N 1
ATOM 2613 C CA . MET A 1 339 ? 13.485 -9.410 -12.015 1.00 92.94 339 MET A CA 1
ATOM 2614 C C . MET A 1 339 ? 13.438 -9.292 -13.539 1.00 92.94 339 MET A C 1
ATOM 2616 O O . MET A 1 339 ? 13.114 -8.245 -14.099 1.00 92.94 339 MET A O 1
ATOM 2620 N N . ARG A 1 340 ? 13.736 -10.387 -14.241 1.00 89.88 340 ARG A N 1
ATOM 2621 C CA . ARG A 1 340 ? 13.710 -10.399 -15.711 1.00 89.88 340 ARG A CA 1
ATOM 2622 C C . ARG A 1 340 ? 12.294 -10.207 -16.253 1.00 89.88 340 ARG A C 1
ATOM 2624 O O . ARG A 1 340 ? 12.093 -9.465 -17.210 1.00 89.88 340 ARG A O 1
ATOM 2631 N N . ASP A 1 341 ? 11.326 -10.891 -15.654 1.00 92.31 341 ASP A N 1
ATOM 2632 C CA . ASP A 1 341 ? 9.982 -10.982 -16.208 1.00 92.31 341 ASP A CA 1
ATOM 2633 C C . ASP A 1 341 ? 9.152 -9.738 -15.846 1.00 92.31 341 ASP A C 1
ATOM 2635 O O . ASP A 1 341 ? 9.086 -9.306 -14.690 1.00 92.31 341 ASP A O 1
ATOM 2639 N N . GLY A 1 342 ? 8.511 -9.146 -16.855 1.00 93.62 342 GLY A N 1
ATOM 2640 C CA . GLY A 1 342 ? 7.620 -7.999 -16.672 1.00 93.62 342 GLY A CA 1
ATOM 2641 C C . GLY A 1 342 ? 6.347 -8.361 -15.913 1.00 93.62 342 GLY A C 1
ATOM 2642 O O . GLY A 1 342 ? 6.030 -9.539 -15.715 1.00 93.62 342 GLY A O 1
ATOM 2643 N N . LEU A 1 343 ? 5.623 -7.341 -15.459 1.00 95.50 343 LEU A N 1
ATOM 2644 C CA . LEU A 1 343 ? 4.304 -7.530 -14.868 1.00 95.50 343 LEU A CA 1
ATOM 2645 C C . LEU A 1 343 ? 3.317 -7.886 -15.976 1.00 95.50 343 LEU A C 1
ATOM 2647 O O . LEU A 1 343 ? 3.189 -7.136 -16.940 1.00 95.50 343 LEU A O 1
ATOM 2651 N N . LYS A 1 344 ? 2.620 -9.016 -15.837 1.00 95.00 344 LYS A N 1
ATOM 2652 C CA . LYS A 1 344 ? 1.553 -9.407 -16.760 1.00 95.00 344 LYS A CA 1
ATOM 2653 C C . LYS A 1 344 ? 0.308 -8.580 -16.472 1.00 95.00 344 LYS A C 1
ATOM 2655 O O . LYS A 1 344 ? -0.168 -8.564 -15.345 1.00 95.00 344 LYS A O 1
ATOM 2660 N N . VAL A 1 345 ? -0.204 -7.916 -17.502 1.00 93.75 345 VAL A N 1
ATOM 2661 C CA . VAL A 1 345 ? -1.354 -6.996 -17.420 1.00 93.75 345 VAL A CA 1
ATOM 2662 C C . VAL A 1 345 ? -2.444 -7.394 -18.415 1.00 93.75 345 VAL A C 1
ATOM 2664 O O . VAL A 1 345 ? -3.108 -6.570 -19.033 1.00 93.75 345 VAL A O 1
ATOM 2667 N N . THR A 1 346 ? -2.601 -8.705 -18.599 1.00 89.75 346 THR A N 1
ATOM 2668 C CA . THR A 1 346 ? -3.679 -9.306 -19.390 1.00 89.75 346 THR A CA 1
ATOM 2669 C C . THR A 1 346 ? -4.980 -9.364 -18.590 1.00 89.75 346 THR A C 1
ATOM 2671 O O . THR A 1 346 ? -4.968 -9.169 -17.379 1.00 89.75 346 THR A O 1
ATOM 2674 N N . THR A 1 347 ? -6.098 -9.700 -19.242 1.00 86.94 347 THR A N 1
ATOM 2675 C CA . THR A 1 347 ? -7.410 -9.892 -18.596 1.00 86.94 347 THR A CA 1
ATOM 2676 C C . THR A 1 347 ? -7.283 -10.720 -17.305 1.00 86.94 347 THR A C 1
ATOM 2678 O O . THR A 1 347 ? -6.719 -11.817 -17.357 1.00 86.94 347 THR A O 1
ATOM 2681 N N . PRO A 1 348 ? -7.767 -10.209 -16.160 1.00 89.81 348 PRO A N 1
ATOM 2682 C CA . PRO A 1 348 ? -8.783 -9.176 -15.997 1.00 89.81 348 PRO A CA 1
ATOM 2683 C C . PRO A 1 348 ? -8.170 -7.818 -15.621 1.00 89.81 348 PRO A C 1
ATOM 2685 O O . PRO A 1 348 ? -8.798 -7.054 -14.916 1.00 89.81 348 PRO A O 1
ATOM 2688 N N . PHE A 1 349 ? -6.922 -7.524 -15.994 1.00 92.06 349 PHE A N 1
ATOM 2689 C CA . PHE A 1 349 ? -6.324 -6.222 -15.701 1.00 92.06 349 PHE A CA 1
ATOM 2690 C C . PHE A 1 349 ? -6.993 -5.113 -16.545 1.00 92.06 349 PHE A C 1
ATOM 2692 O O . PHE A 1 349 ? -7.206 -5.328 -17.746 1.00 92.06 349 PHE A O 1
ATOM 2699 N N . PRO A 1 350 ? -7.293 -3.932 -15.970 1.00 92.38 350 PRO A N 1
ATOM 2700 C CA . PRO A 1 350 ? -7.969 -2.845 -16.675 1.00 92.38 350 PRO A CA 1
ATOM 2701 C C . PRO A 1 350 ? -7.125 -2.275 -17.821 1.00 92.38 350 PRO A C 1
ATOM 2703 O O . PRO A 1 350 ? -5.897 -2.178 -17.748 1.00 92.38 350 PRO A O 1
ATOM 2706 N N . HIS A 1 351 ? -7.779 -1.835 -18.895 1.00 91.38 351 HIS A N 1
ATOM 2707 C CA . HIS A 1 351 ? -7.111 -1.274 -20.073 1.00 91.38 351 HIS A CA 1
ATOM 2708 C C . HIS A 1 351 ? -6.755 0.214 -19.891 1.00 91.38 351 HIS A C 1
ATOM 2710 O O . HIS A 1 351 ? -7.137 1.059 -20.689 1.00 91.38 351 HIS A O 1
ATOM 2716 N N . ILE A 1 352 ? -5.972 0.519 -18.851 1.00 93.69 352 ILE A N 1
ATOM 2717 C CA . ILE A 1 352 ? -5.630 1.885 -18.398 1.00 93.69 352 ILE A CA 1
ATOM 2718 C C . ILE A 1 352 ? -4.318 2.437 -18.967 1.00 93.69 352 ILE A C 1
ATOM 2720 O O . ILE A 1 352 ? -3.887 3.525 -18.602 1.00 93.69 352 ILE A O 1
ATOM 2724 N N . PHE A 1 353 ? -3.626 1.699 -19.832 1.00 95.12 353 PHE A N 1
ATOM 2725 C CA . PHE A 1 353 ? -2.388 2.189 -20.440 1.00 95.12 353 PHE A CA 1
ATOM 2726 C C . PHE A 1 353 ? -2.694 3.116 -21.610 1.00 95.12 353 PHE A C 1
ATOM 2728 O O . PHE A 1 353 ? -3.470 2.757 -22.500 1.00 95.12 353 PHE A O 1
ATOM 2735 N N . SER A 1 354 ? -2.002 4.254 -21.658 1.00 94.19 354 SER A N 1
ATOM 2736 C CA . SER A 1 354 ? -2.086 5.181 -22.787 1.00 94.19 354 SER A CA 1
ATOM 2737 C C . SER A 1 354 ? -1.743 4.497 -24.117 1.00 94.19 354 SER A C 1
ATOM 2739 O O . SER A 1 354 ? -1.072 3.454 -24.183 1.00 94.19 354 SER A O 1
ATOM 2741 N N . SER A 1 355 ? -2.179 5.106 -25.216 1.00 93.12 355 SER A N 1
ATOM 2742 C CA . SER A 1 355 ? -1.903 4.626 -26.576 1.00 93.12 355 SER A CA 1
ATOM 2743 C C . SER A 1 355 ? -0.416 4.680 -26.958 1.00 93.12 355 SER A C 1
ATOM 2745 O O . SER A 1 355 ? -0.017 4.035 -27.922 1.00 93.12 355 SER A O 1
ATOM 2747 N N . HIS A 1 356 ? 0.425 5.377 -26.190 1.00 94.00 356 HIS A N 1
ATOM 2748 C CA . HIS A 1 356 ? 1.877 5.424 -26.397 1.00 94.00 356 HIS A CA 1
ATOM 2749 C C . HIS A 1 356 ? 2.624 4.184 -25.888 1.00 94.00 356 HIS A C 1
ATOM 2751 O O . HIS A 1 356 ? 3.802 4.010 -26.199 1.00 94.00 356 HIS A O 1
ATOM 2757 N N . ILE A 1 357 ? 1.968 3.324 -25.105 1.00 94.50 357 ILE A N 1
ATOM 2758 C CA . ILE A 1 357 ? 2.541 2.056 -24.649 1.00 94.50 357 ILE A CA 1
ATOM 2759 C C . ILE A 1 357 ? 2.154 0.964 -25.640 1.00 94.50 357 ILE A C 1
ATOM 2761 O O . ILE A 1 357 ? 0.969 0.701 -25.852 1.00 94.50 357 ILE A O 1
ATOM 2765 N N . ASN A 1 358 ? 3.145 0.317 -26.251 1.00 93.06 358 ASN A N 1
ATOM 2766 C CA . ASN A 1 358 ? 2.911 -0.775 -27.191 1.00 93.06 358 ASN A CA 1
ATOM 2767 C C . ASN A 1 358 ? 2.488 -2.079 -26.475 1.00 93.06 358 ASN A C 1
ATOM 2769 O O . ASN A 1 358 ? 2.491 -2.172 -25.249 1.00 93.06 358 ASN A O 1
ATOM 2773 N N . GLN A 1 359 ? 2.140 -3.124 -27.235 1.00 92.38 359 GLN A N 1
ATOM 2774 C CA . GLN A 1 359 ? 1.686 -4.412 -26.679 1.00 92.38 359 GLN A CA 1
ATOM 2775 C C . GLN A 1 359 ? 2.701 -5.065 -25.714 1.00 92.38 359 GLN A C 1
ATOM 2777 O O . GLN A 1 359 ? 2.309 -5.794 -24.803 1.00 92.38 359 GLN A O 1
ATOM 2782 N N . GLN A 1 360 ? 3.997 -4.799 -25.907 1.00 91.62 360 GLN A N 1
ATOM 2783 C CA . GLN A 1 360 ? 5.098 -5.339 -25.103 1.00 91.62 360 GLN A CA 1
ATOM 2784 C C . GLN A 1 360 ? 5.470 -4.453 -23.902 1.00 91.62 360 GLN A C 1
ATOM 2786 O O . GLN A 1 360 ? 6.397 -4.796 -23.171 1.00 91.62 360 GLN A O 1
ATOM 2791 N N . GLY A 1 361 ? 4.770 -3.333 -23.699 1.00 92.31 361 GLY A N 1
ATOM 2792 C CA . GLY A 1 361 ? 4.980 -2.447 -22.557 1.00 92.31 361 GLY A CA 1
ATOM 2793 C C . GLY A 1 361 ? 6.067 -1.394 -22.733 1.00 92.31 361 GLY A C 1
ATOM 2794 O O . GLY A 1 361 ? 6.475 -0.802 -21.737 1.00 92.31 361 GLY A O 1
ATOM 2795 N N . TYR A 1 362 ? 6.540 -1.155 -23.959 1.00 94.25 362 TYR A N 1
ATOM 2796 C CA . TYR A 1 362 ? 7.511 -0.097 -24.250 1.00 94.25 362 TYR A CA 1
ATOM 2797 C C . TYR A 1 362 ? 6.821 1.178 -24.723 1.00 94.25 362 TYR A C 1
ATOM 2799 O O . TYR A 1 362 ? 5.819 1.129 -25.440 1.00 94.25 362 TYR A O 1
ATOM 2807 N N . LEU A 1 363 ? 7.418 2.314 -24.379 1.00 93.56 363 LEU A N 1
ATOM 2808 C CA . LEU A 1 363 ? 7.038 3.620 -24.883 1.00 93.56 363 LEU A CA 1
ATOM 2809 C C . LEU A 1 363 ? 7.460 3.760 -26.353 1.00 93.56 363 LEU A C 1
ATOM 2811 O O . LEU A 1 363 ? 8.628 3.544 -26.701 1.00 93.56 363 LEU A O 1
ATOM 2815 N N . THR A 1 364 ? 6.510 4.124 -27.213 1.00 91.44 364 THR A N 1
ATOM 2816 C CA . THR A 1 364 ? 6.720 4.306 -28.654 1.00 91.44 364 THR A CA 1
ATOM 2817 C C . THR A 1 364 ? 6.034 5.566 -29.175 1.00 91.44 364 THR A C 1
ATOM 2819 O O . THR A 1 364 ? 4.942 5.919 -28.733 1.00 91.44 364 THR A O 1
ATOM 2822 N N . ASP A 1 365 ? 6.638 6.203 -30.180 1.00 88.38 365 ASP A N 1
ATOM 2823 C CA . ASP A 1 365 ? 6.031 7.351 -30.873 1.00 88.38 365 ASP A CA 1
ATOM 2824 C C . ASP A 1 365 ? 4.838 6.927 -31.747 1.00 88.38 365 ASP A C 1
ATOM 2826 O O . ASP A 1 365 ? 3.921 7.706 -32.004 1.00 88.38 365 ASP A O 1
ATOM 2830 N N . THR A 1 366 ? 4.824 5.667 -32.187 1.00 89.38 366 THR A N 1
ATOM 2831 C CA . THR A 1 366 ? 3.698 5.066 -32.905 1.00 89.38 366 THR A CA 1
ATOM 2832 C C . THR A 1 366 ? 2.583 4.696 -31.936 1.00 89.38 366 THR A C 1
ATOM 2834 O O . THR A 1 366 ? 2.799 3.888 -31.031 1.00 89.38 366 THR A O 1
ATOM 2837 N N . LEU A 1 367 ? 1.383 5.236 -32.154 1.00 91.19 367 LEU A N 1
ATOM 2838 C CA . LEU A 1 367 ? 0.220 4.940 -31.320 1.00 91.19 367 LEU A CA 1
ATOM 2839 C C . LEU A 1 367 ? -0.238 3.485 -31.498 1.00 91.19 367 LEU A C 1
ATOM 2841 O O . LEU A 1 367 ? -0.400 2.994 -32.618 1.00 91.19 367 LEU A O 1
ATOM 2845 N N . ARG A 1 368 ? -0.475 2.803 -30.376 1.00 92.19 368 ARG A N 1
ATOM 2846 C CA . ARG A 1 368 ? -1.083 1.474 -30.309 1.00 92.19 368 ARG A CA 1
ATOM 2847 C C . ARG A 1 368 ? -2.543 1.543 -30.755 1.00 92.19 368 ARG A C 1
ATOM 2849 O O . ARG A 1 368 ? -3.285 2.443 -30.367 1.00 92.19 368 ARG A O 1
ATOM 2856 N N . SER A 1 369 ? -2.962 0.543 -31.530 1.00 88.00 369 SER A N 1
ATOM 2857 C CA . SER A 1 369 ? -4.365 0.368 -31.910 1.00 88.00 369 SER A CA 1
ATOM 2858 C C . SER A 1 369 ? -5.259 0.202 -30.669 1.00 88.00 369 SER A C 1
ATOM 2860 O O . SER A 1 369 ? -4.907 -0.596 -29.795 1.00 88.00 369 SER A O 1
ATOM 2862 N N . PRO A 1 370 ? -6.430 0.864 -30.593 1.00 80.75 370 PRO A N 1
ATOM 2863 C CA . PRO A 1 370 ? -7.340 0.760 -29.448 1.00 80.75 370 PRO A CA 1
ATOM 2864 C C . PRO A 1 370 ? -7.786 -0.671 -29.118 1.00 80.75 370 PRO A C 1
ATOM 2866 O O . PRO A 1 370 ? -8.046 -0.978 -27.961 1.00 80.75 370 PRO A O 1
ATOM 2869 N N . VAL A 1 371 ? -7.839 -1.558 -30.119 1.00 82.19 371 VAL A N 1
ATOM 2870 C CA . VAL A 1 371 ? -8.267 -2.960 -29.948 1.00 82.19 371 VAL A CA 1
ATOM 2871 C C . VAL A 1 371 ? -7.155 -3.892 -29.454 1.00 82.19 371 VAL A C 1
ATOM 2873 O O . VAL A 1 371 ? -7.416 -5.035 -29.087 1.00 82.19 371 VAL A O 1
ATOM 2876 N N . THR A 1 372 ? -5.902 -3.434 -29.449 1.00 84.69 372 THR A N 1
ATOM 2877 C CA . THR A 1 372 ? -4.754 -4.232 -29.008 1.00 84.69 372 THR A CA 1
ATOM 2878 C C . THR A 1 372 ? -4.416 -3.851 -27.578 1.00 84.69 372 THR A C 1
ATOM 2880 O O . THR A 1 372 ? -3.926 -2.752 -27.369 1.00 84.69 372 THR A O 1
ATOM 2883 N N . GLY A 1 373 ? -4.634 -4.723 -26.592 1.00 86.94 373 GLY A N 1
ATOM 2884 C CA . GLY A 1 373 ? -4.238 -4.468 -25.200 1.00 86.94 373 GLY A CA 1
ATOM 2885 C C . GLY A 1 373 ? -2.719 -4.514 -24.970 1.00 86.94 373 GLY A C 1
ATOM 2886 O O . GLY A 1 373 ? -1.953 -4.951 -25.830 1.00 86.94 373 GLY A O 1
ATOM 2887 N N . VAL A 1 374 ? -2.283 -4.087 -23.786 1.00 93.19 374 VAL A N 1
ATOM 2888 C CA . VAL A 1 374 ? -0.909 -4.305 -23.304 1.00 93.19 374 VAL A CA 1
ATOM 2889 C C . VAL A 1 374 ? -0.855 -5.667 -22.612 1.00 93.19 374 VAL A C 1
ATOM 2891 O O . VAL A 1 374 ? -1.762 -6.006 -21.861 1.00 93.19 374 VAL A O 1
ATOM 2894 N N . GLU A 1 375 ? 0.169 -6.479 -22.879 1.00 94.12 375 GLU A N 1
ATOM 2895 C CA . GLU A 1 375 ? 0.276 -7.820 -22.279 1.00 94.12 375 GLU A CA 1
ATOM 2896 C C . GLU A 1 375 ? 1.219 -7.862 -21.080 1.00 94.12 375 GLU A C 1
ATOM 2898 O O . GLU A 1 375 ? 1.036 -8.644 -20.144 1.00 94.12 375 GLU A O 1
ATOM 2903 N N . THR A 1 376 ? 2.267 -7.049 -21.129 1.00 95.81 376 THR A N 1
ATOM 2904 C CA . THR A 1 376 ? 3.293 -6.991 -20.100 1.00 95.81 376 THR A CA 1
ATOM 2905 C C . THR A 1 376 ? 3.848 -5.584 -20.019 1.00 95.81 376 THR A C 1
ATOM 2907 O O . THR A 1 376 ? 3.914 -4.908 -21.039 1.00 95.81 376 THR A O 1
ATOM 2910 N N . VAL A 1 377 ? 4.278 -5.160 -18.834 1.00 96.44 377 VAL A N 1
ATOM 2911 C CA . VAL A 1 377 ? 4.953 -3.871 -18.634 1.00 96.44 377 VAL A CA 1
ATOM 2912 C C . VAL A 1 377 ? 6.149 -4.012 -17.705 1.00 96.44 377 VAL A C 1
ATOM 2914 O O . VAL A 1 377 ? 6.186 -4.892 -16.838 1.00 96.44 377 VAL A O 1
ATOM 2917 N N . ALA A 1 378 ? 7.138 -3.143 -17.894 1.00 96.44 378 ALA A N 1
ATOM 2918 C CA . ALA A 1 378 ? 8.173 -2.933 -16.898 1.00 96.44 378 ALA A CA 1
ATOM 2919 C C . ALA A 1 378 ? 7.611 -2.099 -15.742 1.00 96.44 378 ALA A C 1
ATOM 2921 O O . ALA A 1 378 ? 6.763 -1.228 -15.942 1.00 96.44 378 ALA A O 1
ATOM 2922 N N . ALA A 1 379 ? 8.081 -2.377 -14.533 1.00 96.94 379 ALA A N 1
ATOM 2923 C CA . ALA A 1 379 ? 7.646 -1.681 -13.331 1.00 96.94 379 ALA A CA 1
ATOM 2924 C C . ALA A 1 379 ? 8.822 -1.514 -12.373 1.00 96.94 379 ALA A C 1
ATOM 2926 O O . ALA A 1 379 ? 9.733 -2.347 -12.334 1.00 96.94 379 ALA A O 1
ATOM 2927 N N . MET A 1 380 ? 8.777 -0.442 -11.591 1.00 97.25 380 MET A N 1
ATOM 2928 C CA . MET A 1 380 ? 9.736 -0.172 -10.528 1.00 97.25 380 MET A CA 1
ATOM 2929 C C . MET A 1 380 ? 8.984 0.235 -9.267 1.00 97.25 380 MET A C 1
ATOM 2931 O O . MET A 1 380 ? 8.014 0.990 -9.325 1.00 97.25 380 MET A O 1
ATOM 2935 N N . THR A 1 381 ? 9.417 -0.268 -8.120 1.00 97.88 381 THR A N 1
ATOM 2936 C CA . THR A 1 381 ? 8.875 0.109 -6.814 1.00 97.88 381 THR A CA 1
ATOM 2937 C C . THR A 1 381 ? 9.995 0.385 -5.842 1.00 97.88 381 THR A C 1
ATOM 2939 O O . THR A 1 381 ? 11.065 -0.208 -5.945 1.00 97.88 381 THR A O 1
ATOM 2942 N N . SER A 1 382 ? 9.725 1.241 -4.869 1.00 97.25 382 SER A N 1
ATOM 2943 C CA . SER A 1 382 ? 10.680 1.608 -3.837 1.00 97.25 382 SER A CA 1
ATOM 2944 C C . SER A 1 382 ? 9.959 1.717 -2.502 1.00 97.25 382 SER A C 1
ATOM 2946 O O . SER A 1 382 ? 9.129 2.606 -2.326 1.00 97.25 382 SER A O 1
ATOM 2948 N N . LEU A 1 383 ? 10.275 0.822 -1.568 1.00 97.62 383 LEU A N 1
ATOM 2949 C CA . LEU A 1 383 ? 9.792 0.883 -0.192 1.00 97.62 383 LEU A CA 1
ATOM 2950 C C . LEU A 1 383 ? 10.815 1.633 0.666 1.00 97.62 383 LEU A C 1
ATOM 2952 O O . LEU A 1 383 ? 11.969 1.214 0.769 1.00 97.62 383 LEU A O 1
ATOM 2956 N N . GLN A 1 384 ? 10.396 2.746 1.265 1.00 96.31 384 GLN A N 1
ATOM 2957 C CA . GLN A 1 384 ? 11.296 3.703 1.902 1.00 96.31 384 GLN A CA 1
ATOM 2958 C C . GLN A 1 384 ? 10.931 3.996 3.354 1.00 96.31 384 GLN A C 1
ATOM 2960 O O . GLN A 1 384 ? 9.785 4.315 3.678 1.00 96.31 384 GLN A O 1
ATOM 2965 N N . SER A 1 385 ? 11.955 4.022 4.206 1.00 95.62 385 SER A N 1
ATOM 2966 C CA . SER A 1 385 ? 11.891 4.635 5.535 1.00 95.62 385 SER A CA 1
ATOM 2967 C C . SER A 1 385 ? 12.385 6.082 5.424 1.00 95.62 385 SER A C 1
ATOM 2969 O O . SER A 1 385 ? 13.557 6.388 5.668 1.00 95.62 385 SER A O 1
ATOM 2971 N N . SER A 1 386 ? 11.498 6.975 4.972 1.00 93.06 386 SER A N 1
ATOM 2972 C CA . SER A 1 386 ? 11.770 8.411 4.795 1.00 93.06 386 SER A CA 1
ATOM 2973 C C . SER A 1 386 ? 11.207 9.238 5.952 1.00 93.06 386 SER A C 1
ATOM 2975 O O . SER A 1 386 ? 10.207 8.872 6.569 1.00 93.06 386 SER A O 1
ATOM 2977 N N . VAL A 1 387 ? 11.831 10.386 6.226 1.00 93.50 387 VAL A N 1
ATOM 2978 C CA . VAL A 1 387 ? 11.293 11.401 7.149 1.00 93.50 387 VAL A CA 1
ATOM 2979 C C . VAL A 1 387 ? 10.000 12.032 6.628 1.00 93.50 387 VAL A C 1
ATOM 2981 O O . VAL A 1 387 ? 9.198 12.503 7.428 1.00 93.50 387 VAL A O 1
ATOM 2984 N N . ASP A 1 388 ? 9.738 11.969 5.318 1.00 93.19 388 ASP A N 1
ATOM 2985 C CA . ASP A 1 388 ? 8.514 12.505 4.709 1.00 93.19 388 ASP A CA 1
ATOM 2986 C C . ASP A 1 388 ? 7.244 11.802 5.228 1.00 93.19 388 ASP A C 1
ATOM 2988 O O . ASP A 1 388 ? 6.162 12.387 5.203 1.00 93.19 388 ASP A O 1
ATOM 2992 N N . VAL A 1 389 ? 7.375 10.579 5.766 1.00 95.19 389 VAL A N 1
ATOM 2993 C CA . VAL A 1 389 ? 6.302 9.835 6.457 1.00 95.19 389 VAL A CA 1
ATOM 2994 C C . VAL A 1 389 ? 5.781 10.592 7.686 1.00 95.19 389 VAL A C 1
ATOM 2996 O O . VAL A 1 389 ? 4.606 10.463 8.035 1.00 95.19 389 VAL A O 1
ATOM 2999 N N . CYS A 1 390 ? 6.604 11.451 8.297 1.00 95.38 390 CYS A N 1
ATOM 3000 C CA . CYS A 1 390 ? 6.186 12.334 9.385 1.00 95.38 390 CYS A CA 1
ATOM 3001 C C . CYS A 1 390 ? 4.984 13.198 8.975 1.00 95.38 390 CYS A C 1
ATOM 3003 O O . CYS A 1 390 ? 4.040 13.352 9.746 1.00 95.38 390 CYS A O 1
ATOM 3005 N N . ASN A 1 391 ? 4.936 13.660 7.719 1.00 94.88 391 ASN A N 1
ATOM 3006 C CA . ASN A 1 391 ? 3.817 14.455 7.215 1.00 94.88 391 ASN A CA 1
ATOM 3007 C C . ASN A 1 391 ? 2.492 13.690 7.274 1.00 94.88 391 ASN A C 1
ATOM 3009 O O . ASN A 1 391 ? 1.473 14.284 7.619 1.00 94.88 391 ASN A O 1
ATOM 3013 N N . TYR A 1 392 ? 2.487 12.389 6.971 1.00 95.81 392 TYR A N 1
ATOM 3014 C CA . TYR A 1 392 ? 1.295 11.543 7.089 1.00 95.81 392 TYR A CA 1
ATOM 3015 C C . TYR A 1 392 ? 0.827 11.443 8.544 1.00 95.81 392 TYR A C 1
ATOM 3017 O O . TYR A 1 392 ? -0.337 11.719 8.835 1.00 95.81 392 TYR A O 1
ATOM 3025 N N . ILE A 1 393 ? 1.747 11.134 9.461 1.00 96.69 393 ILE A N 1
ATOM 3026 C CA . ILE A 1 393 ? 1.435 10.916 10.880 1.00 96.69 393 ILE A CA 1
ATOM 3027 C C . ILE A 1 393 ? 0.993 12.223 11.550 1.00 96.69 393 ILE A C 1
ATOM 3029 O O . ILE A 1 393 ? -0.079 12.278 12.147 1.00 96.69 393 ILE A O 1
ATOM 3033 N N . THR A 1 394 ? 1.775 13.297 11.419 1.00 95.88 394 THR A N 1
ATOM 3034 C CA . THR A 1 394 ? 1.484 14.589 12.054 1.00 95.88 394 THR A CA 1
ATOM 3035 C C . THR A 1 394 ? 0.219 15.224 11.490 1.00 95.88 394 THR A C 1
ATOM 3037 O O . THR A 1 394 ? -0.560 15.806 12.239 1.00 95.88 394 THR A O 1
ATOM 3040 N N . SER A 1 395 ? -0.041 15.104 10.184 1.00 95.75 395 SER A N 1
ATOM 3041 C CA . SER A 1 395 ? -1.281 15.652 9.622 1.00 95.75 395 SER A CA 1
ATOM 3042 C C . SER A 1 395 ? -2.526 14.892 10.090 1.00 95.75 395 SER A C 1
ATOM 3044 O O . SER A 1 395 ? -3.565 15.530 10.290 1.00 95.75 395 SER A O 1
ATOM 3046 N N . LEU A 1 396 ? -2.421 13.577 10.318 1.00 96.75 396 LEU A N 1
ATOM 3047 C CA . LEU A 1 396 ? -3.484 12.778 10.927 1.00 96.75 396 LEU A CA 1
ATOM 3048 C C . LEU A 1 396 ? -3.692 13.170 12.391 1.00 96.75 396 LEU A C 1
ATOM 3050 O O . LEU A 1 396 ? -4.808 13.520 12.766 1.00 96.75 396 LEU A O 1
ATOM 3054 N N . GLU A 1 397 ? -2.618 13.193 13.184 1.00 96.50 397 GLU A N 1
ATOM 3055 C CA . GLU A 1 397 ? -2.629 13.613 14.591 1.00 96.50 397 GLU A CA 1
ATOM 3056 C C . GLU A 1 397 ? -3.275 14.992 14.743 1.00 96.50 397 GLU A C 1
ATOM 3058 O O . GLU A 1 397 ? -4.273 15.139 15.440 1.00 96.50 397 GLU A O 1
ATOM 3063 N N . THR A 1 398 ? -2.809 15.988 13.989 1.00 95.81 398 THR A N 1
ATOM 3064 C CA . THR A 1 398 ? -3.325 17.359 14.070 1.00 95.81 398 THR A CA 1
ATOM 3065 C C . THR A 1 398 ? -4.794 17.448 13.653 1.00 95.81 398 THR A C 1
ATOM 3067 O O . THR A 1 398 ? -5.525 18.330 14.117 1.00 95.81 398 THR A O 1
ATOM 3070 N N . CYS A 1 399 ? -5.251 16.567 12.759 1.00 95.38 399 CYS A N 1
ATOM 3071 C CA . CYS A 1 399 ? -6.658 16.492 12.388 1.00 95.38 399 CYS A CA 1
ATOM 3072 C C . CYS A 1 399 ? -7.501 15.872 13.510 1.00 95.38 399 CYS A C 1
ATOM 3074 O O . CYS A 1 399 ? -8.572 16.394 13.821 1.00 95.38 399 CYS A O 1
ATOM 3076 N N . VAL A 1 400 ? -7.012 14.791 14.118 1.00 95.81 400 VAL A N 1
ATOM 3077 C CA . VAL A 1 400 ? -7.725 13.998 15.126 1.00 95.81 400 VAL A CA 1
ATOM 3078 C C . VAL A 1 400 ? -7.781 14.714 16.472 1.00 95.81 400 VAL A C 1
ATOM 3080 O O . VAL A 1 400 ? -8.843 14.754 17.087 1.00 95.81 400 VAL A O 1
ATOM 3083 N N . SER A 1 401 ? -6.709 15.406 16.862 1.00 95.56 401 SER A N 1
ATOM 3084 C CA . SER A 1 401 ? -6.617 16.219 18.084 1.00 95.56 401 SER A CA 1
ATOM 3085 C C . SER A 1 401 ? -7.641 17.365 18.147 1.00 95.56 401 SER A C 1
ATOM 3087 O O . SER A 1 401 ? -7.835 17.981 19.193 1.00 95.56 401 SER A O 1
ATOM 3089 N N . ARG A 1 402 ? -8.319 17.679 17.033 1.00 94.50 402 ARG A N 1
ATOM 3090 C CA . ARG A 1 402 ? -9.400 18.679 16.972 1.00 94.50 402 ARG A CA 1
ATOM 3091 C C . ARG A 1 402 ? -10.788 18.088 17.214 1.00 94.50 402 ARG A C 1
ATOM 3093 O O . ARG A 1 402 ? -11.736 18.857 17.389 1.00 94.50 402 ARG A O 1
ATOM 3100 N N . PHE A 1 403 ? -10.942 16.765 17.176 1.00 94.00 403 PHE A N 1
ATOM 3101 C CA . PHE A 1 403 ? -12.222 16.126 17.450 1.00 94.00 403 PHE A CA 1
ATOM 3102 C C . PHE A 1 403 ? -12.502 16.107 18.950 1.00 94.00 403 PHE A C 1
ATOM 3104 O O . PHE A 1 403 ? -11.632 15.845 19.773 1.00 94.00 403 PHE A O 1
ATOM 3111 N N . ASN A 1 404 ? -13.756 16.378 19.305 1.00 92.88 404 ASN A N 1
ATOM 3112 C CA . ASN A 1 404 ? -14.250 16.145 20.654 1.00 92.88 404 ASN A CA 1
ATOM 3113 C C . ASN A 1 404 ? -14.975 14.800 20.653 1.00 92.88 404 ASN A C 1
ATOM 3115 O O . ASN A 1 404 ? -16.112 14.730 20.181 1.00 92.88 404 ASN A O 1
ATOM 3119 N N . ILE A 1 405 ? -14.324 13.762 21.180 1.00 93.19 405 ILE A N 1
ATOM 3120 C CA . ILE A 1 405 ? -14.831 12.384 21.150 1.00 93.19 405 ILE A CA 1
ATOM 3121 C C . ILE A 1 405 ? -16.198 12.229 21.830 1.00 93.19 405 ILE A C 1
ATOM 3123 O O . ILE A 1 405 ? -17.024 11.449 21.370 1.00 93.19 405 ILE A O 1
ATOM 3127 N N . ALA A 1 406 ? -16.525 13.075 22.816 1.00 90.81 406 ALA A N 1
ATOM 3128 C CA . ALA A 1 406 ? -17.838 13.076 23.464 1.00 90.81 406 ALA A CA 1
ATOM 3129 C C . ALA A 1 406 ? -18.997 13.432 22.509 1.00 90.81 406 ALA A C 1
ATOM 3131 O O . ALA A 1 406 ? -20.155 13.141 22.801 1.00 90.81 406 ALA A O 1
ATOM 3132 N N . LYS A 1 407 ? -18.708 14.064 21.361 1.00 91.75 407 LYS A N 1
ATOM 3133 C CA . LYS A 1 407 ? -19.697 14.345 20.305 1.00 91.75 407 LYS A CA 1
ATOM 3134 C C . LYS A 1 407 ? -19.869 13.188 19.315 1.00 91.75 407 LYS A C 1
ATOM 3136 O O . LYS A 1 407 ? -20.769 13.242 18.482 1.00 91.75 407 LYS A O 1
ATOM 3141 N N . HIS A 1 408 ? -19.030 12.161 19.398 1.00 92.12 408 HIS A N 1
ATOM 3142 C CA . HIS A 1 408 ? -19.037 10.995 18.523 1.00 92.12 408 HIS A CA 1
ATOM 3143 C C . HIS A 1 408 ? -19.590 9.775 19.278 1.00 92.12 408 HIS A C 1
ATOM 3145 O O . HIS A 1 408 ? -18.881 8.803 19.515 1.00 92.12 408 HIS A O 1
ATOM 3151 N N . GLN A 1 409 ? -20.874 9.834 19.659 1.00 91.06 409 GLN A N 1
ATOM 3152 C CA . GLN A 1 409 ? -21.539 8.808 20.485 1.00 91.06 409 GLN A CA 1
ATOM 3153 C C . GLN A 1 409 ? -21.417 7.389 19.913 1.00 91.06 409 GLN A C 1
ATOM 3155 O O . GLN A 1 409 ? -21.189 6.458 20.669 1.00 91.06 409 GLN A O 1
ATOM 3160 N N . HIS A 1 410 ? -21.455 7.243 18.587 1.00 91.19 410 HIS A N 1
ATOM 3161 C CA . HIS A 1 410 ? -21.297 5.957 17.903 1.00 91.19 410 HIS A CA 1
ATOM 3162 C C . HIS A 1 410 ? -19.951 5.267 18.182 1.00 91.19 410 HIS A C 1
ATOM 3164 O O . HIS A 1 410 ? -19.895 4.044 18.180 1.00 91.19 410 HIS A O 1
ATOM 3170 N N . PHE A 1 411 ? -18.869 6.013 18.441 1.00 94.69 411 PHE A N 1
ATOM 3171 C CA . PHE A 1 411 ? -17.598 5.407 18.858 1.00 94.69 411 PHE A CA 1
ATOM 3172 C C . PHE A 1 411 ? -17.638 4.958 20.322 1.00 94.69 411 PHE A C 1
ATOM 3174 O O . PHE A 1 411 ? -17.154 3.875 20.630 1.00 94.69 411 PHE A O 1
ATOM 3181 N N . LEU A 1 412 ? -18.253 5.754 21.205 1.00 94.25 412 LEU A N 1
ATOM 3182 C CA . LEU A 1 412 ? -18.396 5.412 22.626 1.00 94.25 412 LEU A CA 1
ATOM 3183 C C . LEU A 1 412 ? -19.294 4.180 22.820 1.00 94.25 412 LEU A C 1
ATOM 3185 O O . LEU A 1 412 ? -18.972 3.285 23.592 1.00 94.25 412 LEU A O 1
ATOM 3189 N N . GLU A 1 413 ? -20.403 4.106 22.082 1.00 93.06 413 GLU A N 1
ATOM 3190 C CA . GLU A 1 413 ? -21.302 2.944 22.057 1.00 93.06 413 GLU A CA 1
ATOM 3191 C C . GLU A 1 413 ? -20.614 1.696 21.486 1.00 93.06 413 GLU A C 1
ATOM 3193 O O . GLU A 1 413 ? -20.908 0.577 21.903 1.00 93.06 413 GLU A O 1
ATOM 3198 N N . ALA A 1 414 ? -19.658 1.886 20.572 1.00 92.81 414 ALA A N 1
ATOM 3199 C CA . ALA A 1 414 ? -18.822 0.821 20.030 1.00 92.81 414 ALA A CA 1
ATOM 3200 C C . ALA A 1 414 ? -17.661 0.409 20.959 1.00 92.81 414 ALA A C 1
ATOM 3202 O O . ALA A 1 414 ? -16.884 -0.468 20.589 1.00 92.81 414 ALA A O 1
ATOM 3203 N N . GLY A 1 415 ? -17.556 0.992 22.158 1.00 92.38 415 GLY A N 1
ATOM 3204 C CA . GLY A 1 415 ? -16.588 0.601 23.185 1.00 92.38 415 GLY A CA 1
ATOM 3205 C C . GLY A 1 415 ? -15.323 1.456 23.265 1.00 92.38 415 GLY A C 1
ATOM 3206 O O . GLY A 1 415 ? -14.484 1.154 24.101 1.00 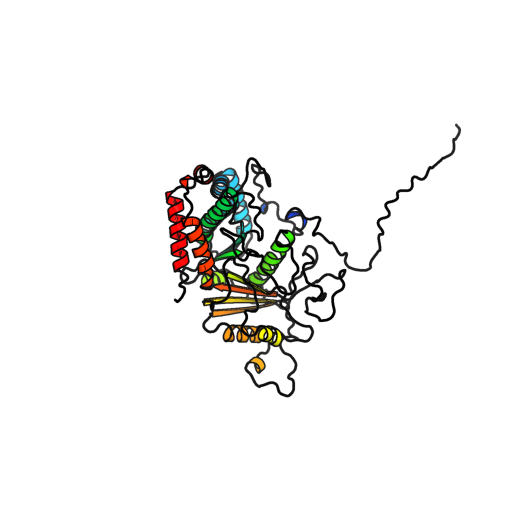92.38 415 GLY A O 1
ATOM 3207 N N . LEU A 1 416 ? -15.185 2.516 22.456 1.00 94.62 416 LEU A N 1
ATOM 3208 C CA . LEU A 1 416 ? -14.041 3.428 22.565 1.00 94.62 416 LEU A CA 1
ATOM 3209 C C . LEU A 1 416 ? -14.152 4.271 23.839 1.00 94.62 416 LEU A C 1
ATOM 3211 O O . LEU A 1 416 ? -15.126 5.008 24.019 1.00 94.62 416 LEU A O 1
ATOM 3215 N N . GLU A 1 417 ? -13.124 4.237 24.679 1.00 94.31 417 GLU A N 1
ATOM 3216 C CA . GLU A 1 417 ? -13.064 5.074 25.877 1.00 94.31 417 GLU A CA 1
ATOM 3217 C C . GLU A 1 417 ? -12.400 6.437 25.607 1.00 94.31 417 GLU A C 1
ATOM 3219 O O . GLU A 1 417 ? -11.604 6.618 24.683 1.00 94.31 417 GLU A O 1
ATOM 3224 N N . VAL A 1 418 ? -12.726 7.446 26.425 1.00 93.31 418 VAL A N 1
ATOM 3225 C CA . VAL A 1 418 ? -12.136 8.794 26.286 1.00 93.31 418 VAL A CA 1
ATOM 3226 C C . VAL A 1 418 ? -10.633 8.772 26.576 1.00 93.31 418 VAL A C 1
ATOM 3228 O O . VAL A 1 418 ? -9.871 9.465 25.899 1.00 93.31 418 VAL A O 1
ATOM 3231 N N . ASP A 1 419 ? -10.220 7.968 27.556 1.00 95.06 419 ASP A N 1
ATOM 3232 C CA . ASP A 1 419 ? -8.818 7.817 27.943 1.00 95.06 419 ASP A CA 1
ATOM 3233 C C . ASP A 1 419 ? -8.029 7.059 26.862 1.00 95.06 419 ASP A C 1
ATOM 3235 O O . ASP A 1 419 ? -6.939 7.492 26.489 1.00 95.06 419 ASP A O 1
ATOM 3239 N N . GLU A 1 420 ? -8.621 6.018 26.266 1.00 95.31 420 GLU A N 1
ATOM 3240 C CA . GLU A 1 420 ? -8.061 5.305 25.107 1.00 95.31 420 GLU A CA 1
ATOM 3241 C C . GLU A 1 420 ? -7.864 6.249 23.911 1.00 95.31 420 GLU A C 1
ATOM 3243 O O . GLU A 1 420 ? -6.810 6.267 23.277 1.00 95.31 420 GLU A O 1
ATOM 3248 N N . PHE A 1 421 ? -8.833 7.124 23.626 1.00 96.81 421 PHE A N 1
ATOM 3249 C CA . PHE A 1 421 ? -8.676 8.115 22.560 1.00 96.81 421 PHE A CA 1
ATOM 3250 C C . PHE A 1 421 ? -7.519 9.097 22.823 1.00 96.81 421 PHE A C 1
ATOM 3252 O O . PHE A 1 421 ? -6.817 9.502 21.890 1.00 96.81 421 PHE A O 1
ATOM 3259 N N . ALA A 1 422 ? -7.290 9.480 24.082 1.00 96.62 422 ALA A N 1
ATOM 3260 C CA . ALA A 1 422 ? -6.146 10.309 24.452 1.00 96.62 422 ALA A CA 1
ATOM 3261 C C . ALA A 1 422 ? -4.812 9.558 24.274 1.00 96.62 422 ALA A C 1
ATOM 3263 O O . ALA A 1 422 ? -3.841 10.148 23.788 1.00 96.62 422 ALA A O 1
ATOM 3264 N N . GLU A 1 423 ? -4.776 8.262 24.595 1.00 97.25 423 GLU A N 1
ATOM 3265 C CA . GLU A 1 423 ? -3.626 7.385 24.351 1.00 97.25 423 GLU A CA 1
ATOM 3266 C C . GLU A 1 423 ? -3.314 7.260 22.856 1.00 97.25 423 GLU A C 1
ATOM 3268 O O . GLU A 1 423 ? -2.156 7.390 22.458 1.00 97.25 423 GLU A O 1
ATOM 3273 N N . VAL A 1 424 ? -4.336 7.116 22.009 1.00 97.69 424 VAL A N 1
ATOM 3274 C CA . VAL A 1 424 ? -4.179 7.080 20.547 1.00 97.69 424 VAL A CA 1
ATOM 3275 C C . VAL A 1 424 ? -3.479 8.344 20.051 1.00 97.69 424 VAL A C 1
ATOM 3277 O O . VAL A 1 424 ? -2.487 8.255 19.324 1.00 97.69 424 VAL A O 1
ATOM 3280 N N . ILE A 1 425 ? -3.932 9.528 20.478 1.00 97.88 425 ILE A N 1
ATOM 3281 C CA . ILE A 1 425 ? -3.300 10.805 20.109 1.00 97.88 425 ILE A CA 1
ATOM 3282 C C . ILE A 1 425 ? -1.841 10.843 20.577 1.00 97.88 425 ILE A C 1
ATOM 3284 O O . ILE A 1 425 ? -0.950 11.186 19.795 1.00 97.88 425 ILE A O 1
ATOM 3288 N N . GLN A 1 426 ? -1.573 10.461 21.827 1.00 97.44 426 GLN A N 1
ATOM 3289 C CA . GLN A 1 426 ? -0.214 10.432 22.365 1.00 97.44 426 GLN A CA 1
ATOM 3290 C C . GLN A 1 426 ? 0.682 9.446 21.600 1.00 97.44 426 GLN A C 1
ATOM 3292 O O . GLN A 1 426 ? 1.832 9.770 21.297 1.00 97.44 426 GLN A O 1
ATOM 3297 N N . GLY A 1 427 ? 0.165 8.273 21.240 1.00 97.50 427 GLY A N 1
ATOM 3298 C CA . GLY A 1 427 ? 0.870 7.268 20.452 1.00 97.50 427 GLY A CA 1
ATOM 3299 C C . GLY A 1 427 ? 1.223 7.774 19.054 1.00 97.50 427 GLY A C 1
ATOM 3300 O O . GLY A 1 427 ? 2.351 7.585 18.601 1.00 97.50 427 GLY A O 1
ATOM 3301 N N . LEU A 1 428 ? 0.311 8.498 18.393 1.00 97.56 428 LEU A N 1
ATOM 3302 C CA . LEU A 1 428 ? 0.598 9.150 17.109 1.00 97.56 428 LEU A CA 1
ATOM 3303 C C . LEU A 1 428 ? 1.687 10.219 17.239 1.00 97.56 428 LEU A C 1
ATOM 3305 O O . LEU A 1 428 ? 2.582 10.292 16.395 1.00 97.56 428 LEU A O 1
ATOM 3309 N N . GLN A 1 429 ? 1.652 11.020 18.307 1.00 96.75 429 GLN A N 1
ATOM 3310 C CA . GLN A 1 429 ? 2.701 11.999 18.585 1.00 96.75 429 GLN A CA 1
ATOM 3311 C C . GLN A 1 429 ? 4.047 11.304 18.793 1.00 96.75 429 GLN A C 1
ATOM 3313 O O . GLN A 1 429 ? 5.026 11.676 18.151 1.00 96.75 429 GLN A O 1
ATOM 3318 N N . GLN A 1 430 ? 4.119 10.275 19.640 1.00 96.31 430 GLN A N 1
ATOM 3319 C CA . GLN A 1 430 ? 5.345 9.503 19.873 1.00 96.31 430 GLN A CA 1
ATOM 3320 C C . GLN A 1 430 ? 5.885 8.884 18.580 1.00 96.31 430 GLN A C 1
ATOM 3322 O O . GLN A 1 430 ? 7.078 8.996 18.302 1.00 96.31 430 GLN A O 1
ATOM 3327 N N . LEU A 1 431 ? 5.006 8.311 17.755 1.00 96.81 431 LEU A N 1
ATOM 3328 C CA . LEU A 1 431 ? 5.377 7.749 16.462 1.00 96.81 431 LEU A CA 1
ATOM 3329 C C . LEU A 1 431 ? 5.957 8.817 15.526 1.00 96.81 431 LEU A C 1
ATOM 3331 O O . LEU A 1 431 ? 6.966 8.561 14.874 1.00 96.81 431 LEU A O 1
ATOM 3335 N N . ALA A 1 432 ? 5.387 10.025 15.492 1.00 95.81 432 ALA A N 1
ATOM 3336 C CA . ALA A 1 432 ? 5.929 11.131 14.701 1.00 95.81 432 ALA A CA 1
ATOM 3337 C C . ALA A 1 432 ? 7.351 11.532 15.146 1.00 95.81 432 ALA A C 1
ATOM 3339 O O . ALA A 1 432 ? 8.195 11.823 14.299 1.00 95.81 432 ALA A O 1
ATOM 3340 N N . HIS A 1 433 ? 7.666 11.471 16.447 1.00 94.94 433 HIS A N 1
ATOM 3341 C CA . HIS A 1 433 ? 9.013 11.777 16.959 1.00 94.94 433 HIS A CA 1
ATOM 3342 C C . HIS A 1 433 ? 10.093 10.796 16.466 1.00 94.94 433 HIS A C 1
ATOM 3344 O O . HIS A 1 433 ? 11.268 11.161 16.421 1.00 94.94 433 HIS A O 1
ATOM 3350 N N . CYS A 1 434 ? 9.728 9.581 16.038 1.00 94.75 434 CYS A N 1
ATOM 3351 C CA . CYS A 1 434 ? 10.662 8.641 15.402 1.00 94.75 434 CYS A CA 1
ATOM 3352 C C . CYS A 1 434 ? 11.133 9.105 14.005 1.00 94.75 434 CYS A C 1
ATOM 3354 O O . CYS A 1 434 ? 12.105 8.563 13.461 1.00 94.75 434 CYS A O 1
ATOM 3356 N N . TYR A 1 435 ? 10.486 10.126 13.431 1.00 93.69 435 TYR A N 1
ATOM 3357 C CA . TYR A 1 435 ? 10.792 10.718 12.127 1.00 93.69 435 TYR A CA 1
ATOM 3358 C C . TYR A 1 435 ? 11.200 12.189 12.288 1.00 93.69 435 TYR A C 1
ATOM 3360 O O . TYR A 1 435 ? 10.452 13.085 11.890 1.00 93.69 435 TYR A O 1
ATOM 3368 N N . PRO A 1 436 ? 12.381 12.470 12.872 1.00 83.69 436 PRO A N 1
ATOM 3369 C CA . PRO A 1 436 ? 12.844 13.837 13.041 1.00 83.69 436 PRO A CA 1
ATOM 3370 C C . PRO A 1 436 ? 13.011 14.503 11.673 1.00 83.69 436 PRO A C 1
ATOM 3372 O O . PRO A 1 436 ? 13.808 14.063 10.843 1.00 83.69 436 PRO A O 1
ATOM 3375 N N . THR A 1 437 ? 12.264 15.577 11.444 1.00 71.31 437 THR A N 1
ATOM 3376 C CA . THR A 1 437 ? 12.547 16.522 10.368 1.00 71.31 437 THR A CA 1
ATOM 3377 C C . THR A 1 437 ? 13.727 17.370 10.824 1.00 71.31 437 THR A C 1
ATOM 3379 O O . THR A 1 437 ? 13.608 18.101 11.808 1.00 71.31 437 THR A O 1
ATOM 3382 N N . ASN A 1 438 ? 14.878 17.254 10.160 1.00 55.38 438 ASN A N 1
ATOM 3383 C CA . ASN A 1 438 ? 15.965 18.207 10.373 1.00 55.38 438 ASN A CA 1
ATOM 3384 C C . ASN A 1 438 ? 15.448 19.587 9.941 1.00 55.38 438 ASN A C 1
ATOM 3386 O O . ASN A 1 438 ? 15.260 19.812 8.747 1.00 55.38 438 ASN A O 1
ATOM 3390 N N . ASN A 1 439 ? 15.159 20.457 10.911 1.00 38.97 439 ASN A N 1
ATOM 3391 C CA . ASN A 1 439 ? 14.930 21.884 10.677 1.00 38.97 439 ASN A CA 1
ATOM 3392 C C . ASN A 1 439 ? 16.261 22.614 10.531 1.00 38.97 439 ASN A C 1
ATOM 3394 O O . ASN A 1 439 ? 17.168 22.328 11.348 1.00 38.97 439 ASN A O 1
#

Radius of gyration: 25.22 Å; chains: 1; bounding box: 91×62×72 Å

Sequence (439 aa):
MDVRDGDNTLETDSDAKTEEKVFGKRFYNLDSDIQVWSDFLQTGFHPRSIHLLQDYHHNHPDQPFNIFGVGQQVCSDKRQWDIIEDNIRYFAEECDFLQGFQILLDNYNAFGGVAASVLSYLSDEFASKSRLSFAVTPASPCDQTATERSARILNTALSLHHCGGDSSLFVPLSLASALWKSVGPPIHMPHLEYNASSDYHTSAILAASLDTMTMPFRKETHPEKMVDVTSLLSSYGRKVSALNTSFPLPLKLGSSIADCLLGFGETDPWMSLTPHVKCSSLPLFNSCVVRGVPAAMTKCDPHPGSLPGLLSSCSSVADVLGLYLRETYPGSYNTACVMRDGLKVTTPFPHIFSSHINQQGYLTDTLRSPVTGVETVAAMTSLQSSVDVCNYITSLETCVSRFNIAKHQHFLEAGLEVDEFAEVIQGLQQLAHCYPTNN